Protein AF-A0A8J1TZF6-F1 (afdb_monomer)

Solvent-accessible surface area (backbone atoms only — not comparable to full-atom values): 24564 Å² total; per-residue (Å²): 134,87,76,82,87,66,94,75,85,75,69,61,71,84,55,53,65,80,50,35,10,86,83,79,72,40,73,52,52,71,29,27,32,38,88,88,70,53,63,27,23,40,73,60,48,53,55,42,26,75,74,65,37,29,40,91,89,79,62,46,80,40,54,77,87,52,54,40,80,34,66,67,60,47,49,47,53,52,50,51,53,50,52,50,53,51,52,53,49,52,53,55,52,52,53,56,53,68,74,50,77,70,86,81,90,83,81,92,78,92,78,91,78,91,76,90,80,90,76,87,74,76,84,79,65,51,74,65,54,49,51,51,50,50,54,49,50,55,47,52,55,53,53,51,51,50,55,50,55,50,50,52,54,46,53,50,52,45,49,50,52,54,54,50,52,52,50,55,52,53,53,55,71,68,46,95,64,53,74,70,57,48,54,51,53,52,51,54,51,50,53,52,51,54,50,53,44,49,52,49,51,50,52,50,55,49,52,56,49,52,52,50,53,55,48,51,52,46,46,72,75,66,58,74,56,93,84,62,56,47,38,40,24,27,43,27,41,50,74,74,74,44,73,44,74,80,40,72,40,52,54,77,41,34,51,65,51,53,53,52,50,53,42,52,57,26,45,76,69,74,40,36,62,75,46,78,54,91,83,43,43,41,34,38,27,34,54,91,61,72,64,57,57,70,58,50,47,52,51,49,49,40,36,72,76,69,64,53,85,45,100,55,50,44,77,54,58,87,85,40,67,44,51,56,82,70,68,71,52,65,62,13,36,42,30,44,43,47,84,62,39,32,55,80,72,48,82,67,55,39,50,47,78,69,56,59,85,91,66,78,57,63,45,41,24,24,28,30,63,82,76,72,41,63,48,26,26,55,50,41,38,67,65,56,35,60,94,45,63,61,43,88,65,45,74,70,40,68,68,92,59,57,69,34,42,40,60,78,68,74,54,35,77,61,48,97,81,62,84,126

Secondary structure (DSSP, 8-state):
-------PPPPTHHHHGGGB-TTTSSB-SSEEE-TTS-EEEHHHHHHHHHHHSB-TTT--B--GGG-EE-HHHHHHHHHHHHHHHHHHHHHHHHHHHHT---S-----------------------HHHHHHHHHHHHHHHHHHHHHHHHHHHHHHHHHHHHHHHHHHHHHHHHS---HHHHHHHHHHHHHHHHHHHHHHHHHHHHHHHHHHHHHHHHHHHHS--GGG--EEEEEEEGGGTEEEEEEEE-TT--HHHHHHHHHHHHHHTT--EEE--TT-EEEEE-GGG---HHHHHHHHHHHHHH---BTTEEEE-TT---GGGG-PPTT-EEEEES--EEGGGSPP--HHHH--TTS---EEEEEETTTTEEEEEHHHHHHHSTTS-EEEEEEEE--SS---HHHHTT--TTSTT---

Nearest PDB structures (foldseek):
  6s53-assembly2_H  TM=9.203E-01  e=7.925E-05  Homo sapiens
  5h7r-assembly1_D  TM=8.573E-01  e=4.189E-04  Homo sapiens
  4wz3-assembly1_B  TM=8.390E-01  e=2.786E-03  Legionella pneumophila str. Paris
  8qhc-assembly1_D  TM=7.873E-01  e=3.505E-03  Legionella pneumophila
  4xi1-assembly1_A  TM=8.003E-01  e=1.105E-02  Legionella pneumophila str. Paris

Sequence (420 aa):
MACDDLPINIPVTSLSEYFNCPVCMCQMRNTLSTTCGHRYCAKCIEECVNRLHKCPCCNQALTVKELHKDPLFDEMIVTFNSQKLKAEKEYFDNLIEKANPGPFKDNAVPSTSQGAITQNAPNIFSPVELVLKEHLKKSLANHERCCQSLKQDCDRRQHQIDIEMRKLKEDLYSEGLTDRELEQQLSDLQQSCERQKSEVQLEMTKCVQLIAEAYDKYLSEHIPDLAVLPVKVSLSLLSKGITLPDVQLQPFHSVEDIIKMFKSKMVDRGDRIVHIPEDARLISFGPFMKKGIFEMEQASREVVNHGAHNPDILILPPGSRPLLQFALKPSSVIALYGKIQCESDLPKQCFATTFQKDAGQKVDYFSCKDCKINWVCRPCMEVCHKEHSATPHIMGHQPTWACCYCPKKKKCRMLPGATG

pLDDT: mean 80.86, std 15.74, range [27.84, 96.25]

Mean predicted aligned error: 19.3 Å

Structure (mmCIF, N/CA/C/O backbone):
data_AF-A0A8J1TZF6-F1
#
_entry.id   AF-A0A8J1TZF6-F1
#
loop_
_atom_site.group_PDB
_atom_site.id
_atom_site.type_symbol
_atom_site.label_atom_id
_atom_site.label_alt_id
_atom_site.label_comp_id
_atom_site.label_asym_id
_atom_site.label_entity_id
_atom_site.label_seq_id
_atom_site.pdbx_PDB_ins_code
_atom_site.Cartn_x
_atom_site.Cartn_y
_atom_site.Cartn_z
_atom_site.occupancy
_atom_site.B_iso_or_equiv
_atom_site.auth_seq_id
_atom_site.auth_comp_id
_atom_site.auth_asym_id
_atom_site.auth_atom_id
_atom_site.pdbx_PDB_model_num
ATOM 1 N N . MET A 1 1 ? 8.361 -1.834 54.339 1.00 35.28 1 MET A N 1
ATOM 2 C CA . MET A 1 1 ? 7.156 -2.659 54.122 1.00 35.28 1 MET A CA 1
ATOM 3 C C . MET A 1 1 ? 7.323 -3.293 52.756 1.00 35.28 1 MET A C 1
ATOM 5 O O . MET A 1 1 ? 7.288 -2.567 51.775 1.00 35.28 1 MET A O 1
ATOM 9 N N . ALA A 1 2 ? 7.671 -4.578 52.706 1.00 39.53 2 ALA A N 1
ATOM 10 C CA . ALA A 1 2 ? 7.736 -5.321 51.451 1.00 39.53 2 ALA A CA 1
ATOM 11 C C . ALA A 1 2 ? 6.291 -5.637 51.045 1.00 39.53 2 ALA A C 1
ATOM 13 O O . ALA A 1 2 ? 5.546 -6.167 51.865 1.00 39.53 2 ALA A O 1
ATOM 14 N N . CYS A 1 3 ? 5.874 -5.207 49.856 1.00 40.22 3 CYS A N 1
ATOM 15 C CA . CYS A 1 3 ? 4.601 -5.630 49.284 1.00 40.22 3 CYS A CA 1
ATOM 16 C C . CYS A 1 3 ? 4.827 -6.992 48.636 1.00 40.22 3 CYS A C 1
ATOM 18 O O . CYS A 1 3 ? 5.780 -7.157 47.878 1.00 40.22 3 CYS A O 1
ATOM 20 N N . ASP A 1 4 ? 3.977 -7.953 48.977 1.00 46.75 4 ASP A N 1
ATOM 21 C CA . ASP A 1 4 ? 3.921 -9.252 48.328 1.00 46.75 4 ASP A CA 1
ATOM 22 C C . ASP A 1 4 ? 3.542 -9.052 46.852 1.00 46.75 4 ASP A C 1
ATOM 24 O O . ASP A 1 4 ? 2.397 -8.723 46.539 1.00 46.75 4 ASP A O 1
ATOM 28 N N . ASP A 1 5 ? 4.496 -9.247 45.940 1.00 48.16 5 ASP A N 1
ATOM 29 C CA . ASP A 1 5 ? 4.259 -9.253 44.491 1.00 48.16 5 ASP A CA 1
ATOM 30 C C . ASP A 1 5 ? 3.567 -10.567 44.079 1.00 48.16 5 ASP A C 1
ATOM 32 O O . ASP A 1 5 ? 4.113 -11.410 43.364 1.00 48.16 5 ASP A O 1
ATOM 36 N N . LEU A 1 6 ? 2.341 -10.775 44.565 1.00 51.38 6 LEU A N 1
ATOM 37 C CA . LEU A 1 6 ? 1.452 -11.789 44.010 1.00 51.38 6 LEU A CA 1
ATOM 38 C C . LEU A 1 6 ? 0.981 -11.320 42.621 1.00 51.38 6 LEU A C 1
ATOM 40 O O . LEU A 1 6 ? 0.528 -10.181 42.488 1.00 51.38 6 LEU A O 1
ATOM 44 N N . PRO A 1 7 ? 1.024 -12.176 41.581 1.00 60.09 7 PRO A N 1
ATOM 45 C CA . PRO A 1 7 ? 0.578 -11.834 40.232 1.00 60.09 7 PRO A CA 1
ATOM 46 C C . PRO A 1 7 ? -0.958 -11.837 40.159 1.00 60.09 7 PRO A C 1
ATOM 48 O O . PRO A 1 7 ? -1.581 -12.727 39.580 1.00 60.09 7 PRO A O 1
ATOM 51 N N . ILE A 1 8 ? -1.582 -10.853 40.802 1.00 68.38 8 ILE A N 1
ATOM 52 C CA . ILE A 1 8 ? -3.034 -10.679 40.846 1.00 68.38 8 ILE A CA 1
ATOM 53 C C . ILE A 1 8 ? -3.471 -9.905 39.599 1.00 68.38 8 ILE A C 1
ATOM 55 O O . ILE A 1 8 ? -2.974 -8.814 39.327 1.00 68.38 8 ILE A O 1
ATOM 59 N N . ASN A 1 9 ? -4.427 -10.456 38.849 1.00 68.75 9 ASN A N 1
ATOM 60 C CA . ASN A 1 9 ? -4.999 -9.803 37.674 1.00 68.75 9 ASN A CA 1
ATOM 61 C C . ASN A 1 9 ? -6.318 -9.110 38.050 1.00 68.75 9 ASN A C 1
ATOM 63 O O . ASN A 1 9 ? -7.274 -9.774 38.451 1.00 68.75 9 ASN A O 1
ATOM 67 N N . ILE A 1 10 ? -6.364 -7.780 37.940 1.00 70.62 10 ILE A N 1
ATOM 68 C CA . ILE A 1 10 ? -7.542 -6.970 38.275 1.00 70.62 10 ILE A CA 1
ATOM 69 C C . ILE A 1 10 ? -8.232 -6.539 36.972 1.00 70.62 10 ILE A C 1
ATOM 71 O O . ILE A 1 10 ? -7.590 -5.891 36.140 1.00 70.62 10 ILE A O 1
ATOM 75 N N . PRO A 1 11 ? -9.533 -6.835 36.778 1.00 67.00 11 PRO A N 1
ATOM 76 C CA . PRO A 1 11 ? -10.271 -6.380 35.605 1.00 67.00 11 PRO A CA 1
ATOM 77 C C . PRO A 1 11 ? -10.257 -4.849 35.480 1.00 67.00 11 PRO A C 1
ATOM 79 O O . PRO A 1 11 ? -10.780 -4.128 36.329 1.00 67.00 11 PRO A O 1
ATOM 82 N N . VAL A 1 12 ? -9.672 -4.345 34.390 1.00 72.00 12 VAL A N 1
ATOM 83 C CA . VAL A 1 12 ? -9.512 -2.903 34.115 1.00 72.00 12 VAL A CA 1
ATOM 84 C C . VAL A 1 12 ? -10.864 -2.195 33.975 1.00 72.00 12 VAL A C 1
ATOM 86 O O . VAL A 1 12 ? -10.992 -1.027 34.346 1.00 72.00 12 VAL A O 1
ATOM 89 N N . THR A 1 13 ? -11.882 -2.898 33.467 1.00 68.56 13 THR A N 1
ATOM 90 C CA . THR A 1 13 ? -13.251 -2.383 33.311 1.00 68.56 13 THR A CA 1
ATOM 91 C C . THR A 1 13 ? -13.818 -1.893 34.640 1.00 68.56 13 THR A C 1
ATOM 93 O O . THR A 1 13 ? -14.313 -0.770 34.694 1.00 68.56 13 THR A O 1
ATOM 96 N N . SER A 1 14 ? -13.614 -2.653 35.721 1.00 73.06 14 SER A N 1
ATOM 97 C CA . SER A 1 14 ? -14.104 -2.337 37.069 1.00 73.06 14 SER A CA 1
ATOM 98 C C . SER A 1 14 ? -13.534 -1.044 37.654 1.00 73.06 14 SER A C 1
ATOM 100 O O . SER A 1 14 ? -14.133 -0.475 38.556 1.00 73.06 14 SER A O 1
ATOM 102 N N . LEU A 1 15 ? -12.381 -0.573 37.170 1.00 78.81 15 LEU A N 1
ATOM 103 C CA . LEU A 1 15 ? -11.752 0.671 37.634 1.00 78.81 15 LEU A CA 1
ATOM 104 C C . LEU A 1 15 ? -11.955 1.834 36.657 1.00 78.81 15 LEU A C 1
ATOM 106 O O . LEU A 1 15 ? -11.959 2.993 37.062 1.00 78.81 15 LEU A O 1
ATOM 110 N N . SER A 1 16 ? -12.139 1.533 35.369 1.00 76.25 16 SER A N 1
ATOM 111 C CA . SER A 1 16 ? -12.201 2.539 34.306 1.00 76.25 16 SER A CA 1
ATOM 112 C C . SER A 1 16 ? -13.373 3.517 34.432 1.00 76.25 16 SER A C 1
ATOM 114 O O . SER A 1 16 ? -13.224 4.689 34.089 1.00 76.25 16 SER A O 1
ATOM 116 N N . GLU A 1 17 ? -14.511 3.068 34.968 1.00 77.44 17 GLU A N 1
ATOM 117 C CA . GLU A 1 17 ? -15.718 3.889 35.120 1.00 77.44 17 GLU A CA 1
ATOM 118 C C . GLU A 1 17 ? -15.527 5.034 36.122 1.00 77.44 17 GLU A C 1
ATOM 120 O O . GLU A 1 17 ? -16.043 6.131 35.911 1.00 77.44 17 GLU A O 1
ATOM 125 N N . TYR A 1 18 ? -14.706 4.829 37.157 1.00 86.00 18 TYR A N 1
ATOM 126 C CA . TYR A 1 18 ? -14.423 5.841 38.179 1.00 86.00 18 TYR A CA 1
ATOM 127 C C . TYR A 1 18 ? -13.596 7.022 37.657 1.00 86.00 18 TYR A C 1
ATOM 129 O O . TYR A 1 18 ? -13.584 8.085 38.275 1.00 86.00 18 TYR A O 1
ATOM 137 N N . PHE A 1 19 ? -12.924 6.864 36.514 1.00 88.56 19 PHE A N 1
ATOM 138 C CA . PHE A 1 19 ? -12.121 7.917 35.889 1.00 88.56 19 PHE A CA 1
ATOM 139 C C . PHE A 1 19 ? -12.893 8.737 34.850 1.00 88.56 19 PHE A C 1
ATOM 141 O O . PHE A 1 19 ? -12.319 9.651 34.253 1.00 88.56 19 PHE A O 1
ATOM 148 N N . ASN A 1 20 ? -14.174 8.438 34.618 1.00 88.06 20 ASN A N 1
ATOM 149 C CA . ASN A 1 20 ? -14.990 9.120 33.619 1.00 88.06 20 ASN A CA 1
ATOM 150 C C . ASN A 1 20 ? -15.780 10.282 34.225 1.00 88.06 20 ASN A C 1
ATOM 152 O O . ASN A 1 20 ? -16.376 10.185 35.292 1.00 88.06 20 ASN A O 1
ATOM 156 N N . CYS A 1 21 ? -15.805 11.404 33.512 1.00 89.00 21 CYS A N 1
ATOM 157 C CA . CYS A 1 21 ? -16.575 12.583 33.877 1.00 89.00 21 CYS A CA 1
ATOM 158 C C . CYS A 1 21 ? -18.081 12.311 33.701 1.00 89.00 21 CYS A C 1
ATOM 160 O O . CYS A 1 21 ? -18.491 12.034 32.574 1.00 89.00 21 CYS A O 1
ATOM 162 N N . PRO A 1 22 ? -18.929 12.504 34.728 1.00 87.81 22 PRO A N 1
ATOM 163 C CA . PRO A 1 22 ? -20.378 12.286 34.616 1.00 87.81 22 PRO A CA 1
ATOM 164 C C . PRO A 1 22 ? -21.093 13.206 33.614 1.00 87.81 22 PRO A C 1
ATOM 166 O O . PRO A 1 22 ? -22.231 12.949 33.241 1.00 87.81 22 PRO A O 1
ATOM 169 N N . VAL A 1 23 ? -20.451 14.303 33.194 1.00 87.12 23 VAL A N 1
ATOM 170 C CA . VAL A 1 23 ? -21.037 15.282 32.262 1.00 87.12 23 VAL A CA 1
ATOM 171 C C . VAL A 1 23 ? -20.750 14.918 30.806 1.00 87.12 23 VAL A C 1
ATOM 173 O O . VAL A 1 23 ? -21.657 14.934 29.983 1.00 87.12 23 VAL A O 1
ATOM 176 N N . CYS A 1 24 ? -19.494 14.612 30.463 1.00 84.88 24 CYS A N 1
ATOM 177 C CA . CYS A 1 24 ? -19.111 14.301 29.079 1.00 84.88 24 CYS A CA 1
ATOM 178 C C . CYS A 1 24 ? -18.919 12.806 28.806 1.00 84.88 24 CYS A C 1
ATOM 180 O O . CYS A 1 24 ? -18.630 12.439 27.669 1.00 84.88 24 CYS A O 1
ATOM 182 N N . MET A 1 25 ? -19.029 11.960 29.833 1.00 82.19 25 MET A N 1
ATOM 183 C CA . MET A 1 25 ? -18.827 10.507 29.777 1.00 82.19 25 MET A CA 1
ATOM 184 C C . MET A 1 25 ? -17.460 10.078 29.216 1.00 82.19 25 MET A C 1
ATOM 186 O O . MET A 1 25 ? -17.269 8.935 28.815 1.00 82.19 25 MET A O 1
ATOM 190 N N . CYS A 1 26 ? -16.489 10.993 29.197 1.00 78.62 26 CYS A N 1
ATOM 191 C CA . CYS A 1 26 ? -15.111 10.747 28.781 1.00 78.62 26 CYS A CA 1
ATOM 192 C C . CYS A 1 26 ? -14.181 10.751 30.000 1.00 78.62 26 CYS A C 1
ATOM 194 O O . CYS A 1 26 ? -14.513 11.351 31.024 1.00 78.62 26 CYS A O 1
ATOM 196 N N . GLN A 1 27 ? -12.987 10.167 29.868 1.00 85.25 27 GLN A N 1
ATOM 197 C CA . GLN A 1 27 ? -11.956 10.213 30.912 1.00 85.25 27 GLN A CA 1
ATOM 198 C C . GLN A 1 27 ? -11.659 11.663 31.335 1.00 85.25 27 GLN A C 1
ATOM 200 O O . GLN A 1 27 ? -11.479 12.541 30.481 1.00 85.25 27 GLN A O 1
ATOM 205 N N . MET A 1 28 ? -11.630 11.908 32.648 1.00 88.81 28 MET A N 1
ATOM 206 C CA . MET A 1 28 ? -11.462 13.245 33.214 1.00 88.81 28 MET A CA 1
ATOM 207 C C . MET A 1 28 ? -10.127 13.873 32.794 1.00 88.81 28 MET A C 1
ATOM 209 O O . MET A 1 28 ? -9.100 13.202 32.700 1.00 88.81 28 MET A O 1
ATOM 213 N N . ARG A 1 29 ? -10.151 15.180 32.508 1.00 89.12 29 ARG A N 1
ATOM 214 C CA . ARG A 1 29 ? -8.964 15.979 32.173 1.00 89.12 29 ARG A CA 1
ATOM 215 C C . ARG A 1 29 ? -8.966 17.259 32.988 1.00 89.12 29 ARG A C 1
ATOM 217 O O . ARG A 1 29 ? -9.964 17.986 32.943 1.00 89.12 29 ARG A O 1
ATOM 224 N N . ASN A 1 30 ? -7.835 17.563 33.626 1.00 93.25 30 ASN A N 1
ATOM 225 C CA . ASN A 1 30 ? -7.686 18.695 34.543 1.00 93.25 30 ASN A CA 1
ATOM 226 C C . ASN A 1 30 ? -8.806 18.657 35.587 1.00 93.25 30 ASN A C 1
ATOM 228 O O . ASN A 1 30 ? -9.740 19.462 35.538 1.00 93.25 30 ASN A O 1
ATOM 232 N N . THR A 1 31 ? -8.781 17.639 36.439 1.00 95.31 31 THR A N 1
ATOM 233 C CA . THR A 1 31 ? -9.919 17.299 37.288 1.00 95.31 31 THR A CA 1
ATOM 234 C C . THR A 1 31 ? -10.188 18.399 38.316 1.00 95.31 31 THR A C 1
ATOM 236 O O . THR A 1 31 ? -9.291 18.835 39.042 1.00 95.31 31 THR A O 1
ATOM 239 N N . LEU A 1 32 ? -11.444 18.847 38.386 1.00 96.25 32 LEU A N 1
ATOM 240 C CA . LEU A 1 32 ? -11.948 19.717 39.445 1.00 96.25 32 LEU A CA 1
ATOM 241 C C . LEU A 1 32 ? -12.879 18.917 40.356 1.00 96.25 32 LEU A C 1
ATOM 243 O O . LEU A 1 32 ? -13.815 18.262 39.890 1.00 96.25 32 LEU A O 1
ATOM 247 N N . SER A 1 33 ? -12.621 19.004 41.655 1.00 96.00 33 SER A N 1
ATOM 248 C CA . SER A 1 33 ? -13.471 18.486 42.716 1.00 96.00 33 SER A CA 1
ATOM 249 C C . SER A 1 33 ? -14.332 19.603 43.299 1.00 96.00 33 SER A C 1
ATOM 251 O O . SER A 1 33 ? -13.908 20.753 43.448 1.00 96.00 33 SER A O 1
ATOM 253 N N . THR A 1 34 ? -15.565 19.252 43.624 1.00 95.44 34 THR A N 1
ATOM 254 C CA . THR A 1 34 ? -16.542 20.128 44.276 1.00 95.44 34 THR A CA 1
ATOM 255 C C . THR A 1 34 ? -16.495 19.940 45.793 1.00 95.44 34 THR A C 1
ATOM 257 O O . THR A 1 34 ? -16.042 18.907 46.282 1.00 95.44 34 THR A O 1
ATOM 260 N N . THR A 1 35 ? -17.024 20.889 46.567 1.00 93.88 35 THR A N 1
ATOM 261 C CA . THR A 1 35 ? -17.133 20.761 48.039 1.00 93.88 35 THR A CA 1
ATOM 262 C C . THR A 1 35 ? -17.992 19.574 48.484 1.00 93.88 35 THR A C 1
ATOM 264 O O . THR A 1 35 ? -17.801 19.054 49.579 1.00 93.88 35 THR A O 1
ATOM 267 N N . CYS A 1 36 ? -18.895 19.095 47.622 1.00 94.50 36 CYS A N 1
ATOM 268 C CA . CYS A 1 36 ? -19.675 17.876 47.841 1.00 94.50 36 CYS A CA 1
ATOM 269 C C . CYS A 1 36 ? -18.943 16.573 47.448 1.00 94.50 36 CYS A C 1
ATOM 271 O O . CYS A 1 36 ? -19.533 15.501 47.529 1.00 94.50 36 CYS A O 1
ATOM 273 N N . GLY A 1 37 ? -17.682 16.648 47.000 1.00 92.31 37 GLY A N 1
ATOM 274 C CA . GLY A 1 37 ? -16.820 15.492 46.716 1.00 92.31 37 GLY A CA 1
ATOM 275 C C . GLY A 1 37 ? -16.914 14.906 45.301 1.00 92.31 37 GLY A C 1
ATOM 276 O O . GLY A 1 37 ? -16.149 14.001 44.968 1.00 92.31 37 GLY A O 1
ATOM 277 N N . HIS A 1 38 ? -17.805 15.415 44.444 1.00 95.50 38 HIS A N 1
ATOM 278 C CA . HIS A 1 38 ? -17.905 14.976 43.047 1.00 95.50 38 HIS A CA 1
ATOM 279 C C . HIS A 1 38 ? -16.809 15.597 42.174 1.00 95.50 38 HIS A C 1
ATOM 281 O O . HIS A 1 38 ? -16.468 16.770 42.358 1.00 95.50 38 HIS A O 1
ATOM 287 N N . ARG A 1 39 ? -16.316 14.820 41.198 1.00 95.31 39 ARG A N 1
ATOM 288 C CA . ARG A 1 39 ? -15.223 15.181 40.281 1.00 95.31 39 ARG A CA 1
ATOM 289 C C . ARG A 1 39 ? -15.683 15.269 38.830 1.00 95.31 39 ARG A C 1
ATOM 291 O O . ARG A 1 39 ? -16.514 14.478 38.386 1.00 95.31 39 ARG A O 1
ATOM 298 N N . TYR A 1 40 ? -15.100 16.209 38.094 1.00 96.06 40 TYR A N 1
ATOM 299 C CA . TYR A 1 40 ? -15.421 16.484 36.695 1.00 96.06 40 TYR A CA 1
ATOM 300 C C . TYR A 1 40 ? -14.193 17.013 35.945 1.00 96.06 40 TYR A C 1
ATOM 302 O O . TYR A 1 40 ? -13.253 17.522 36.554 1.00 96.06 40 TYR A O 1
ATOM 310 N N . CYS A 1 41 ? -14.232 17.004 34.610 1.00 95.00 41 CYS A N 1
ATOM 311 C CA . CYS A 1 41 ? -13.308 17.822 33.816 1.00 95.00 41 CYS A CA 1
ATOM 312 C C . CYS A 1 41 ? -13.503 19.308 34.145 1.00 95.00 41 CYS A C 1
ATOM 314 O O . CYS A 1 41 ? -14.654 19.750 34.202 1.00 95.00 41 CYS A O 1
ATOM 316 N N . ALA A 1 42 ? -12.418 20.089 34.226 1.00 94.69 42 ALA A N 1
ATOM 317 C CA . ALA A 1 42 ? -12.487 21.529 34.505 1.00 94.69 42 ALA A CA 1
ATOM 318 C C . ALA A 1 42 ? -13.544 22.260 33.663 1.00 94.69 42 ALA A C 1
ATOM 320 O O . ALA A 1 42 ? -14.498 22.819 34.197 1.00 94.69 42 ALA A O 1
ATOM 321 N N . LYS A 1 43 ? -13.448 22.130 32.334 1.00 94.44 43 LYS A N 1
ATOM 322 C CA . LYS A 1 43 ? -14.375 22.778 31.393 1.00 94.44 43 LYS A CA 1
ATOM 323 C C . LYS A 1 43 ? -15.833 22.353 31.587 1.00 94.44 43 LYS A C 1
ATOM 325 O O . LYS A 1 43 ? -16.736 23.151 31.378 1.00 94.44 43 LYS A O 1
ATOM 330 N N . CYS A 1 44 ? -16.074 21.093 31.953 1.00 93.38 44 CYS A N 1
ATOM 331 C CA . CYS A 1 44 ? -17.431 20.573 32.097 1.00 93.38 44 CYS A CA 1
ATOM 332 C C . CYS A 1 44 ? -18.132 21.172 33.316 1.00 93.38 44 CYS A C 1
ATOM 334 O O . CYS A 1 44 ? -19.278 21.606 33.208 1.00 93.38 44 CYS A O 1
ATOM 336 N N . ILE A 1 45 ? -17.457 21.200 34.468 1.00 95.62 45 ILE A N 1
ATOM 337 C CA . ILE A 1 45 ? -18.068 21.723 35.692 1.00 95.62 45 ILE A CA 1
ATOM 338 C C . ILE A 1 45 ? -18.119 23.248 35.705 1.00 95.62 45 ILE A C 1
ATOM 340 O O . ILE A 1 45 ? -19.110 23.796 36.174 1.00 95.62 45 ILE A O 1
ATOM 344 N N . GLU A 1 46 ? -17.127 23.937 35.133 1.00 94.25 46 GLU A N 1
ATOM 345 C CA . GLU A 1 46 ? -17.153 25.398 34.992 1.00 94.25 46 GLU A CA 1
ATOM 346 C C . GLU A 1 46 ? -18.379 25.859 34.188 1.00 94.25 46 GLU A C 1
ATOM 348 O O . GLU A 1 46 ? -19.115 26.733 34.643 1.00 94.25 46 GLU A O 1
ATOM 353 N N . GLU A 1 47 ? -18.674 25.219 33.050 1.00 92.75 47 GLU A N 1
ATOM 354 C CA . GLU A 1 47 ? -19.879 25.509 32.256 1.00 92.75 47 GLU A CA 1
ATOM 355 C C . GLU A 1 47 ? -21.177 25.225 33.026 1.00 92.75 47 GLU A C 1
ATOM 357 O O . GLU A 1 47 ? -22.104 26.039 33.009 1.00 92.75 47 GLU A O 1
ATOM 362 N N . CYS A 1 48 ? -21.253 24.088 33.727 1.00 90.81 48 CYS A N 1
ATOM 363 C CA . CYS A 1 48 ? -22.443 23.726 34.500 1.00 90.81 48 CYS A CA 1
ATOM 364 C C . CYS A 1 48 ? -22.696 24.719 35.640 1.00 90.81 48 CYS A C 1
ATOM 366 O O . CYS A 1 48 ? -23.822 25.180 35.826 1.00 90.81 48 CYS A O 1
ATOM 368 N N . VAL A 1 49 ? -21.651 25.087 36.383 1.00 93.94 49 VAL A N 1
ATOM 369 C CA . VAL A 1 49 ? -21.743 26.021 37.509 1.00 93.94 49 VAL A CA 1
ATOM 370 C C . VAL A 1 49 ? -22.056 27.436 37.035 1.00 93.94 49 VAL A C 1
ATOM 372 O O . VAL A 1 49 ? -22.864 28.103 37.674 1.00 93.94 49 VAL A O 1
ATOM 375 N N . ASN A 1 50 ? -21.497 27.879 35.906 1.00 92.44 50 ASN A N 1
ATOM 376 C CA . ASN A 1 50 ? -21.800 29.194 35.332 1.00 92.44 50 ASN A CA 1
ATOM 377 C C . ASN A 1 50 ? -23.268 29.340 34.909 1.00 92.44 50 ASN A C 1
ATOM 379 O O . ASN A 1 50 ? -23.800 30.446 34.943 1.00 92.44 50 ASN A O 1
ATOM 383 N N . ARG A 1 51 ? -23.922 28.245 34.503 1.00 91.31 51 ARG A N 1
ATOM 384 C CA . ARG A 1 51 ? -25.317 28.259 34.029 1.00 91.31 51 ARG A CA 1
ATOM 385 C C . ARG A 1 51 ? -26.334 27.946 35.122 1.00 91.31 51 ARG A C 1
ATOM 387 O O . ARG A 1 51 ? -27.407 28.537 35.140 1.00 91.31 51 ARG A O 1
ATOM 394 N N . LEU A 1 52 ? -26.030 26.973 35.980 1.00 91.12 52 LEU A N 1
ATOM 395 C CA . LEU A 1 52 ? -26.997 26.363 36.898 1.00 91.12 52 LEU A CA 1
ATOM 396 C C . LEU A 1 52 ? -26.682 26.618 38.375 1.00 91.12 52 LEU A C 1
ATOM 398 O O . LEU A 1 52 ? -27.556 26.395 39.211 1.00 91.12 52 LEU A O 1
ATOM 402 N N . HIS A 1 53 ? -25.458 27.056 38.703 1.00 93.88 53 HIS A N 1
ATOM 403 C CA . HIS A 1 53 ? -24.979 27.288 40.075 1.00 93.88 53 HIS A CA 1
ATOM 404 C C . HIS A 1 53 ? -25.200 26.098 41.032 1.00 93.88 53 HIS A C 1
ATOM 406 O O . HIS A 1 53 ? -25.469 26.271 42.224 1.00 93.88 53 HIS A O 1
ATOM 412 N N . LYS A 1 54 ? -25.131 24.870 40.500 1.00 93.56 54 LYS A N 1
ATOM 413 C CA . LYS A 1 54 ? -25.373 23.615 41.225 1.00 93.56 54 LYS A CA 1
ATOM 414 C C . LYS A 1 54 ? -24.448 22.502 40.735 1.00 93.56 54 LYS A C 1
ATOM 416 O O . LYS A 1 54 ? -24.025 22.499 39.580 1.00 93.56 54 LYS A O 1
ATOM 421 N N . CYS A 1 55 ? -24.177 21.534 41.605 1.00 94.00 55 CYS A N 1
ATOM 422 C CA . CYS A 1 55 ? -23.485 20.294 41.268 1.00 94.00 55 CYS A CA 1
ATOM 423 C C . CYS A 1 55 ? -24.363 19.395 40.368 1.00 94.00 55 CYS A C 1
ATOM 425 O O . CYS A 1 55 ? -25.480 19.075 40.777 1.00 94.00 55 CYS A O 1
ATOM 427 N N . PRO A 1 56 ? -23.871 18.925 39.204 1.00 92.06 56 PRO A N 1
ATOM 428 C CA . PRO A 1 56 ? -24.636 18.057 38.301 1.00 92.06 56 PRO A CA 1
ATOM 429 C C . PRO A 1 56 ? -25.104 16.725 38.904 1.00 92.06 56 PRO A C 1
ATOM 431 O O . PRO A 1 56 ? -26.172 16.246 38.543 1.00 92.06 56 PRO A O 1
ATOM 434 N N . CYS A 1 57 ? -24.331 16.124 39.817 1.00 90.31 57 CYS A N 1
ATOM 435 C CA . CYS A 1 57 ? -24.671 14.811 40.378 1.00 90.31 57 CYS A CA 1
ATOM 436 C C . CYS A 1 57 ? -25.646 14.873 41.563 1.00 90.31 57 CYS A C 1
ATOM 438 O O . CYS A 1 57 ? -26.515 14.016 41.681 1.00 90.31 57 CYS A O 1
ATOM 440 N N . CYS A 1 58 ? -25.510 15.859 42.458 1.00 93.75 58 CYS A N 1
ATOM 441 C CA . CYS A 1 58 ? -26.283 15.909 43.710 1.00 93.75 58 CYS A CA 1
ATOM 442 C C . CYS A 1 58 ? -27.122 17.180 43.900 1.00 93.75 58 CYS A C 1
ATOM 444 O O . CYS A 1 58 ? -27.760 17.337 44.936 1.00 93.75 58 CYS A O 1
ATOM 446 N N . ASN A 1 59 ? -27.123 18.101 42.929 1.00 92.56 59 ASN A N 1
ATOM 447 C CA . ASN A 1 59 ? -27.864 19.369 42.950 1.00 92.56 59 ASN A CA 1
ATOM 448 C C . ASN A 1 59 ? -27.510 20.347 44.085 1.00 92.56 59 ASN A C 1
ATOM 450 O O . ASN A 1 59 ? -28.200 21.354 44.260 1.00 92.56 59 ASN A O 1
ATOM 454 N N . GLN A 1 60 ? -26.429 20.102 44.829 1.00 93.94 60 GLN A N 1
ATOM 455 C CA . GLN A 1 60 ? -25.956 21.017 45.866 1.00 93.94 60 GLN A CA 1
ATOM 456 C C . GLN A 1 60 ? -25.520 22.356 45.257 1.00 93.94 60 GLN A C 1
ATOM 458 O O . GLN A 1 60 ? -24.857 22.370 44.218 1.00 93.94 60 GLN A O 1
ATOM 463 N N . ALA A 1 61 ? -25.907 23.470 45.889 1.00 93.19 61 ALA A N 1
ATOM 464 C CA . ALA A 1 61 ? -25.539 24.814 45.445 1.00 93.19 61 ALA A CA 1
ATOM 465 C C . ALA A 1 61 ? -24.014 24.961 45.399 1.00 93.19 61 ALA A C 1
ATOM 467 O O . ALA A 1 61 ? -23.323 24.536 46.325 1.00 93.19 61 ALA A O 1
ATOM 468 N N . LEU A 1 62 ? -23.509 25.515 44.299 1.00 93.19 62 LEU A N 1
ATOM 469 C CA . LEU A 1 62 ? -22.083 25.560 44.015 1.00 93.19 62 LEU A CA 1
ATOM 470 C C . LEU A 1 62 ? -21.738 26.803 43.195 1.00 93.19 62 LEU A C 1
ATOM 472 O O . LEU A 1 62 ? -22.426 27.142 42.231 1.00 93.19 62 LEU A O 1
ATOM 476 N N . THR A 1 63 ? -20.636 27.449 43.550 1.00 91.31 63 THR A N 1
ATOM 477 C CA . THR A 1 63 ? -20.055 28.592 42.844 1.00 91.31 63 THR A CA 1
ATOM 478 C C . THR A 1 63 ? -18.679 28.243 42.277 1.00 91.31 63 THR A C 1
ATOM 480 O O . THR A 1 63 ? -18.019 27.308 42.723 1.00 91.31 63 THR A O 1
ATOM 483 N N . VAL A 1 64 ? -18.204 29.011 41.290 1.00 89.19 64 VAL A N 1
ATOM 484 C CA . VAL A 1 64 ? -16.910 28.750 40.621 1.00 89.19 64 VAL A CA 1
ATOM 485 C C . VAL A 1 64 ? -15.734 28.775 41.607 1.00 89.19 64 VAL A C 1
ATOM 487 O O . VAL A 1 64 ? -14.756 28.058 41.425 1.00 89.19 64 VAL A O 1
ATOM 490 N N . LYS A 1 65 ? -15.836 29.562 42.686 1.00 90.31 65 LYS A N 1
ATOM 491 C CA . LYS A 1 65 ? -14.799 29.665 43.725 1.00 90.31 65 LYS A CA 1
ATOM 492 C C . LYS A 1 65 ? -14.683 28.414 44.601 1.00 90.31 65 LYS A C 1
ATOM 494 O O . LYS A 1 65 ? -13.673 28.246 45.268 1.00 90.31 65 LYS A O 1
ATOM 499 N N . GLU A 1 66 ? -15.702 27.561 44.604 1.00 90.56 66 GLU A N 1
ATOM 500 C CA . GLU A 1 66 ? -15.768 26.330 45.402 1.00 90.56 66 GLU A CA 1
ATOM 501 C C . GLU A 1 66 ? -15.278 25.098 44.615 1.00 90.56 66 GLU A C 1
ATOM 503 O O . GLU A 1 66 ? -15.407 23.959 45.075 1.00 90.56 66 GLU A O 1
ATOM 508 N N . LEU A 1 67 ? -14.707 25.323 43.426 1.00 94.69 67 LEU A N 1
ATOM 509 C CA . LEU A 1 67 ? -14.060 24.307 42.606 1.00 94.69 67 LEU A CA 1
ATOM 510 C C . LEU A 1 67 ? -12.571 24.223 42.946 1.00 94.69 67 LEU A C 1
ATOM 512 O O . LEU A 1 67 ? -11.833 25.202 42.834 1.00 94.69 67 LEU A O 1
ATOM 516 N N . HIS A 1 68 ? -12.116 23.030 43.313 1.00 95.62 68 HIS A N 1
ATOM 517 C CA . HIS A 1 68 ? -10.735 22.777 43.711 1.00 95.62 68 HIS A CA 1
ATOM 518 C C . HIS A 1 68 ? -10.064 21.844 42.705 1.00 95.62 68 HIS A C 1
ATOM 520 O O . HIS A 1 68 ? -10.633 20.820 42.336 1.00 95.62 68 HIS A O 1
ATOM 526 N N . LYS A 1 69 ? -8.847 22.174 42.263 1.00 95.62 69 LYS A N 1
ATOM 527 C CA . LYS A 1 69 ? -8.055 21.274 41.411 1.00 95.62 69 LYS A CA 1
ATOM 528 C C . LYS A 1 69 ? -7.662 20.023 42.189 1.00 95.62 69 LYS A C 1
ATOM 530 O O . LYS A 1 69 ? -7.205 20.139 43.322 1.00 95.62 69 LYS A O 1
ATOM 535 N N . ASP A 1 70 ? -7.790 18.862 41.557 1.00 95.12 70 ASP A N 1
ATOM 536 C CA . ASP A 1 70 ? -7.383 17.570 42.114 1.00 95.12 70 ASP A CA 1
ATOM 537 C C . ASP A 1 70 ? -6.243 16.962 41.270 1.00 95.12 70 ASP A C 1
ATOM 539 O O . ASP A 1 70 ? -6.471 16.062 40.457 1.00 95.12 70 ASP A O 1
ATOM 543 N N . PRO A 1 71 ? -5.003 17.476 41.411 1.00 92.88 71 PRO A N 1
ATOM 544 C CA . PRO A 1 71 ? -3.863 16.996 40.631 1.00 92.88 71 PRO A CA 1
ATOM 545 C C . PRO A 1 71 ? -3.474 15.553 40.979 1.00 92.88 71 PRO A C 1
ATOM 547 O O . PRO A 1 71 ? -2.921 14.857 40.133 1.00 92.88 71 PRO A O 1
ATOM 550 N N . LEU A 1 72 ? -3.780 15.089 42.196 1.00 94.06 72 LEU A N 1
ATOM 551 C CA . LEU A 1 72 ? -3.517 13.710 42.615 1.00 94.06 72 LEU A CA 1
ATOM 552 C C . LEU A 1 72 ? -4.410 12.731 41.854 1.00 94.06 72 LEU A C 1
ATOM 554 O O . LEU A 1 72 ? -3.956 11.664 41.445 1.00 94.06 72 LEU A O 1
ATOM 558 N N . PHE A 1 73 ? -5.673 13.095 41.627 1.00 93.69 73 PHE A N 1
ATOM 559 C CA . PHE A 1 73 ? -6.566 12.288 40.803 1.00 93.69 73 PHE A CA 1
ATOM 560 C C . PHE A 1 73 ? -6.127 12.265 39.333 1.00 93.69 73 PHE A C 1
ATOM 562 O O . PHE A 1 73 ? -6.161 11.209 38.702 1.00 93.69 73 PHE A O 1
ATOM 569 N N . ASP A 1 74 ? -5.640 13.390 38.800 1.00 91.38 74 ASP A N 1
ATOM 570 C CA . ASP A 1 74 ? -5.055 13.431 37.453 1.00 91.38 74 ASP A CA 1
ATOM 571 C C . ASP A 1 74 ? -3.806 12.525 37.347 1.00 91.38 74 ASP A C 1
ATOM 573 O O . ASP A 1 74 ? -3.674 11.759 36.390 1.00 91.38 74 ASP A O 1
ATOM 577 N N . GLU A 1 75 ? -2.917 12.542 38.345 1.00 94.12 75 GLU A N 1
ATOM 578 C CA . GLU A 1 75 ? -1.747 11.651 38.410 1.00 94.12 75 GLU A CA 1
ATOM 579 C C . GLU A 1 75 ? -2.148 10.171 38.517 1.00 94.12 75 GLU A C 1
ATOM 581 O O . GLU A 1 75 ? -1.544 9.301 37.878 1.00 94.12 75 GLU A O 1
ATOM 586 N N . MET A 1 76 ? -3.214 9.875 39.263 1.00 92.94 76 MET A N 1
ATOM 587 C CA . MET A 1 76 ? -3.781 8.532 39.367 1.00 92.94 76 MET A CA 1
ATOM 588 C C . MET A 1 76 ? -4.299 8.033 38.012 1.00 92.94 76 MET A C 1
ATOM 590 O O . MET A 1 76 ? -3.994 6.903 37.629 1.00 92.94 76 MET A O 1
ATOM 594 N N . ILE A 1 77 ? -5.009 8.876 37.253 1.00 89.31 77 ILE A N 1
ATOM 595 C CA . ILE A 1 77 ? -5.467 8.562 35.890 1.00 89.31 77 ILE A CA 1
ATOM 596 C C . ILE A 1 77 ? -4.275 8.266 34.969 1.00 89.31 77 ILE A C 1
ATOM 598 O O . ILE A 1 77 ? -4.293 7.285 34.220 1.00 89.31 77 ILE A O 1
ATOM 602 N N . VAL A 1 78 ? -3.225 9.091 35.023 1.00 88.50 78 VAL A N 1
ATOM 603 C CA . VAL A 1 78 ? -2.003 8.896 34.223 1.00 88.50 78 VAL A CA 1
ATOM 604 C C . VAL A 1 78 ? -1.329 7.572 34.575 1.00 88.50 78 VAL A C 1
ATOM 606 O O . VAL A 1 78 ? -0.991 6.795 33.680 1.00 88.50 78 VAL A O 1
ATOM 609 N N . THR A 1 79 ? -1.175 7.288 35.868 1.00 90.38 79 THR A N 1
ATOM 610 C CA . THR A 1 79 ? -0.561 6.050 36.359 1.00 90.38 79 THR A CA 1
ATOM 611 C C . THR A 1 79 ? -1.372 4.833 35.931 1.00 90.38 79 THR A C 1
ATOM 613 O O . THR A 1 79 ? -0.811 3.890 35.377 1.00 90.38 79 THR A O 1
ATOM 616 N N . PHE A 1 80 ? -2.694 4.874 36.100 1.00 88.44 80 PHE A N 1
ATOM 617 C CA . PHE A 1 80 ? -3.604 3.823 35.652 1.00 88.44 80 PHE A CA 1
ATOM 618 C C . PHE A 1 80 ? -3.468 3.552 34.149 1.00 88.44 80 PHE A C 1
ATOM 620 O O . PHE A 1 80 ? -3.271 2.408 33.742 1.00 88.44 80 PHE A O 1
ATOM 627 N N . ASN A 1 81 ? -3.500 4.599 33.320 1.00 83.00 81 ASN A N 1
ATOM 628 C CA . ASN A 1 81 ? -3.341 4.469 31.872 1.00 83.00 81 ASN A CA 1
ATOM 629 C C . ASN A 1 81 ? -1.960 3.903 31.493 1.00 83.00 81 ASN A C 1
ATOM 631 O O . ASN A 1 81 ? -1.870 3.068 30.597 1.00 83.00 81 ASN A O 1
ATOM 635 N N . SER A 1 82 ? -0.893 4.321 32.180 1.00 84.62 82 SER A N 1
ATOM 636 C CA . SER A 1 82 ? 0.467 3.810 31.963 1.00 84.62 82 SER A CA 1
ATOM 637 C C . SER A 1 82 ? 0.575 2.318 32.288 1.00 84.62 82 SER A C 1
ATOM 639 O O . SER A 1 82 ? 1.066 1.540 31.470 1.00 84.62 82 SER A O 1
ATOM 641 N N . GLN A 1 83 ? 0.042 1.893 33.439 1.00 85.75 83 GLN A N 1
ATOM 642 C CA . GLN A 1 83 ? 0.019 0.481 33.831 1.00 85.75 83 GLN A CA 1
ATOM 643 C C . GLN A 1 83 ? -0.842 -0.352 32.880 1.00 85.75 83 GLN A C 1
ATOM 645 O O . GLN A 1 83 ? -0.420 -1.425 32.456 1.00 85.75 83 GLN A O 1
ATOM 650 N N . LYS A 1 84 ? -2.002 0.171 32.464 1.00 80.12 84 LYS A N 1
ATOM 651 C CA . LYS A 1 84 ? -2.851 -0.455 31.446 1.00 80.12 84 LYS A CA 1
ATOM 652 C C . LYS A 1 84 ? -2.089 -0.667 30.135 1.00 80.12 84 LYS A C 1
ATOM 654 O O . LYS A 1 84 ? -2.087 -1.775 29.613 1.00 80.12 84 LYS A O 1
ATOM 659 N N . LEU A 1 85 ? -1.408 0.360 29.622 1.00 76.38 85 LEU A N 1
ATOM 660 C CA . LEU A 1 85 ? -0.620 0.266 28.387 1.00 76.38 85 LEU A CA 1
ATOM 661 C C . LEU A 1 85 ? 0.555 -0.710 28.516 1.00 76.38 85 LEU A C 1
ATOM 663 O O . LEU A 1 85 ? 0.858 -1.436 27.569 1.00 76.38 85 LEU A O 1
ATOM 667 N N . LYS A 1 86 ? 1.217 -0.742 29.678 1.00 80.62 86 LYS A N 1
ATOM 668 C CA . LYS A 1 86 ? 2.301 -1.687 29.964 1.00 80.62 86 LYS A CA 1
ATOM 669 C C . LYS A 1 86 ? 1.790 -3.131 29.964 1.00 80.62 86 LYS A C 1
ATOM 671 O O . LYS A 1 86 ? 2.369 -3.966 29.275 1.00 80.62 86 LYS A O 1
ATOM 676 N N . ALA A 1 87 ? 0.678 -3.396 30.647 1.00 78.75 87 ALA A N 1
ATOM 677 C CA . ALA A 1 87 ? 0.042 -4.711 30.678 1.00 78.75 87 ALA A CA 1
ATOM 678 C C . ALA A 1 87 ? -0.469 -5.142 29.290 1.00 78.75 87 ALA A C 1
ATOM 680 O O . ALA A 1 87 ? -0.249 -6.279 28.881 1.00 78.75 87 ALA A O 1
ATOM 681 N N . GLU A 1 88 ? -1.085 -4.231 28.524 1.00 69.62 88 GLU A N 1
ATOM 682 C CA . GLU A 1 88 ? -1.467 -4.483 27.125 1.00 69.62 88 GLU A CA 1
ATOM 683 C C . GLU A 1 88 ? -0.237 -4.857 26.286 1.00 69.62 88 GLU A C 1
ATOM 685 O O . GLU A 1 88 ? -0.254 -5.844 25.550 1.00 69.62 88 GLU A O 1
ATOM 690 N N . LYS A 1 89 ? 0.860 -4.101 26.419 1.00 73.31 89 LYS A N 1
ATOM 691 C CA . LYS A 1 89 ? 2.112 -4.372 25.707 1.00 73.31 89 LYS A CA 1
ATOM 692 C C . LYS A 1 89 ? 2.649 -5.768 26.031 1.00 73.31 89 LYS A C 1
ATOM 694 O O . LYS A 1 89 ? 2.953 -6.499 25.091 1.00 73.31 89 LYS A O 1
ATOM 699 N N . GLU A 1 90 ? 2.738 -6.117 27.311 1.00 79.94 90 GLU A N 1
ATOM 700 C CA . GLU A 1 90 ? 3.217 -7.420 27.782 1.00 79.94 90 GLU A CA 1
ATOM 701 C C . GLU A 1 90 ? 2.321 -8.570 27.303 1.00 79.94 90 GLU A C 1
ATOM 703 O O . GLU A 1 90 ? 2.830 -9.595 26.852 1.00 79.94 90 GLU A O 1
ATOM 708 N N . TYR A 1 91 ? 0.995 -8.408 27.329 1.00 73.94 91 TYR A N 1
ATOM 709 C CA . TYR A 1 91 ? 0.048 -9.405 26.817 1.00 73.94 91 TYR A CA 1
ATOM 710 C C . TYR A 1 91 ? 0.299 -9.737 25.338 1.00 73.94 91 TYR A C 1
ATOM 712 O O . TYR A 1 91 ? 0.448 -10.907 24.978 1.00 73.94 91 TYR A O 1
ATOM 720 N N . PHE A 1 92 ? 0.400 -8.713 24.482 1.00 68.75 92 PHE A N 1
ATOM 721 C CA . PHE A 1 92 ? 0.624 -8.922 23.049 1.00 68.75 92 PHE A CA 1
ATOM 722 C C . PHE A 1 92 ? 2.035 -9.426 22.735 1.00 68.75 92 PHE A C 1
ATOM 724 O O . PHE A 1 92 ? 2.193 -10.228 21.817 1.00 68.75 92 PHE A O 1
ATOM 731 N N . ASP A 1 93 ? 3.052 -9.005 23.492 1.00 73.62 93 ASP A N 1
ATOM 732 C CA . ASP A 1 93 ? 4.416 -9.513 23.315 1.00 73.62 93 ASP A CA 1
ATOM 733 C C . ASP A 1 93 ? 4.481 -11.021 23.648 1.00 73.62 93 ASP A C 1
ATOM 735 O O . ASP A 1 93 ? 4.995 -11.799 22.846 1.00 73.62 93 ASP A O 1
ATOM 739 N N . ASN A 1 94 ? 3.833 -11.462 24.735 1.00 72.62 94 ASN A N 1
ATOM 740 C CA . ASN A 1 94 ? 3.718 -12.883 25.095 1.00 72.62 94 ASN A CA 1
ATOM 741 C C . ASN A 1 94 ? 2.943 -13.720 24.059 1.00 72.62 94 ASN A C 1
ATOM 743 O O . ASN A 1 94 ? 3.274 -14.883 23.824 1.00 72.62 94 ASN A O 1
ATOM 747 N N . LEU A 1 95 ? 1.893 -13.162 23.445 1.00 65.56 95 LEU A N 1
ATOM 748 C CA . LEU A 1 95 ? 1.148 -13.835 22.372 1.00 65.56 95 LEU A CA 1
ATOM 749 C C . LEU A 1 95 ? 2.022 -14.073 21.135 1.00 65.56 95 LEU A C 1
ATOM 751 O O . LEU A 1 95 ? 1.985 -15.160 20.560 1.00 65.56 95 LEU A O 1
ATOM 755 N N . ILE A 1 96 ? 2.827 -13.077 20.752 1.00 67.88 96 ILE A N 1
ATOM 756 C CA . ILE A 1 96 ? 3.754 -13.175 19.618 1.00 67.88 96 ILE A CA 1
ATOM 757 C C . ILE A 1 96 ? 4.859 -14.200 19.909 1.00 67.88 96 ILE A C 1
ATOM 759 O O . ILE A 1 96 ? 5.200 -14.993 19.035 1.00 67.88 96 ILE A O 1
ATOM 763 N N . GLU A 1 97 ? 5.395 -14.231 21.132 1.00 68.06 97 GLU A N 1
ATOM 764 C CA . GLU A 1 97 ? 6.410 -15.214 21.533 1.00 68.06 97 GLU A CA 1
ATOM 765 C C . GLU A 1 97 ? 5.873 -16.652 21.528 1.00 68.06 97 GLU A C 1
ATOM 767 O O . GLU A 1 97 ? 6.542 -17.555 21.028 1.00 68.06 97 GLU A O 1
ATOM 772 N N . LYS A 1 98 ? 4.641 -16.879 22.004 1.00 61.94 98 LYS A N 1
ATOM 773 C CA . LYS A 1 98 ? 3.995 -18.205 21.967 1.00 61.94 98 LYS A CA 1
ATOM 774 C C . LYS A 1 98 ? 3.688 -18.694 20.549 1.00 61.94 98 LYS A C 1
ATOM 776 O O . LYS A 1 98 ? 3.670 -19.901 20.325 1.00 61.94 98 LYS A O 1
ATOM 781 N N . ALA A 1 99 ? 3.466 -17.782 19.603 1.00 53.97 99 ALA A N 1
ATOM 782 C CA . ALA A 1 99 ? 3.268 -18.106 18.190 1.00 53.97 99 ALA A CA 1
ATOM 783 C C . ALA A 1 99 ? 4.574 -18.481 17.460 1.00 53.97 99 ALA A C 1
ATOM 785 O O . ALA A 1 99 ? 4.530 -18.858 16.291 1.00 53.97 99 ALA A O 1
ATOM 786 N N . ASN A 1 100 ? 5.724 -18.403 18.140 1.00 49.28 100 ASN A N 1
ATOM 787 C CA . ASN A 1 100 ? 7.044 -18.706 17.605 1.00 49.28 100 ASN A CA 1
ATOM 788 C C . ASN A 1 100 ? 7.617 -19.972 18.286 1.00 49.28 100 ASN A C 1
ATOM 790 O O . ASN A 1 100 ? 8.525 -19.868 19.116 1.00 49.28 100 ASN A O 1
ATOM 794 N N . PRO A 1 101 ? 7.110 -21.193 18.004 1.00 43.53 101 PRO A N 1
ATOM 795 C CA . PRO A 1 101 ? 7.858 -22.391 18.353 1.00 43.53 101 PRO A CA 1
ATOM 796 C C . PRO A 1 101 ? 9.136 -22.350 17.510 1.00 43.53 101 PRO A C 1
ATOM 798 O O . PRO A 1 101 ? 9.082 -22.432 16.285 1.00 43.53 101 PRO A O 1
ATOM 801 N N . GLY A 1 102 ? 10.278 -22.108 18.157 1.00 41.03 102 GLY A N 1
ATOM 802 C CA . GLY A 1 102 ? 11.565 -21.957 17.480 1.00 41.03 102 GLY A CA 1
ATOM 803 C C . GLY A 1 102 ? 11.871 -23.099 16.495 1.00 41.03 102 GLY A C 1
ATOM 804 O O . GLY A 1 102 ? 11.292 -24.184 16.588 1.00 41.03 102 GLY A O 1
ATOM 805 N N . PRO A 1 103 ? 12.799 -22.889 15.549 1.00 41.41 103 PRO A N 1
ATOM 806 C CA . PRO A 1 103 ? 13.103 -23.885 14.535 1.00 41.41 103 PRO A CA 1
ATOM 807 C C . PRO A 1 103 ? 13.685 -25.151 15.183 1.00 41.41 103 PRO A C 1
ATOM 809 O O . PRO A 1 103 ? 14.666 -25.082 15.919 1.00 41.41 103 PRO A O 1
ATOM 812 N N . PHE A 1 104 ? 13.066 -26.297 14.880 1.00 38.56 104 PHE A N 1
ATOM 813 C CA . PHE A 1 104 ? 13.625 -27.653 14.938 1.00 38.56 104 PHE A CA 1
ATOM 814 C C . PHE A 1 104 ? 14.482 -28.004 16.172 1.00 38.56 104 PHE A C 1
ATOM 816 O O . PHE A 1 104 ? 15.712 -27.986 16.137 1.00 38.56 104 PHE A O 1
ATOM 823 N N . LYS A 1 105 ? 13.832 -28.492 17.232 1.00 41.88 105 LYS A N 1
ATOM 824 C CA . LYS A 1 105 ? 14.420 -29.548 18.067 1.00 41.88 105 LYS A CA 1
ATOM 825 C C . LYS A 1 105 ? 13.754 -30.854 17.672 1.00 41.88 105 LYS A C 1
ATOM 827 O O . LYS A 1 105 ? 12.633 -31.065 18.091 1.00 41.88 105 LYS A O 1
ATOM 832 N N . ASP A 1 106 ? 14.434 -31.643 16.843 1.00 32.94 106 ASP A N 1
ATOM 833 C CA . ASP A 1 106 ? 14.324 -33.107 16.771 1.00 32.94 106 ASP A CA 1
ATOM 834 C C . ASP A 1 106 ? 15.409 -33.649 15.827 1.00 32.94 106 ASP A C 1
ATOM 836 O O . ASP A 1 106 ? 15.252 -33.695 14.609 1.00 32.94 106 ASP A O 1
ATOM 840 N N . ASN A 1 107 ? 16.571 -33.992 16.386 1.00 34.78 107 ASN A N 1
ATOM 841 C CA . ASN A 1 107 ? 17.083 -35.366 16.416 1.00 34.78 107 ASN A CA 1
ATOM 842 C C . ASN A 1 107 ? 18.552 -35.401 16.852 1.00 34.78 107 ASN A C 1
ATOM 844 O O . ASN A 1 107 ? 19.397 -34.612 16.435 1.00 34.78 107 ASN A O 1
ATOM 848 N N . ALA A 1 108 ? 18.814 -36.343 17.747 1.00 34.50 108 ALA A N 1
ATOM 849 C CA . ALA A 1 108 ? 20.068 -36.572 18.429 1.00 34.50 108 ALA A CA 1
ATOM 850 C C . ALA A 1 108 ? 21.223 -36.946 17.487 1.00 34.50 108 ALA A C 1
ATOM 852 O O . ALA A 1 108 ? 21.107 -37.903 16.729 1.00 34.50 108 ALA A O 1
ATOM 853 N N . VAL A 1 109 ? 22.378 -36.295 17.669 1.00 29.45 109 VAL A N 1
ATOM 854 C CA . VAL A 1 109 ? 23.706 -36.934 17.622 1.00 29.45 109 VAL A CA 1
ATOM 855 C C . VAL A 1 109 ? 24.588 -36.252 18.684 1.00 29.45 109 VAL A C 1
ATOM 857 O O . VAL A 1 109 ? 24.651 -35.022 18.715 1.00 29.45 109 VAL A O 1
ATOM 860 N N . PRO A 1 110 ? 25.255 -37.004 19.580 1.00 38.22 110 PRO A N 1
ATOM 861 C CA . PRO A 1 110 ? 26.113 -36.437 20.612 1.00 38.22 110 PRO A CA 1
ATOM 862 C C . PRO A 1 110 ? 27.504 -36.154 20.041 1.00 38.22 110 PRO A C 1
ATOM 864 O O . PRO A 1 110 ? 28.144 -37.042 19.484 1.00 38.22 110 PRO A O 1
ATOM 867 N N . SER A 1 111 ? 28.015 -34.937 20.210 1.00 30.09 111 SER A N 1
ATOM 868 C CA . SER A 1 111 ? 29.451 -34.671 20.090 1.00 30.09 111 SER A CA 1
ATO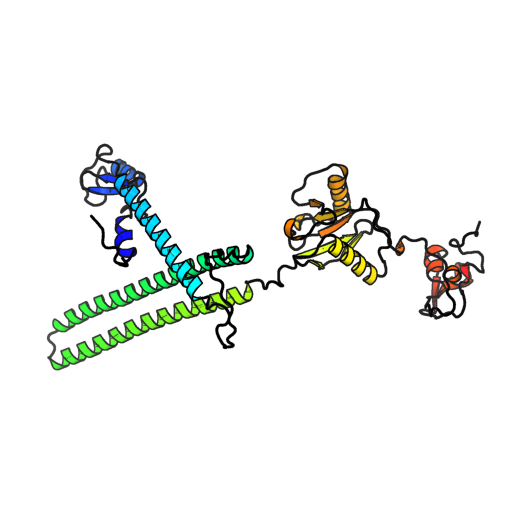M 869 C C . SER A 1 111 ? 29.842 -33.496 20.978 1.00 30.09 111 SER A C 1
ATOM 871 O O . SER A 1 111 ? 29.671 -32.325 20.662 1.00 30.09 111 SER A O 1
ATOM 873 N N . THR A 1 112 ? 30.322 -33.892 22.147 1.00 29.75 112 THR A N 1
ATOM 874 C CA . THR A 1 112 ? 31.268 -33.246 23.047 1.00 29.75 112 THR A CA 1
ATOM 875 C C . THR A 1 112 ? 32.167 -32.184 22.403 1.00 29.75 112 THR A C 1
ATOM 877 O O . THR A 1 112 ? 33.054 -32.519 21.628 1.00 29.75 112 THR A O 1
ATOM 880 N N . SER A 1 113 ? 32.054 -30.938 22.865 1.00 34.78 113 SER A N 1
ATOM 881 C CA . SER A 1 113 ? 33.217 -30.133 23.267 1.00 34.78 113 SER A CA 1
ATOM 882 C C . SER A 1 113 ? 32.760 -28.917 24.070 1.00 34.78 113 SER A C 1
ATOM 884 O O . SER A 1 113 ? 31.907 -28.144 23.644 1.00 34.78 113 SER A O 1
ATOM 886 N N . GLN A 1 114 ? 33.323 -28.818 25.267 1.00 34.47 114 GLN A N 1
ATOM 887 C CA . GLN A 1 114 ? 33.059 -27.832 26.304 1.00 34.47 114 GLN A CA 1
ATOM 888 C C . GLN A 1 114 ? 33.473 -26.416 25.884 1.00 34.47 114 GLN A C 1
ATOM 890 O O . GLN A 1 114 ? 34.508 -26.227 25.249 1.00 34.47 114 GLN A O 1
ATOM 895 N N . GLY A 1 115 ? 32.698 -25.428 26.334 1.00 27.84 115 GLY A N 1
ATOM 896 C CA . GLY A 1 115 ? 33.053 -24.013 26.267 1.00 27.84 115 GLY A CA 1
ATOM 897 C C . GLY A 1 115 ? 31.866 -23.103 26.571 1.00 27.84 115 GLY A C 1
ATOM 898 O O . GLY A 1 115 ? 31.290 -22.522 25.660 1.00 27.84 115 GLY A O 1
ATOM 899 N N . ALA A 1 116 ? 31.490 -22.989 27.850 1.00 31.14 116 ALA A N 1
ATOM 900 C CA . ALA A 1 116 ? 30.670 -21.879 28.344 1.00 31.14 116 ALA A CA 1
ATOM 901 C C . ALA A 1 116 ? 31.367 -20.551 27.976 1.00 31.14 116 ALA A C 1
ATOM 903 O O . ALA A 1 116 ? 32.587 -20.459 28.072 1.00 31.14 116 ALA A O 1
ATOM 904 N N . ILE A 1 117 ? 30.664 -19.527 27.490 1.00 31.56 117 ILE A N 1
ATOM 905 C CA . ILE A 1 117 ? 30.018 -18.513 28.332 1.00 31.56 117 ILE A CA 1
ATOM 906 C C . ILE A 1 117 ? 28.842 -17.870 27.576 1.00 31.56 117 ILE A C 1
ATOM 908 O O . ILE A 1 117 ? 28.938 -17.451 26.426 1.00 31.56 117 ILE A O 1
ATOM 912 N N . THR A 1 118 ? 27.739 -17.784 28.308 1.00 34.34 118 THR A N 1
ATOM 913 C CA . THR A 1 118 ? 26.510 -17.019 28.104 1.00 34.34 118 THR A CA 1
ATOM 914 C C . THR A 1 118 ? 26.731 -15.527 27.853 1.00 34.34 118 THR A C 1
ATOM 916 O O . THR A 1 118 ? 27.435 -14.891 28.633 1.00 34.34 118 THR A O 1
ATOM 919 N N . GLN A 1 119 ? 25.995 -14.951 26.899 1.00 33.78 119 GLN A N 1
ATOM 920 C CA . GLN A 1 119 ? 25.215 -13.720 27.090 1.00 33.78 119 GLN A CA 1
ATOM 921 C C . GLN A 1 119 ? 24.245 -13.528 25.915 1.00 33.78 119 GLN A C 1
ATOM 923 O O . GLN A 1 119 ? 24.611 -13.680 24.754 1.00 33.78 119 GLN A O 1
ATOM 928 N N . ASN A 1 120 ? 22.989 -13.249 26.263 1.00 36.62 120 ASN A N 1
ATOM 929 C CA . ASN A 1 120 ? 21.851 -13.023 25.379 1.00 36.62 120 ASN A CA 1
ATOM 930 C C . ASN A 1 120 ? 22.202 -12.110 24.196 1.00 36.62 120 ASN A C 1
ATOM 932 O O . ASN A 1 120 ? 22.399 -10.909 24.378 1.00 36.62 120 ASN A O 1
ATOM 936 N N . ALA A 1 121 ? 22.209 -12.658 22.981 1.00 30.50 121 ALA A N 1
ATOM 937 C CA . ALA A 1 121 ? 22.097 -11.834 21.789 1.00 30.50 121 ALA A CA 1
ATOM 938 C C . ALA A 1 121 ? 20.658 -11.287 21.746 1.00 30.50 121 ALA A C 1
ATOM 940 O O . ALA A 1 121 ? 19.719 -12.090 21.771 1.00 30.50 121 ALA A O 1
ATOM 941 N N . PRO A 1 122 ? 20.436 -9.959 21.714 1.00 42.16 122 PRO A N 1
ATOM 9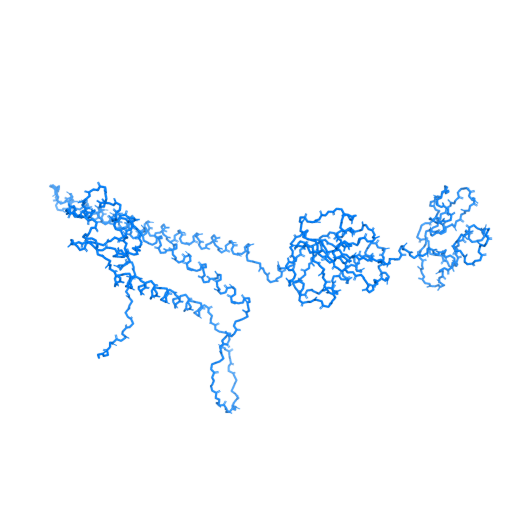42 C CA . PRO A 1 122 ? 19.113 -9.444 21.407 1.00 42.16 122 PRO A CA 1
ATOM 943 C C . PRO A 1 122 ? 18.759 -9.969 20.019 1.00 42.16 122 PRO A C 1
ATOM 945 O O . PRO A 1 122 ? 19.580 -9.924 19.104 1.00 42.16 122 PRO A O 1
ATOM 948 N N . ASN A 1 123 ? 17.558 -10.513 19.874 1.00 46.97 123 ASN A N 1
ATOM 949 C CA . ASN A 1 123 ? 17.027 -10.916 18.583 1.00 46.97 123 ASN A CA 1
ATOM 950 C C . ASN A 1 123 ? 16.890 -9.627 17.747 1.00 46.97 123 ASN A C 1
ATOM 952 O O . ASN A 1 123 ? 15.912 -8.890 17.894 1.00 46.97 123 ASN A O 1
ATOM 956 N N . ILE A 1 124 ? 17.932 -9.258 16.990 1.00 48.56 124 ILE A N 1
ATOM 957 C CA . ILE A 1 124 ? 17.927 -8.076 16.123 1.00 48.56 124 ILE A CA 1
ATOM 958 C C . ILE A 1 124 ? 17.038 -8.448 14.943 1.00 48.56 124 ILE A C 1
ATOM 960 O O . ILE A 1 124 ? 17.506 -8.969 13.934 1.00 48.56 124 ILE A O 1
ATOM 964 N N . PHE A 1 125 ? 15.736 -8.229 15.116 1.00 50.22 125 PHE A N 1
ATOM 965 C CA . PHE A 1 125 ? 14.762 -8.318 14.041 1.00 50.22 125 PHE A CA 1
ATOM 966 C C . PHE A 1 125 ? 15.233 -7.442 12.878 1.00 50.22 125 PHE A C 1
ATOM 968 O O . PHE A 1 125 ? 15.648 -6.294 13.068 1.00 50.22 125 PHE A O 1
ATOM 975 N N . SER A 1 126 ? 15.156 -7.973 11.664 1.00 53.03 126 SER A N 1
ATOM 976 C CA . SER A 1 126 ? 15.339 -7.191 10.451 1.00 53.03 126 SER A CA 1
ATOM 977 C C . SER A 1 126 ? 14.331 -6.030 10.407 1.00 53.03 126 SER A C 1
ATOM 979 O O . SER A 1 126 ? 13.249 -6.107 10.999 1.00 53.03 126 SER A O 1
ATOM 981 N N . PRO A 1 127 ? 14.625 -4.942 9.673 1.00 61.03 127 PRO A N 1
ATOM 982 C CA . PRO A 1 127 ? 13.689 -3.827 9.528 1.00 61.03 127 PRO A CA 1
ATOM 983 C C . PRO A 1 127 ? 12.295 -4.250 9.035 1.00 61.03 127 PRO A C 1
ATOM 985 O O . PRO A 1 127 ? 11.297 -3.668 9.450 1.00 61.03 127 PRO A O 1
ATOM 988 N N . VAL A 1 128 ? 12.216 -5.287 8.192 1.00 59.19 128 VAL A N 1
ATOM 989 C CA . VAL A 1 128 ? 10.945 -5.841 7.699 1.00 59.19 128 VAL A CA 1
ATOM 990 C C . VAL A 1 128 ? 10.195 -6.562 8.816 1.00 59.19 128 VAL A C 1
ATOM 992 O O . VAL A 1 128 ? 9.001 -6.334 8.988 1.00 59.19 128 VAL A O 1
ATOM 995 N N . GLU A 1 129 ? 10.885 -7.376 9.616 1.00 54.28 129 GLU A N 1
ATOM 996 C CA . GLU A 1 129 ? 10.283 -8.047 10.773 1.00 54.28 129 GLU A CA 1
ATOM 997 C C . GLU A 1 129 ? 9.771 -7.044 11.810 1.00 54.28 129 GLU A C 1
ATOM 999 O O . GLU A 1 129 ? 8.703 -7.258 12.374 1.00 54.28 129 GLU A O 1
ATOM 1004 N N . LEU A 1 130 ? 10.467 -5.924 12.026 1.00 62.34 130 LEU A N 1
ATOM 1005 C CA . LEU A 1 130 ? 9.995 -4.857 12.916 1.00 62.34 130 LEU A CA 1
ATOM 1006 C C . LEU A 1 130 ? 8.699 -4.216 12.410 1.00 62.34 130 LEU A C 1
ATOM 1008 O O . LEU A 1 130 ? 7.762 -4.033 13.186 1.00 62.34 130 LEU A O 1
ATOM 1012 N N . VAL A 1 131 ? 8.626 -3.908 11.112 1.00 63.53 131 VAL A N 1
ATOM 1013 C CA . VAL A 1 131 ? 7.419 -3.347 10.485 1.00 63.53 131 VAL A CA 1
ATOM 1014 C C . VAL A 1 131 ? 6.263 -4.344 10.573 1.00 63.53 131 VAL A C 1
ATOM 1016 O O . VAL A 1 131 ? 5.181 -3.988 11.039 1.00 63.53 131 VAL A O 1
ATOM 1019 N N . LEU A 1 132 ? 6.489 -5.605 10.194 1.00 67.06 132 LEU A N 1
ATOM 1020 C CA . LEU A 1 132 ? 5.472 -6.654 10.274 1.00 67.06 132 LEU A CA 1
ATOM 1021 C C . LEU A 1 132 ? 5.008 -6.881 11.714 1.00 67.06 132 LEU A C 1
ATOM 1023 O O . LEU A 1 132 ? 3.806 -6.957 11.949 1.00 67.06 132 LEU A O 1
ATOM 1027 N N . LYS A 1 133 ? 5.928 -6.915 12.685 1.00 66.06 133 LYS A N 1
ATOM 1028 C CA . LYS A 1 133 ? 5.606 -7.049 14.110 1.00 66.06 133 LYS A CA 1
ATOM 1029 C C . LYS A 1 133 ? 4.723 -5.904 14.597 1.00 66.06 133 LYS A C 1
ATOM 1031 O O . LYS A 1 133 ? 3.735 -6.157 15.281 1.00 66.06 133 LYS A O 1
ATOM 1036 N N . GLU A 1 134 ? 5.044 -4.665 14.235 1.00 69.75 134 GLU A N 1
ATOM 1037 C CA . GLU A 1 134 ? 4.265 -3.494 14.645 1.00 69.75 134 GLU A CA 1
ATOM 1038 C C . GLU A 1 134 ? 2.856 -3.506 14.034 1.00 69.75 134 GLU A C 1
ATOM 1040 O O . GLU A 1 134 ? 1.858 -3.318 14.737 1.00 69.75 134 GLU A O 1
ATOM 1045 N N . HIS A 1 135 ? 2.747 -3.796 12.734 1.00 71.50 135 HIS A N 1
ATOM 1046 C CA . HIS A 1 135 ? 1.453 -3.901 12.057 1.00 71.50 135 HIS A CA 1
ATOM 1047 C C . HIS A 1 135 ? 0.616 -5.077 12.574 1.00 71.50 135 HIS A C 1
ATOM 1049 O O . HIS A 1 135 ? -0.586 -4.911 12.792 1.00 71.50 135 HIS A O 1
ATOM 1055 N N . LEU A 1 136 ? 1.240 -6.230 12.833 1.00 74.06 136 LEU A N 1
ATOM 1056 C CA . LEU A 1 136 ? 0.583 -7.401 13.409 1.00 74.06 136 LEU A CA 1
ATOM 1057 C C . LEU A 1 136 ? 0.086 -7.106 14.825 1.00 74.06 136 LEU A C 1
ATOM 1059 O O . LEU A 1 136 ? -1.067 -7.387 15.132 1.00 74.06 136 LEU A O 1
ATOM 1063 N N . LYS A 1 137 ? 0.906 -6.464 15.665 1.00 71.00 137 LYS A N 1
ATOM 1064 C CA . LYS A 1 137 ? 0.528 -6.060 17.026 1.00 71.00 137 LYS A CA 1
ATOM 1065 C C . LYS A 1 137 ? -0.665 -5.112 17.024 1.00 71.00 137 LYS A C 1
ATOM 1067 O O . LYS A 1 137 ? -1.632 -5.331 17.751 1.00 71.00 137 LYS A O 1
ATOM 1072 N N . LYS A 1 138 ? -0.623 -4.076 16.181 1.00 73.62 138 LYS A N 1
ATOM 1073 C CA . LYS A 1 138 ? -1.733 -3.127 16.027 1.00 73.62 138 LYS A CA 1
ATOM 1074 C C . LYS A 1 138 ? -3.004 -3.824 15.547 1.00 73.62 138 LYS A C 1
ATOM 1076 O O . LYS A 1 138 ? -4.088 -3.510 16.037 1.00 73.62 138 LYS A O 1
ATOM 1081 N N . SER A 1 139 ? -2.871 -4.751 14.600 1.00 78.31 139 SER A N 1
ATOM 1082 C CA . SER A 1 139 ? -4.006 -5.514 14.092 1.00 78.31 139 SER A CA 1
ATOM 1083 C C . SER A 1 139 ? -4.612 -6.413 15.172 1.00 78.31 139 SER A C 1
ATOM 1085 O O . SER A 1 139 ? -5.794 -6.272 15.485 1.00 78.31 139 SER A O 1
ATOM 1087 N N . LEU A 1 140 ? -3.796 -7.243 15.830 1.00 77.19 140 LEU A N 1
ATOM 1088 C CA . LEU A 1 140 ? -4.219 -8.117 16.928 1.00 77.19 140 LEU A CA 1
ATOM 1089 C C . LEU A 1 140 ? -4.940 -7.336 18.029 1.00 77.19 140 LEU A C 1
ATOM 1091 O O . LEU A 1 140 ? -6.004 -7.756 18.472 1.00 77.19 140 LEU A O 1
ATOM 1095 N N . ALA A 1 141 ? -4.426 -6.165 18.418 1.00 71.19 141 ALA A N 1
ATOM 1096 C CA . ALA A 1 141 ? -5.072 -5.323 19.420 1.00 71.19 141 ALA A CA 1
ATOM 1097 C C . ALA A 1 141 ? -6.471 -4.842 19.001 1.00 71.19 141 ALA A C 1
ATOM 1099 O O . ALA A 1 141 ? -7.378 -4.779 19.830 1.00 71.19 141 ALA A O 1
ATOM 1100 N N . ASN A 1 142 ? -6.669 -4.508 17.725 1.00 76.44 142 ASN A N 1
ATOM 1101 C CA . ASN A 1 142 ? -7.976 -4.086 17.223 1.00 76.44 142 ASN A CA 1
ATOM 1102 C C . ASN A 1 142 ? -8.967 -5.255 17.147 1.00 76.44 142 ASN A C 1
ATOM 1104 O O . ASN A 1 142 ? -10.119 -5.095 17.551 1.00 76.44 142 ASN A O 1
ATOM 1108 N N . HIS A 1 143 ? -8.524 -6.422 16.672 1.00 78.56 143 HIS A N 1
ATOM 1109 C CA . HIS A 1 143 ? -9.360 -7.622 16.613 1.00 78.56 143 HIS A CA 1
ATOM 1110 C C . HIS A 1 143 ? -9.742 -8.117 18.013 1.00 78.56 143 HIS A C 1
ATOM 1112 O O . HIS A 1 143 ? -10.912 -8.393 18.257 1.00 78.56 143 HIS A O 1
ATOM 1118 N N . GLU A 1 144 ? -8.801 -8.122 18.957 1.00 78.94 144 GLU A N 1
ATOM 1119 C CA . GLU A 1 144 ? -9.057 -8.481 20.354 1.00 78.94 144 GLU A CA 1
ATOM 1120 C C . GLU A 1 144 ? -10.098 -7.550 20.995 1.00 78.94 144 GLU A C 1
ATOM 1122 O O . GLU A 1 144 ? -11.051 -8.017 21.613 1.00 78.94 144 GLU A O 1
ATOM 1127 N N . ARG A 1 145 ? -9.993 -6.230 20.780 1.00 79.75 145 ARG A N 1
ATOM 1128 C CA . ARG A 1 145 ? -11.010 -5.270 21.252 1.00 79.75 145 ARG A CA 1
ATOM 1129 C C . ARG A 1 145 ? -12.388 -5.533 20.647 1.00 79.75 145 ARG A C 1
ATOM 1131 O O . ARG A 1 145 ? -13.387 -5.411 21.349 1.00 79.75 145 ARG A O 1
ATOM 1138 N N . CYS A 1 146 ? -12.453 -5.889 19.364 1.00 78.50 146 CYS A N 1
ATOM 1139 C CA . CYS A 1 146 ? -13.711 -6.240 18.710 1.00 78.50 146 CYS A CA 1
ATOM 1140 C C . CYS A 1 146 ? -14.329 -7.499 19.339 1.00 78.50 146 CYS A C 1
ATOM 1142 O O . CYS A 1 146 ? -15.493 -7.469 19.735 1.00 78.50 146 CYS A O 1
ATOM 1144 N N . CYS A 1 147 ? -13.537 -8.559 19.531 1.00 77.69 147 CYS A N 1
ATOM 1145 C CA . CYS A 1 147 ? -13.973 -9.779 20.211 1.00 77.69 147 CYS A CA 1
ATOM 1146 C C . CYS A 1 147 ? -14.449 -9.504 21.647 1.00 77.69 147 CYS A C 1
ATOM 1148 O O . CYS A 1 147 ? -15.479 -10.029 22.066 1.00 77.69 147 CYS A O 1
ATOM 1150 N N . GLN A 1 148 ? -13.743 -8.648 22.392 1.00 81.44 148 GLN A N 1
ATOM 1151 C CA . GLN A 1 148 ? -14.140 -8.242 23.742 1.00 81.44 148 GLN A CA 1
ATOM 1152 C C . GLN A 1 148 ? -15.459 -7.461 23.752 1.00 81.44 148 GLN A C 1
ATOM 1154 O O . GLN A 1 148 ? -16.313 -7.740 24.590 1.00 81.44 148 GLN A O 1
ATOM 1159 N N . SER A 1 149 ? -15.652 -6.525 22.817 1.00 81.50 149 SER A N 1
ATOM 1160 C CA . SER A 1 149 ? -16.907 -5.770 22.684 1.00 81.50 149 SER A CA 1
ATOM 1161 C C . SER A 1 149 ? -18.083 -6.693 22.382 1.00 81.50 149 SER A C 1
ATOM 1163 O O . SER A 1 149 ? -19.131 -6.581 23.012 1.00 81.50 149 SER A O 1
ATOM 1165 N N . LEU A 1 150 ? -17.896 -7.640 21.459 1.00 82.50 150 LEU A N 1
ATOM 1166 C CA . LEU A 1 150 ? -18.905 -8.648 21.162 1.00 82.50 150 LEU A CA 1
ATOM 1167 C C . LEU A 1 150 ? -19.222 -9.456 22.426 1.00 82.50 150 LEU A C 1
ATOM 1169 O O . LEU A 1 150 ? -20.385 -9.555 22.812 1.00 82.50 150 LEU A O 1
ATOM 1173 N N . LYS A 1 151 ? -18.206 -9.968 23.130 1.00 85.31 151 LYS A N 1
ATOM 1174 C CA . LYS A 1 151 ? -18.403 -10.733 24.369 1.00 85.31 151 LYS A CA 1
ATOM 1175 C C . LYS A 1 151 ? -19.230 -9.959 25.402 1.00 85.31 151 LYS A C 1
ATOM 1177 O O . LYS A 1 151 ? -20.192 -10.508 25.924 1.00 85.31 151 LYS A O 1
ATOM 1182 N N . GLN A 1 152 ? -18.926 -8.679 25.614 1.00 85.06 152 GLN A N 1
ATOM 1183 C CA . GLN A 1 152 ? -19.701 -7.806 26.504 1.00 85.06 152 GLN A CA 1
ATOM 1184 C C . GLN A 1 152 ? -21.166 -7.656 26.062 1.00 85.06 152 GLN A C 1
ATOM 1186 O O . GLN A 1 152 ? -22.065 -7.649 26.904 1.00 85.06 152 GLN A O 1
ATOM 1191 N N . ASP A 1 153 ? -21.435 -7.566 24.757 1.00 83.00 153 ASP A N 1
ATOM 1192 C CA . ASP A 1 153 ? -22.801 -7.512 24.226 1.00 83.00 153 ASP A CA 1
ATOM 1193 C C . ASP A 1 153 ? -23.574 -8.821 24.457 1.00 83.00 153 ASP A C 1
ATOM 1195 O O . ASP A 1 153 ? -24.763 -8.783 24.792 1.00 83.00 153 ASP A O 1
ATOM 1199 N N . CYS A 1 154 ? -22.913 -9.974 24.322 1.00 85.69 154 CYS A N 1
ATOM 1200 C CA . CYS A 1 154 ? -23.495 -11.277 24.660 1.00 85.69 154 CYS A CA 1
ATOM 1201 C C . CYS A 1 154 ? -23.779 -11.391 26.154 1.00 85.69 154 CYS A C 1
ATOM 1203 O O . CYS A 1 154 ? -24.904 -11.726 26.520 1.00 85.69 154 CYS A O 1
ATOM 1205 N N . ASP A 1 155 ? -22.811 -11.047 27.003 1.00 85.31 155 ASP A N 1
ATOM 1206 C CA . ASP A 1 155 ? -22.966 -11.085 28.459 1.00 85.31 155 ASP A CA 1
ATOM 1207 C C . ASP A 1 155 ? -24.143 -10.195 28.896 1.00 85.31 155 ASP A C 1
ATOM 1209 O O . ASP A 1 155 ? -24.983 -10.604 29.699 1.00 85.31 155 ASP A O 1
ATOM 1213 N N . ARG A 1 156 ? -24.288 -9.007 28.287 1.00 88.56 156 ARG A N 1
ATOM 1214 C CA . ARG A 1 156 ? -25.432 -8.112 28.517 1.00 88.56 156 ARG A CA 1
ATOM 1215 C C . ARG A 1 156 ? -26.762 -8.745 28.098 1.00 88.56 156 ARG A C 1
ATOM 1217 O O . ARG A 1 156 ? -27.732 -8.657 28.848 1.00 88.56 156 ARG A O 1
ATOM 1224 N N . ARG A 1 157 ? -26.834 -9.379 26.920 1.00 89.94 157 ARG A N 1
ATOM 1225 C CA . ARG A 1 157 ? -28.053 -10.066 26.444 1.00 89.94 157 ARG A CA 1
ATOM 1226 C C . ARG A 1 157 ? -28.417 -11.252 27.338 1.00 89.94 157 ARG A C 1
ATOM 1228 O O . ARG A 1 157 ? -29.584 -11.407 27.679 1.00 89.94 157 ARG A O 1
ATOM 1235 N N . GLN A 1 158 ? -27.436 -12.046 27.763 1.00 88.31 158 GLN A N 1
ATOM 1236 C CA . GLN A 1 158 ? -27.656 -13.147 28.704 1.00 88.31 158 GLN A CA 1
ATOM 1237 C C . GLN A 1 158 ? -28.149 -12.639 30.065 1.00 88.31 158 GLN A C 1
ATOM 1239 O O . GLN A 1 158 ? -29.091 -13.202 30.619 1.00 88.31 158 GLN A O 1
ATOM 1244 N N . HIS A 1 159 ? -27.585 -11.536 30.566 1.00 90.38 159 HIS A N 1
ATOM 1245 C CA . HIS A 1 159 ? -28.038 -10.917 31.810 1.00 90.38 159 HIS A CA 1
ATOM 1246 C C . HIS A 1 159 ? -29.474 -10.378 31.716 1.00 90.38 159 HIS A C 1
ATOM 1248 O O . HIS A 1 159 ? -30.246 -10.497 32.666 1.00 90.38 159 HIS A O 1
ATOM 1254 N N . GLN A 1 160 ? -29.857 -9.815 30.566 1.00 91.19 160 GLN A N 1
ATOM 1255 C CA . GLN A 1 160 ? -31.226 -9.358 30.325 1.00 91.19 160 GLN A CA 1
ATOM 1256 C C . GLN A 1 160 ? -32.224 -10.524 30.381 1.00 91.19 160 GLN A C 1
ATOM 1258 O O . GLN A 1 160 ? -33.244 -10.421 31.063 1.00 91.19 160 GLN A O 1
ATOM 1263 N N . ILE A 1 161 ? -31.884 -11.653 29.751 1.00 90.06 161 ILE A N 1
ATOM 1264 C CA . ILE A 1 161 ? -32.665 -12.896 29.822 1.00 90.06 161 ILE A CA 1
ATOM 1265 C C . ILE A 1 161 ? -32.797 -13.367 31.286 1.00 90.06 161 ILE A C 1
ATOM 1267 O O . ILE A 1 161 ? -33.882 -13.746 31.718 1.00 90.06 161 ILE A O 1
ATOM 1271 N N . ASP A 1 162 ? -31.728 -13.281 32.087 1.00 88.69 162 ASP A N 1
ATOM 1272 C CA . ASP A 1 162 ? -31.764 -13.631 33.517 1.00 88.69 162 ASP A CA 1
ATOM 1273 C C . ASP A 1 162 ? -32.687 -12.740 34.357 1.00 88.69 162 ASP A C 1
ATOM 1275 O O . ASP A 1 162 ? -33.316 -13.209 35.311 1.00 88.69 162 ASP A O 1
ATOM 1279 N N . ILE A 1 163 ? -32.746 -11.443 34.046 1.00 91.00 163 ILE A N 1
ATOM 1280 C CA . ILE A 1 163 ? -33.653 -10.504 34.715 1.00 91.00 163 ILE A CA 1
ATOM 1281 C C . ILE A 1 163 ? -35.104 -10.822 34.346 1.00 91.00 163 ILE A C 1
ATOM 1283 O O . ILE A 1 163 ? -35.959 -10.859 35.231 1.00 91.00 163 ILE A O 1
ATOM 1287 N N . GLU A 1 164 ? -35.383 -11.054 33.064 1.00 91.56 164 GLU A N 1
ATOM 1288 C CA . GLU A 1 164 ? -36.723 -11.403 32.581 1.00 91.56 164 GLU A CA 1
ATOM 1289 C C . GLU A 1 164 ? -37.201 -12.725 33.177 1.00 91.56 164 GLU A C 1
ATOM 1291 O O . GLU A 1 164 ? -38.299 -12.780 33.727 1.00 91.56 164 GLU A O 1
ATOM 1296 N N . MET A 1 165 ? -36.344 -13.749 33.194 1.00 89.44 165 MET A N 1
ATOM 1297 C CA . MET A 1 165 ? -36.643 -15.034 33.828 1.00 89.44 165 MET A CA 1
ATOM 1298 C C . MET A 1 165 ? -37.029 -14.867 35.302 1.00 89.44 165 MET A C 1
ATOM 1300 O O . MET A 1 165 ? -37.982 -15.494 35.756 1.00 89.44 165 MET A O 1
ATOM 1304 N N . ARG A 1 166 ? -36.315 -14.020 36.060 1.00 89.19 166 ARG A N 1
ATOM 1305 C CA . ARG A 1 166 ? -36.650 -13.751 37.468 1.00 89.19 166 ARG A CA 1
ATOM 1306 C C . ARG A 1 166 ? -38.034 -13.127 37.628 1.00 89.19 166 ARG A C 1
ATOM 1308 O O . ARG A 1 166 ? -38.777 -13.581 38.489 1.00 89.19 166 ARG A O 1
ATOM 1315 N N . LYS A 1 167 ? -38.384 -12.151 36.787 1.00 91.56 167 LYS A N 1
ATOM 1316 C CA . LYS A 1 167 ? -39.706 -11.503 36.816 1.00 91.56 167 LYS A CA 1
ATOM 1317 C C . LYS A 1 167 ? -40.828 -12.486 36.491 1.00 91.56 167 LYS A C 1
ATOM 1319 O O . LYS A 1 167 ? -41.738 -12.638 37.288 1.00 91.56 167 LYS A O 1
ATOM 1324 N N . LEU A 1 168 ? -40.704 -13.226 35.386 1.00 89.62 168 LEU A N 1
ATOM 1325 C CA . LEU A 1 168 ? -41.688 -14.246 35.006 1.00 89.62 168 LEU A CA 1
ATOM 1326 C C . LEU A 1 168 ? -41.845 -15.322 36.087 1.00 89.62 168 LEU A C 1
ATOM 1328 O O . LEU A 1 168 ? -42.945 -15.804 36.330 1.00 89.62 168 LEU A O 1
ATOM 1332 N N . LYS A 1 169 ? -40.753 -15.686 36.765 1.00 88.75 169 LYS A N 1
ATOM 1333 C CA . LYS A 1 169 ? -40.798 -16.625 37.886 1.00 88.75 169 LYS A CA 1
ATOM 1334 C C . LYS A 1 169 ? -41.574 -16.059 39.082 1.00 88.75 169 LYS A C 1
ATOM 1336 O O . LYS A 1 169 ? -42.343 -16.793 39.691 1.00 88.75 169 LYS A O 1
ATOM 1341 N N . GLU A 1 170 ? -41.370 -14.788 39.426 1.00 88.25 170 GLU A N 1
ATOM 1342 C CA . GLU A 1 170 ? -42.132 -14.098 40.480 1.00 88.25 170 GLU A CA 1
ATOM 1343 C C . GLU A 1 170 ? -43.624 -13.999 40.127 1.00 88.25 170 GLU A C 1
ATOM 1345 O O . GLU A 1 170 ? -44.462 -14.294 40.979 1.00 88.25 170 GLU A O 1
ATOM 1350 N N . ASP A 1 171 ? -43.946 -13.680 38.871 1.00 88.12 171 ASP A N 1
ATOM 1351 C CA . ASP A 1 171 ? -45.323 -13.612 38.373 1.00 88.12 171 ASP A CA 1
ATOM 1352 C C . ASP A 1 171 ? -46.021 -14.980 38.506 1.00 88.12 171 ASP A C 1
ATOM 1354 O O . ASP A 1 171 ? -47.115 -15.058 39.064 1.00 88.12 171 ASP A O 1
ATOM 1358 N N . LEU A 1 172 ? -45.351 -16.076 38.125 1.00 86.25 172 LEU A N 1
ATOM 1359 C CA . LEU A 1 172 ? -45.873 -17.445 38.257 1.00 86.25 172 LEU A CA 1
ATOM 1360 C C . LEU A 1 172 ? -46.163 -17.853 39.709 1.00 86.25 172 LEU A C 1
ATOM 1362 O O . LEU A 1 172 ? -47.158 -18.522 39.966 1.00 86.25 172 LEU A O 1
ATOM 1366 N N . TYR A 1 173 ? -45.334 -17.440 40.674 1.00 84.38 173 TYR A N 1
ATOM 1367 C CA . TYR A 1 173 ? -45.606 -17.703 42.095 1.00 84.38 173 TYR A CA 1
ATOM 1368 C C . TYR A 1 173 ? -46.813 -16.927 42.635 1.00 84.38 173 TYR A C 1
ATOM 1370 O O . TYR A 1 173 ? -47.360 -17.294 43.675 1.00 84.38 173 TYR A O 1
ATOM 1378 N N . SER A 1 174 ? -47.200 -15.837 41.970 1.00 84.06 174 SER A N 1
ATOM 1379 C CA . SER A 1 174 ? -48.351 -15.019 42.356 1.00 84.06 174 SER A CA 1
ATOM 1380 C C . SER A 1 174 ? -49.670 -15.495 41.739 1.00 84.06 174 SER A C 1
ATOM 1382 O O . SER A 1 174 ? -50.745 -15.135 42.226 1.00 84.06 174 SER A O 1
ATOM 1384 N N . GLU A 1 175 ? -49.606 -16.341 40.709 1.00 76.69 175 GLU A N 1
ATOM 1385 C CA . GLU A 1 175 ? -50.768 -17.015 40.145 1.00 76.69 175 GLU A CA 1
ATOM 1386 C C . GLU A 1 175 ? -51.164 -18.188 41.053 1.00 76.69 175 GLU A C 1
ATOM 1388 O O . GLU A 1 175 ? -50.334 -19.008 41.434 1.00 76.69 175 GLU A O 1
ATOM 1393 N N . GLY A 1 176 ? -52.440 -18.270 41.445 1.00 77.56 176 GLY A N 1
ATOM 1394 C CA . GLY A 1 176 ? -52.973 -19.304 42.347 1.00 77.56 176 GLY A CA 1
ATOM 1395 C C . GLY A 1 176 ? -53.064 -20.703 41.718 1.00 77.56 176 GLY A C 1
ATOM 1396 O O . GLY A 1 176 ? -54.136 -21.305 41.726 1.00 77.56 176 GLY A O 1
ATOM 1397 N N . LEU A 1 177 ? -51.965 -21.179 41.136 1.00 82.19 177 LEU A N 1
ATOM 1398 C CA . LEU A 1 177 ? -51.791 -22.454 40.443 1.00 82.19 177 LEU A CA 1
ATOM 1399 C C . LEU A 1 177 ? -51.691 -23.628 41.426 1.00 82.19 177 LEU A C 1
ATOM 1401 O O . LEU A 1 177 ? -51.342 -23.462 42.596 1.00 82.19 177 LEU A O 1
ATOM 1405 N N . THR A 1 178 ? -51.964 -24.843 40.943 1.00 85.81 178 THR A N 1
ATOM 1406 C CA . THR A 1 178 ? -51.657 -26.058 41.712 1.00 85.81 178 THR A CA 1
ATOM 1407 C C . THR A 1 178 ? -50.155 -26.365 41.683 1.00 85.81 178 THR A C 1
ATOM 1409 O O . THR A 1 178 ? -49.484 -26.066 40.696 1.00 85.81 178 THR A O 1
ATOM 1412 N N . ASP A 1 179 ? -49.620 -27.021 42.722 1.00 83.62 179 ASP A N 1
ATOM 1413 C CA . ASP A 1 179 ? -48.180 -27.342 42.826 1.00 83.62 179 ASP A CA 1
ATOM 1414 C C . ASP A 1 179 ? -47.623 -28.050 41.575 1.00 83.62 179 ASP A C 1
ATOM 1416 O O . ASP A 1 179 ? -46.524 -27.743 41.120 1.00 83.62 179 ASP A O 1
ATOM 1420 N N . ARG A 1 180 ? -48.403 -28.955 40.964 1.00 85.31 180 ARG A N 1
ATOM 1421 C CA . ARG A 1 180 ? -48.007 -29.658 39.730 1.00 85.31 180 ARG A CA 1
ATOM 1422 C C . ARG A 1 180 ? -47.956 -28.749 38.502 1.00 85.31 180 ARG A C 1
ATOM 1424 O O . ARG A 1 180 ? -47.078 -28.921 37.662 1.00 85.31 180 ARG A O 1
ATOM 1431 N N . GLU A 1 181 ? -48.908 -27.829 38.365 1.00 86.94 181 GLU A N 1
ATOM 1432 C CA . GLU A 1 181 ? -48.943 -26.878 37.244 1.00 86.94 181 GLU A CA 1
ATOM 1433 C C . GLU A 1 181 ? -47.810 -25.857 37.368 1.00 86.94 181 GLU A C 1
ATOM 1435 O O . GLU A 1 181 ? -47.151 -25.546 36.376 1.00 86.94 181 GLU A O 1
ATOM 1440 N N . LEU A 1 182 ? -47.531 -25.410 38.595 1.00 86.06 182 LEU A N 1
ATOM 1441 C CA . LEU A 1 182 ? -46.431 -24.507 38.903 1.00 86.06 182 LEU A CA 1
ATOM 1442 C C . LEU A 1 182 ? -45.065 -25.151 38.610 1.00 86.06 182 LEU A C 1
ATOM 1444 O O . LEU A 1 182 ? -44.231 -24.535 37.950 1.00 86.06 182 LEU A O 1
ATOM 1448 N N . GLU A 1 183 ? -44.833 -26.398 39.038 1.00 88.19 183 GLU A N 1
ATOM 1449 C CA . GLU A 1 183 ? -43.594 -27.132 38.726 1.00 88.19 183 GLU A CA 1
ATOM 1450 C C . GLU A 1 183 ? -43.383 -27.306 37.216 1.00 88.19 183 GLU A C 1
ATOM 1452 O O . GLU A 1 183 ? -42.277 -27.083 36.716 1.00 88.19 183 GLU A O 1
ATOM 1457 N N . GLN A 1 184 ? -44.443 -27.650 36.478 1.00 90.56 184 GLN A N 1
ATOM 1458 C CA . GLN A 1 184 ? -44.377 -27.811 35.026 1.00 90.56 184 GLN A CA 1
ATOM 1459 C C . GLN A 1 184 ? -44.033 -26.486 34.328 1.00 90.56 184 GLN A C 1
ATOM 1461 O O . GLN A 1 184 ? -43.105 -26.442 33.522 1.00 90.56 184 GLN A O 1
ATOM 1466 N N . GLN A 1 185 ? -44.722 -25.392 34.668 1.00 90.25 185 GLN A N 1
ATOM 1467 C CA . GLN A 1 185 ? -44.477 -24.086 34.047 1.00 90.25 185 GLN A CA 1
ATOM 1468 C C . GLN A 1 185 ? -43.096 -23.515 34.389 1.00 90.25 185 GLN A C 1
ATOM 1470 O O . GLN A 1 185 ? -42.458 -22.899 33.535 1.00 90.25 185 GLN A O 1
ATOM 1475 N N . LEU A 1 186 ? -42.591 -23.750 35.605 1.00 88.25 186 LEU A N 1
ATOM 1476 C CA . LEU A 1 186 ? -41.230 -23.369 35.988 1.00 88.25 186 LEU A CA 1
ATOM 1477 C C . LEU A 1 186 ? -40.170 -24.138 35.191 1.00 88.25 186 LEU A C 1
ATOM 1479 O O . LEU A 1 186 ? -39.190 -23.532 34.750 1.00 88.25 186 LEU A O 1
ATOM 1483 N N . SER A 1 187 ? -40.375 -25.441 34.980 1.00 90.88 187 SER A N 1
ATOM 1484 C CA . SER A 1 187 ? -39.500 -26.269 34.146 1.00 90.88 187 SER A CA 1
ATOM 1485 C C . SER A 1 187 ? -39.487 -25.779 32.693 1.00 90.88 187 SER A C 1
ATOM 1487 O O . SER A 1 187 ? -38.416 -25.577 32.115 1.00 90.88 187 SER A O 1
ATOM 1489 N N . ASP A 1 188 ? -40.662 -25.519 32.115 1.00 90.94 188 ASP A N 1
ATOM 1490 C CA . ASP A 1 188 ? -40.793 -25.030 30.737 1.00 90.94 188 ASP A CA 1
ATOM 1491 C C . ASP A 1 188 ? -40.145 -23.640 30.567 1.00 90.94 188 ASP A C 1
ATOM 1493 O O . ASP A 1 188 ? -39.442 -23.379 29.582 1.00 90.94 188 ASP A O 1
ATOM 1497 N N . LEU A 1 189 ? -40.314 -22.751 31.557 1.00 90.38 189 LEU A N 1
ATOM 1498 C CA . LEU A 1 189 ? -39.684 -21.429 31.586 1.00 90.38 189 LEU A CA 1
ATOM 1499 C C . LEU A 1 189 ? -38.153 -21.526 31.667 1.00 90.38 189 LEU A C 1
ATOM 1501 O O . LEU A 1 189 ? -37.458 -20.822 30.928 1.00 90.38 189 LEU A O 1
ATOM 1505 N N . GLN A 1 190 ? -37.615 -22.404 32.522 1.00 91.56 190 GLN A N 1
ATOM 1506 C CA . GLN A 1 190 ? -36.169 -22.641 32.616 1.00 91.56 190 GLN A CA 1
ATOM 1507 C C . GLN A 1 190 ? -35.598 -23.156 31.295 1.00 91.56 190 GLN A C 1
ATOM 1509 O O . GLN A 1 190 ? -34.604 -22.615 30.807 1.00 91.56 190 GLN A O 1
ATOM 1514 N N . GLN A 1 191 ? -36.256 -24.137 30.676 1.00 93.81 191 GLN A N 1
ATOM 1515 C CA . GLN A 1 191 ? -35.807 -24.709 29.410 1.00 93.81 191 GLN A CA 1
ATOM 1516 C C . GLN A 1 191 ? -35.838 -23.676 28.270 1.00 93.81 191 GLN A C 1
ATOM 1518 O O . GLN A 1 191 ? -34.916 -23.609 27.452 1.00 93.81 191 GLN A O 1
ATOM 1523 N N . SER A 1 192 ? -36.870 -22.828 28.228 1.00 91.56 192 SER A N 1
ATOM 1524 C CA . SER A 1 192 ? -36.968 -21.731 27.258 1.00 91.56 192 SER A CA 1
ATOM 1525 C C . SER A 1 192 ? -35.828 -20.716 27.426 1.00 91.56 192 SER A C 1
ATOM 1527 O O . SER A 1 192 ? -35.201 -20.308 26.445 1.00 91.56 192 SER A O 1
ATOM 1529 N N . CYS A 1 193 ? -35.504 -20.368 28.673 1.00 90.31 193 CYS A N 1
ATOM 1530 C CA . CYS A 1 193 ? -34.427 -19.447 29.028 1.00 90.31 193 CYS A CA 1
ATOM 1531 C C . CYS A 1 193 ? -33.038 -19.996 28.645 1.00 90.31 193 CYS A C 1
ATOM 1533 O O . CYS A 1 193 ? -32.241 -19.303 28.007 1.00 90.31 193 CYS A O 1
ATOM 1535 N N . GLU A 1 194 ? -32.755 -21.266 28.955 1.00 91.81 194 GLU A N 1
ATOM 1536 C CA . GLU A 1 194 ? -31.503 -21.930 28.566 1.00 91.81 194 GLU A CA 1
ATOM 1537 C C . GLU A 1 194 ? -31.331 -22.007 27.047 1.00 91.81 194 GLU A C 1
ATOM 1539 O O . GLU A 1 194 ? -30.228 -21.779 26.534 1.00 91.81 194 GLU A O 1
ATOM 1544 N N . ARG A 1 195 ? -32.421 -22.255 26.311 1.00 93.31 195 ARG A N 1
ATOM 1545 C CA . ARG A 1 195 ? -32.406 -22.231 24.845 1.00 93.31 195 ARG A CA 1
ATOM 1546 C C . ARG A 1 195 ? -32.041 -20.846 24.315 1.00 93.31 195 ARG A C 1
ATOM 1548 O O . ARG A 1 195 ? -31.144 -20.744 23.482 1.00 93.31 195 ARG A O 1
ATOM 1555 N N . GLN A 1 196 ? -32.667 -19.786 24.827 1.00 91.69 196 GLN A N 1
ATOM 1556 C CA . GLN A 1 196 ? -32.361 -18.412 24.411 1.00 91.69 196 GLN A CA 1
ATOM 1557 C C . GLN A 1 196 ? -30.906 -18.027 24.708 1.00 91.69 196 GLN A C 1
ATOM 1559 O O . GLN A 1 196 ? -30.230 -17.461 23.849 1.00 91.69 196 GLN A O 1
ATOM 1564 N N . LYS A 1 197 ? -30.378 -18.373 25.890 1.00 89.50 197 LYS A N 1
ATOM 1565 C CA . LYS A 1 197 ? -28.963 -18.126 26.220 1.00 89.50 197 LYS A CA 1
ATOM 1566 C C . LYS A 1 197 ? -28.013 -18.867 25.280 1.00 89.50 197 LYS A C 1
ATOM 1568 O O . LYS A 1 197 ? -27.023 -18.284 24.834 1.00 89.50 197 LYS A O 1
ATOM 1573 N N . SER A 1 198 ? -28.335 -20.120 24.961 1.00 92.31 198 SER A N 1
ATOM 1574 C CA . SER A 1 198 ? -27.563 -20.943 24.026 1.00 92.31 198 SER A CA 1
ATOM 1575 C C . SER A 1 198 ? -27.578 -20.360 22.610 1.00 92.31 198 SER A C 1
ATOM 1577 O O . SER A 1 198 ? -26.540 -20.325 21.955 1.00 92.31 198 SER A O 1
ATOM 1579 N N . GLU A 1 199 ? -28.721 -19.841 22.150 1.00 92.69 199 GLU A N 1
ATOM 1580 C CA . GLU A 1 199 ? -28.847 -19.158 20.855 1.00 92.69 199 GLU A CA 1
ATOM 1581 C C . GLU A 1 199 ? -27.976 -17.893 20.789 1.00 92.69 199 GLU A C 1
ATOM 1583 O O . GLU A 1 199 ? -27.232 -17.716 19.824 1.00 92.69 199 GLU A O 1
ATOM 1588 N N . VAL A 1 200 ? -27.987 -17.058 21.836 1.00 87.06 200 VAL A N 1
ATOM 1589 C CA . VAL A 1 200 ? -27.131 -15.857 21.926 1.00 87.06 200 VAL A CA 1
ATOM 1590 C C . VAL A 1 200 ? -25.643 -16.229 21.915 1.00 87.06 200 VAL A C 1
ATOM 1592 O O . VAL A 1 200 ? -24.832 -15.565 21.267 1.00 87.06 200 VAL A O 1
ATOM 1595 N N . GLN A 1 201 ? -25.267 -17.312 22.596 1.00 88.56 201 GLN A N 1
ATOM 1596 C CA . GLN A 1 201 ? -23.880 -17.776 22.635 1.00 88.56 201 GLN A CA 1
ATOM 1597 C C . GLN A 1 201 ? -23.429 -18.383 21.298 1.00 88.56 201 GLN A C 1
ATOM 1599 O O . GLN A 1 201 ? -22.296 -18.164 20.871 1.00 88.56 201 GLN A O 1
ATOM 1604 N N . LEU A 1 202 ? -24.315 -19.088 20.594 1.00 90.75 202 LEU A N 1
ATOM 1605 C CA . LEU A 1 202 ? -24.047 -19.582 19.245 1.00 90.75 202 LEU A CA 1
ATOM 1606 C C . LEU A 1 202 ? -23.879 -18.426 18.246 1.00 90.75 202 LEU A C 1
ATOM 1608 O O . LEU A 1 202 ? -22.971 -18.454 17.413 1.00 90.75 202 LEU A O 1
ATOM 1612 N N . GLU A 1 203 ? -24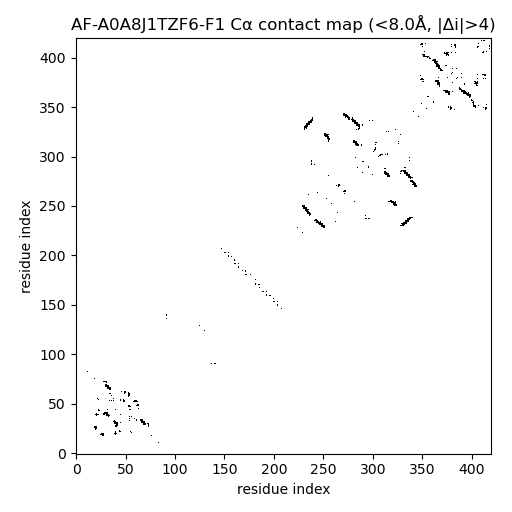.727 -17.398 18.348 1.00 88.75 203 GLU A N 1
ATOM 1613 C CA . GLU A 1 203 ? -24.631 -16.167 17.556 1.00 88.75 203 GLU A CA 1
ATOM 1614 C C . GLU A 1 203 ? -23.260 -15.496 17.754 1.00 88.75 203 GLU A C 1
ATOM 1616 O O . GLU A 1 203 ? -22.592 -15.159 16.775 1.00 88.75 203 GLU A O 1
ATOM 1621 N N . MET A 1 204 ? -22.790 -15.405 19.005 1.00 86.88 204 MET A N 1
ATOM 1622 C CA . MET A 1 204 ? -21.459 -14.894 19.351 1.00 86.88 204 MET A CA 1
ATOM 1623 C C . MET A 1 204 ? -20.338 -15.650 18.633 1.00 86.88 204 MET A C 1
ATOM 1625 O O . MET A 1 204 ? -19.526 -15.048 17.925 1.00 86.88 204 MET A O 1
ATOM 1629 N N . THR A 1 205 ? -20.290 -16.974 18.803 1.00 85.94 205 THR A N 1
ATOM 1630 C CA . THR A 1 205 ? -19.244 -17.813 18.204 1.00 85.94 205 THR A CA 1
ATOM 1631 C C . THR A 1 205 ? -19.232 -17.676 16.685 1.00 85.94 205 THR A C 1
ATOM 1633 O O . THR A 1 205 ? -18.164 -17.542 16.087 1.00 85.94 205 THR A O 1
ATOM 1636 N N . LYS A 1 206 ? -20.415 -17.623 16.062 1.00 90.81 206 LYS A N 1
ATOM 1637 C CA . LYS A 1 206 ? -20.552 -17.439 14.617 1.00 90.81 206 LYS A CA 1
ATOM 1638 C C . LYS A 1 206 ? -20.029 -16.079 14.152 1.00 90.81 206 LYS A C 1
ATOM 1640 O O . LYS A 1 206 ? -19.329 -16.019 13.146 1.00 90.81 206 LYS A O 1
ATOM 1645 N N . CYS A 1 207 ? -20.322 -14.998 14.874 1.00 84.62 207 CYS A N 1
ATOM 1646 C CA . CYS A 1 207 ? -19.803 -13.666 14.553 1.00 84.62 207 CYS A CA 1
ATOM 1647 C C . CYS A 1 207 ? -18.271 -13.622 14.605 1.00 84.62 207 CYS A C 1
ATOM 1649 O O . CYS A 1 207 ? -17.645 -13.135 13.665 1.00 84.62 207 CYS A O 1
ATOM 1651 N N . VAL A 1 208 ? -17.662 -14.172 15.662 1.00 84.12 208 VAL A N 1
ATOM 1652 C CA . VAL A 1 208 ? -16.195 -14.225 15.799 1.00 84.12 208 VAL A CA 1
ATOM 1653 C C . VAL A 1 208 ? -15.565 -15.029 14.661 1.00 84.12 208 VAL A C 1
ATOM 1655 O O . VAL A 1 208 ? -14.583 -14.584 14.068 1.00 84.12 208 VAL A O 1
ATOM 1658 N N . GLN A 1 209 ? -16.156 -16.174 14.309 1.00 87.50 209 GLN A N 1
ATOM 1659 C CA . GLN A 1 209 ? -15.687 -16.999 13.199 1.00 87.50 209 GLN A CA 1
ATOM 1660 C C . GLN A 1 209 ? -15.757 -16.255 11.857 1.00 87.50 209 GLN A C 1
ATOM 1662 O O . GLN A 1 209 ? -14.765 -16.207 11.137 1.00 87.50 209 GLN A O 1
ATOM 1667 N N . LEU A 1 210 ? -16.890 -15.621 11.539 1.00 87.31 210 LEU A N 1
ATOM 1668 C CA . LEU A 1 210 ? -17.060 -14.879 10.284 1.00 87.31 210 LEU A CA 1
ATOM 1669 C C . LEU A 1 210 ? -16.089 -13.696 10.168 1.00 87.31 210 LEU A C 1
ATOM 1671 O O . LEU A 1 210 ? -15.592 -13.415 9.080 1.00 87.31 210 LEU A O 1
ATOM 1675 N N . ILE A 1 211 ? -15.797 -13.011 11.279 1.00 83.38 211 ILE A N 1
ATOM 1676 C CA . ILE A 1 211 ? -14.792 -11.938 11.313 1.00 83.38 211 ILE A CA 1
ATOM 1677 C C . ILE A 1 211 ? -13.399 -12.502 11.019 1.00 83.38 211 ILE A C 1
ATOM 1679 O O . ILE A 1 211 ? -12.660 -11.906 10.235 1.00 83.38 211 ILE A O 1
ATOM 1683 N N . ALA A 1 212 ? -13.045 -13.640 11.623 1.00 79.31 212 ALA A N 1
ATOM 1684 C CA . ALA A 1 212 ? -11.763 -14.295 11.382 1.00 79.31 212 ALA A CA 1
ATOM 1685 C C . ALA A 1 212 ? -11.618 -14.733 9.914 1.00 79.31 212 ALA A C 1
ATOM 1687 O O . ALA A 1 212 ? -10.614 -14.414 9.285 1.00 79.31 212 ALA A O 1
ATOM 1688 N N . GLU A 1 213 ? -12.640 -15.376 9.345 1.00 86.56 213 GLU A N 1
ATOM 1689 C CA . GLU A 1 213 ? -12.663 -15.812 7.941 1.00 86.56 213 GLU A CA 1
ATOM 1690 C C . GLU A 1 213 ? -12.583 -14.630 6.962 1.00 86.56 213 GLU A C 1
ATOM 1692 O O . GLU A 1 213 ? -11.823 -14.662 5.992 1.00 86.56 213 GLU A O 1
ATOM 1697 N N . ALA A 1 214 ? -13.333 -13.552 7.218 1.00 81.75 214 ALA A N 1
ATOM 1698 C CA . ALA A 1 214 ? -13.283 -12.348 6.392 1.00 81.75 214 ALA A CA 1
ATOM 1699 C C . ALA A 1 214 ? -11.898 -11.687 6.430 1.00 81.75 214 ALA A C 1
ATOM 1701 O O . ALA A 1 214 ? -11.414 -11.197 5.406 1.00 81.75 214 ALA A O 1
ATOM 1702 N N . TYR A 1 215 ? -11.255 -11.681 7.601 1.00 80.94 215 TYR A N 1
ATOM 1703 C CA . TYR A 1 215 ? -9.926 -11.107 7.765 1.00 80.94 215 TYR A CA 1
ATOM 1704 C C . TYR A 1 215 ? -8.836 -11.964 7.114 1.00 80.94 215 TYR A C 1
ATOM 1706 O O . TYR A 1 215 ? -7.988 -11.417 6.413 1.00 80.94 215 TYR A O 1
ATOM 1714 N N . ASP A 1 216 ? -8.893 -13.288 7.263 1.00 79.94 216 ASP A N 1
ATOM 1715 C CA . ASP A 1 216 ? -7.981 -14.227 6.598 1.00 79.94 216 ASP A CA 1
ATOM 1716 C C . ASP A 1 216 ? -8.037 -14.092 5.070 1.00 79.94 216 ASP A C 1
ATOM 1718 O O . ASP A 1 216 ? -7.007 -13.957 4.402 1.00 79.94 216 ASP A O 1
ATOM 1722 N N . LYS A 1 217 ? -9.251 -13.997 4.515 1.00 80.88 217 LYS A N 1
ATOM 1723 C CA . LYS A 1 217 ? -9.450 -13.724 3.090 1.00 80.88 217 LYS A CA 1
ATOM 1724 C C . LYS A 1 217 ? -8.831 -12.388 2.674 1.00 80.88 217 LYS A C 1
ATOM 1726 O O . LYS A 1 217 ? -8.123 -12.326 1.671 1.00 80.88 217 LYS A O 1
ATOM 1731 N N . TYR A 1 218 ? -9.064 -11.324 3.445 1.00 78.25 218 TYR A N 1
ATOM 1732 C CA . TYR A 1 218 ? -8.487 -10.011 3.158 1.00 78.25 218 TYR A CA 1
ATOM 1733 C C . TYR A 1 218 ? -6.955 -10.054 3.174 1.00 78.25 218 TYR A C 1
ATOM 1735 O O . TYR A 1 218 ? -6.322 -9.550 2.249 1.00 78.25 218 TYR A O 1
ATOM 1743 N N . LEU A 1 219 ? -6.353 -10.675 4.191 1.00 76.69 219 LEU A N 1
ATOM 1744 C CA . LEU A 1 219 ? -4.903 -10.817 4.295 1.00 76.69 219 LEU A CA 1
ATOM 1745 C C . LEU A 1 219 ? -4.326 -11.639 3.139 1.00 76.69 219 LEU A C 1
ATOM 1747 O O . LEU A 1 219 ? -3.326 -11.232 2.554 1.00 76.69 219 LEU A O 1
ATOM 1751 N N . SER A 1 220 ? -4.984 -12.731 2.757 1.00 74.69 220 SER A N 1
ATOM 1752 C CA . SER A 1 220 ? -4.579 -13.560 1.617 1.00 74.69 220 SER A CA 1
ATOM 1753 C C . SER A 1 220 ? -4.595 -12.793 0.288 1.00 74.69 220 SER A C 1
ATOM 1755 O O . SER A 1 220 ? -3.765 -13.042 -0.581 1.00 74.69 220 SER A O 1
ATOM 1757 N N . GLU A 1 221 ? -5.520 -11.845 0.125 1.00 75.00 221 GLU A N 1
ATOM 1758 C CA . GLU A 1 221 ? -5.644 -11.023 -1.086 1.00 75.00 221 GLU A CA 1
ATOM 1759 C C . GLU A 1 221 ? -4.742 -9.771 -1.077 1.00 75.00 221 GLU A C 1
ATOM 1761 O O . GLU A 1 221 ? -4.374 -9.278 -2.145 1.00 75.00 221 GLU A O 1
ATOM 1766 N N . HIS A 1 222 ? -4.392 -9.237 0.101 1.00 68.94 222 HIS A N 1
ATOM 1767 C CA . HIS A 1 222 ? -3.785 -7.903 0.238 1.00 68.94 222 HIS A CA 1
ATOM 1768 C C . HIS A 1 222 ? -2.402 -7.880 0.900 1.00 68.94 222 HIS A C 1
ATOM 1770 O O . HIS A 1 222 ? -1.749 -6.835 0.849 1.00 68.94 222 HIS A O 1
ATOM 1776 N N . ILE A 1 223 ? -1.927 -8.967 1.521 1.00 65.62 223 ILE A N 1
ATOM 1777 C CA . ILE A 1 223 ? -0.528 -9.058 1.958 1.00 65.62 223 ILE A CA 1
ATOM 1778 C C . ILE A 1 223 ? 0.331 -9.321 0.711 1.00 65.62 223 ILE A C 1
ATOM 1780 O O . ILE A 1 223 ? 0.206 -10.380 0.097 1.00 65.62 223 ILE A O 1
ATOM 1784 N N . PRO A 1 224 ? 1.214 -8.389 0.316 1.00 53.81 224 PRO A N 1
ATOM 1785 C CA . PRO A 1 224 ? 2.106 -8.614 -0.810 1.00 53.81 224 PRO A CA 1
ATOM 1786 C C . PRO A 1 224 ? 3.122 -9.709 -0.459 1.00 53.81 224 PRO A C 1
ATOM 1788 O O . PRO A 1 224 ? 3.850 -9.589 0.527 1.00 53.81 224 PRO A O 1
ATOM 1791 N N . ASP A 1 225 ? 3.208 -10.750 -1.288 1.00 54.34 225 ASP A N 1
ATOM 1792 C CA . ASP A 1 225 ? 4.348 -11.675 -1.291 1.00 54.34 225 ASP A CA 1
ATOM 1793 C C . ASP A 1 225 ? 5.649 -10.863 -1.500 1.00 54.34 225 ASP A C 1
ATOM 1795 O O . ASP A 1 225 ? 5.639 -9.813 -2.147 1.00 54.34 225 ASP A O 1
ATOM 1799 N N . LEU A 1 226 ? 6.794 -11.308 -0.969 1.00 49.47 226 LEU A N 1
ATOM 1800 C CA . LEU A 1 226 ? 8.096 -10.657 -1.191 1.00 49.47 226 LEU A CA 1
ATOM 1801 C C . LEU A 1 226 ? 8.409 -10.480 -2.692 1.00 49.47 226 LEU A C 1
ATOM 1803 O O . LEU A 1 226 ? 9.170 -9.586 -3.067 1.00 49.47 226 LEU A O 1
ATOM 1807 N N . ALA A 1 227 ? 7.781 -11.285 -3.555 1.00 48.69 227 ALA A N 1
ATOM 1808 C CA . ALA A 1 227 ? 7.808 -11.153 -5.009 1.00 48.69 227 ALA A CA 1
ATOM 1809 C C . ALA A 1 227 ? 7.001 -9.957 -5.581 1.00 48.69 227 ALA A C 1
ATOM 1811 O O . ALA A 1 227 ? 7.029 -9.745 -6.793 1.00 48.69 227 ALA A O 1
ATOM 1812 N N . VAL A 1 228 ? 6.279 -9.182 -4.754 1.00 50.44 228 VAL A N 1
ATOM 1813 C CA . VAL A 1 228 ? 5.238 -8.192 -5.137 1.00 50.44 228 VAL A CA 1
ATOM 1814 C C . VAL A 1 228 ? 5.672 -6.731 -4.957 1.00 50.44 228 VAL A C 1
ATOM 1816 O O . VAL A 1 228 ? 4.878 -5.814 -5.149 1.00 50.44 228 VAL A O 1
ATOM 1819 N N . LEU A 1 229 ? 6.960 -6.450 -4.765 1.00 56.94 229 LEU A N 1
ATOM 1820 C CA . LEU A 1 229 ? 7.455 -5.084 -4.990 1.00 56.94 229 LEU A CA 1
ATOM 1821 C C . LEU A 1 229 ? 8.175 -4.850 -6.334 1.00 56.94 229 LEU A C 1
ATOM 1823 O O . LEU A 1 229 ? 9.077 -4.010 -6.366 1.00 56.94 229 LEU A O 1
ATOM 1827 N N . PRO A 1 230 ? 7.795 -5.481 -7.475 1.00 62.34 230 PRO A N 1
ATOM 1828 C CA . PRO A 1 230 ? 8.197 -4.957 -8.755 1.00 62.34 230 PRO A CA 1
ATOM 1829 C C . PRO A 1 230 ? 7.408 -3.681 -9.061 1.00 62.34 230 PRO A C 1
ATOM 1831 O O . PRO A 1 230 ? 6.196 -3.711 -9.282 1.00 62.34 230 PRO A O 1
ATOM 1834 N N . VAL A 1 231 ? 8.091 -2.541 -9.122 1.00 71.44 231 VAL A N 1
ATOM 1835 C CA . VAL A 1 231 ? 7.472 -1.289 -9.570 1.00 71.44 231 VAL A CA 1
ATOM 1836 C C . VAL A 1 231 ? 7.291 -1.369 -11.084 1.00 71.44 231 VAL A C 1
ATOM 1838 O O . VAL A 1 231 ? 8.265 -1.507 -11.825 1.00 71.44 231 VAL A O 1
ATOM 1841 N N . LYS A 1 232 ? 6.043 -1.292 -11.563 1.00 79.75 232 LYS A N 1
ATOM 1842 C CA . LYS A 1 232 ? 5.759 -1.164 -12.999 1.00 79.75 232 LYS A CA 1
ATOM 1843 C C . LYS A 1 232 ? 6.050 0.264 -13.446 1.00 79.75 232 LYS A C 1
ATOM 1845 O O . LYS A 1 232 ? 5.369 1.195 -13.015 1.00 79.75 232 LYS A O 1
ATOM 1850 N N . VAL A 1 233 ? 7.033 0.426 -14.322 1.00 86.69 233 VAL A N 1
ATOM 1851 C CA . VAL A 1 233 ? 7.430 1.710 -14.911 1.00 86.69 233 VAL A CA 1
ATOM 1852 C C . VAL A 1 233 ? 7.422 1.627 -16.434 1.00 86.69 233 VAL A C 1
ATOM 1854 O O . VAL A 1 233 ? 7.395 0.547 -17.019 1.00 86.69 233 VAL A O 1
ATOM 1857 N N . SER A 1 234 ? 7.468 2.777 -17.100 1.00 90.19 234 SER A N 1
ATOM 1858 C CA . SER A 1 234 ? 7.818 2.845 -18.524 1.00 90.19 234 SER A CA 1
ATOM 1859 C C . SER A 1 234 ? 9.269 3.293 -18.677 1.00 90.19 234 SER A C 1
ATOM 1861 O O . SER A 1 234 ? 9.719 4.173 -17.949 1.00 90.19 234 SER A O 1
ATOM 1863 N N . LEU A 1 235 ? 10.000 2.726 -19.631 1.00 92.38 235 LEU A N 1
ATOM 1864 C CA . LEU A 1 235 ? 11.335 3.200 -19.996 1.00 92.38 235 LEU A CA 1
ATOM 1865 C C . LEU A 1 235 ? 11.232 4.085 -21.238 1.00 92.38 235 LEU A C 1
ATOM 1867 O O . LEU A 1 235 ? 10.593 3.692 -22.208 1.00 92.38 235 LEU A O 1
ATOM 1871 N N . SER A 1 236 ? 11.841 5.267 -21.241 1.00 92.94 236 SER A N 1
ATOM 1872 C CA . SER A 1 236 ? 11.778 6.185 -22.385 1.00 92.94 236 SER A CA 1
ATOM 1873 C C . SER A 1 236 ? 13.168 6.540 -22.896 1.00 92.94 236 SER A C 1
ATOM 1875 O O . SER A 1 236 ? 13.993 7.055 -22.154 1.00 92.94 236 SER A O 1
ATOM 1877 N N . LEU A 1 237 ? 13.432 6.295 -24.175 1.00 92.44 237 LEU A N 1
ATOM 1878 C CA . LEU A 1 237 ? 14.645 6.733 -24.857 1.00 92.44 237 LEU A CA 1
ATOM 1879 C C . LEU A 1 237 ? 14.354 8.068 -25.547 1.00 92.44 237 LEU A C 1
ATOM 1881 O O . LEU A 1 237 ? 13.782 8.095 -26.641 1.00 92.44 237 LEU A O 1
ATOM 1885 N N . LEU A 1 238 ? 14.706 9.174 -24.884 1.00 89.81 238 LEU A N 1
ATOM 1886 C CA . LEU A 1 238 ? 14.274 10.511 -25.309 1.00 89.81 238 LEU A CA 1
ATOM 1887 C C . LEU A 1 238 ? 14.844 10.899 -26.677 1.00 89.81 238 LEU A C 1
ATOM 1889 O O . LEU A 1 238 ? 14.089 11.360 -27.527 1.00 89.81 238 LEU A O 1
ATOM 1893 N N . SER A 1 239 ? 16.121 10.598 -26.941 1.00 86.31 239 SER A N 1
ATOM 1894 C CA . SER A 1 239 ? 16.789 10.926 -28.214 1.00 86.31 239 SER A CA 1
ATOM 1895 C C . SER A 1 239 ? 16.139 10.303 -29.454 1.00 86.31 239 SER A C 1
ATOM 1897 O O . SER A 1 239 ? 16.378 10.760 -30.569 1.00 86.31 239 SER A O 1
ATOM 1899 N N . LYS A 1 240 ? 15.339 9.246 -29.274 1.00 84.94 240 LYS A N 1
ATOM 1900 C CA . LYS A 1 240 ? 14.708 8.482 -30.357 1.00 84.94 240 LYS A CA 1
ATOM 1901 C C . LYS A 1 240 ? 13.195 8.596 -30.396 1.00 84.94 240 LYS A C 1
ATOM 1903 O O . LYS A 1 240 ? 12.575 8.032 -31.293 1.00 84.94 240 LYS A O 1
ATOM 1908 N N . GLY A 1 241 ? 12.582 9.271 -29.429 1.00 85.75 241 GLY A N 1
ATOM 1909 C CA . GLY A 1 241 ? 11.128 9.299 -29.368 1.00 85.75 241 GLY A CA 1
ATOM 1910 C C . GLY A 1 241 ? 10.499 7.943 -29.015 1.00 85.75 241 GLY A C 1
ATOM 1911 O O . GLY A 1 241 ? 9.360 7.690 -29.397 1.00 85.75 241 GLY A O 1
ATOM 1912 N N . ILE A 1 242 ? 11.224 7.045 -28.333 1.00 88.62 242 ILE A N 1
ATOM 1913 C CA . ILE A 1 242 ? 10.751 5.679 -28.053 1.00 88.62 242 ILE A CA 1
ATOM 1914 C C . ILE A 1 242 ? 10.352 5.551 -26.587 1.00 88.62 242 ILE A C 1
ATOM 1916 O O . ILE A 1 242 ? 11.140 5.849 -25.694 1.00 88.62 242 ILE A O 1
ATOM 1920 N N . THR A 1 243 ? 9.163 5.006 -26.338 1.00 89.25 243 THR A N 1
ATOM 1921 C CA . THR A 1 243 ? 8.712 4.608 -25.001 1.00 89.25 243 THR A CA 1
ATOM 1922 C C . THR A 1 243 ? 8.399 3.116 -24.980 1.00 89.25 243 THR A C 1
ATOM 1924 O O . THR A 1 243 ? 7.723 2.586 -25.860 1.00 89.25 243 THR A O 1
ATOM 1927 N N . LEU A 1 244 ? 8.914 2.437 -23.963 1.00 88.31 244 LEU A N 1
ATOM 1928 C CA . LEU A 1 244 ? 8.781 1.013 -23.701 1.00 88.31 244 LEU A CA 1
ATOM 1929 C C . LEU A 1 244 ? 7.884 0.854 -22.460 1.00 88.31 244 LEU A C 1
ATOM 1931 O O . LEU A 1 244 ? 8.339 1.140 -21.348 1.00 88.31 244 LEU A O 1
ATOM 1935 N N . PRO A 1 245 ? 6.607 0.476 -22.627 1.00 86.94 245 PRO A N 1
ATOM 1936 C CA . PRO A 1 245 ? 5.677 0.344 -21.510 1.00 86.94 245 PRO A CA 1
ATOM 1937 C C . PRO A 1 245 ? 5.918 -0.938 -20.692 1.00 86.94 245 PRO A C 1
ATOM 1939 O O . PRO A 1 245 ? 6.609 -1.856 -21.135 1.00 86.94 245 PRO A O 1
ATOM 1942 N N . ASP A 1 246 ? 5.310 -0.980 -19.503 1.00 80.31 246 ASP A N 1
ATOM 1943 C CA . ASP A 1 246 ? 5.143 -2.171 -18.653 1.00 80.31 246 ASP A CA 1
ATOM 1944 C C . ASP A 1 246 ? 6.431 -2.912 -18.260 1.00 80.31 246 ASP A C 1
ATOM 1946 O O . ASP A 1 246 ? 6.494 -4.142 -18.221 1.00 80.31 246 ASP A O 1
ATOM 1950 N N . VAL A 1 247 ? 7.474 -2.159 -17.910 1.00 85.06 247 VAL A N 1
ATOM 1951 C CA . VAL A 1 247 ? 8.726 -2.715 -17.393 1.00 85.06 247 VAL A CA 1
ATOM 1952 C C . VAL A 1 247 ? 8.624 -2.920 -15.883 1.00 85.06 247 VAL A C 1
ATOM 1954 O O . VAL A 1 247 ? 8.360 -1.985 -15.133 1.00 85.06 247 VAL A O 1
ATOM 1957 N N . GLN A 1 248 ? 8.845 -4.153 -15.428 1.00 83.06 248 GLN A N 1
ATOM 1958 C CA . GLN A 1 248 ? 8.823 -4.515 -14.009 1.00 83.06 248 GLN A CA 1
ATOM 1959 C C . GLN A 1 248 ? 10.209 -4.352 -13.377 1.00 83.06 248 GLN A C 1
ATOM 1961 O O . GLN A 1 248 ? 11.157 -5.039 -13.762 1.00 83.06 248 GLN A O 1
ATOM 1966 N N . LEU A 1 249 ? 10.331 -3.461 -12.392 1.00 79.75 249 LEU A N 1
ATOM 1967 C CA . LEU A 1 249 ? 11.573 -3.231 -11.655 1.00 79.75 249 LEU A CA 1
ATOM 1968 C C . LEU A 1 249 ? 11.548 -3.887 -10.285 1.00 79.75 249 LEU A C 1
ATOM 1970 O O . LEU A 1 249 ? 10.814 -3.431 -9.421 1.00 79.75 249 LEU A O 1
ATOM 1974 N N . GLN A 1 250 ? 12.401 -4.883 -10.066 1.00 77.69 250 GLN A N 1
ATOM 1975 C CA . GLN A 1 250 ? 12.550 -5.539 -8.772 1.00 77.69 250 GLN A CA 1
ATOM 1976 C C . GLN A 1 250 ? 13.205 -4.613 -7.731 1.00 77.69 250 GLN A C 1
ATOM 1978 O O . GLN A 1 250 ? 14.045 -3.785 -8.101 1.00 77.69 250 GLN A O 1
ATOM 1983 N N . PRO A 1 251 ? 12.916 -4.790 -6.426 1.00 68.19 251 PRO A N 1
ATOM 1984 C CA . PRO A 1 251 ? 13.443 -3.931 -5.361 1.00 68.19 251 PRO A CA 1
ATOM 1985 C C . PRO A 1 251 ? 14.971 -3.834 -5.318 1.00 68.19 251 PRO A C 1
ATOM 1987 O O . PRO A 1 251 ? 15.516 -2.814 -4.914 1.00 68.19 251 PRO A O 1
ATOM 1990 N N . PHE A 1 252 ? 15.672 -4.889 -5.738 1.00 74.00 252 PHE A N 1
ATOM 1991 C CA . PHE A 1 252 ? 17.133 -4.992 -5.695 1.00 74.00 252 PHE A CA 1
ATOM 1992 C C . PHE A 1 252 ? 17.839 -4.544 -6.982 1.00 74.00 252 PHE A C 1
ATOM 1994 O O . PHE A 1 252 ? 19.076 -4.543 -6.998 1.00 74.00 252 PHE A O 1
ATOM 2001 N N . HIS A 1 253 ? 17.090 -4.202 -8.039 1.00 83.75 253 HIS A N 1
ATOM 2002 C CA . HIS A 1 253 ? 17.668 -3.727 -9.296 1.00 83.75 253 HIS A CA 1
ATOM 2003 C C . HIS A 1 253 ? 18.478 -2.447 -9.070 1.00 83.75 253 HIS A C 1
ATOM 2005 O O . HIS A 1 253 ? 18.122 -1.600 -8.240 1.00 83.75 253 HIS A O 1
ATOM 2011 N N . SER A 1 254 ? 19.566 -2.313 -9.827 1.00 87.25 254 SER A N 1
ATOM 2012 C CA . SER A 1 254 ? 20.381 -1.101 -9.882 1.00 87.25 254 SER A CA 1
ATOM 2013 C C . SER A 1 254 ? 20.108 -0.281 -11.146 1.00 87.25 254 SER A C 1
ATOM 2015 O O . SER A 1 254 ? 19.385 -0.693 -12.059 1.00 87.25 254 SER A O 1
ATOM 2017 N N . VAL A 1 255 ? 20.722 0.898 -11.218 1.00 87.50 255 VAL A N 1
ATOM 2018 C CA . VAL A 1 255 ? 20.720 1.746 -12.421 1.00 87.50 255 VAL A CA 1
ATOM 2019 C C . VAL A 1 255 ? 21.320 1.008 -13.629 1.00 87.50 255 VAL A C 1
ATOM 2021 O O . VAL A 1 255 ? 20.809 1.119 -14.744 1.00 87.50 255 VAL A O 1
ATOM 2024 N N . GLU A 1 256 ? 22.342 0.177 -13.420 1.00 88.81 256 GLU A N 1
ATOM 2025 C CA . GLU A 1 256 ? 22.952 -0.651 -14.467 1.00 88.81 256 GLU A CA 1
ATOM 2026 C C . GLU A 1 256 ? 21.979 -1.701 -15.007 1.00 88.81 256 GLU A C 1
ATOM 2028 O O . GLU A 1 256 ? 21.990 -1.990 -16.206 1.00 88.81 256 GLU A O 1
ATOM 2033 N N . ASP A 1 257 ? 21.115 -2.255 -14.156 1.00 90.44 257 ASP A N 1
ATOM 2034 C CA . ASP A 1 257 ? 20.096 -3.205 -14.596 1.00 90.44 257 ASP A CA 1
ATOM 2035 C C . ASP A 1 257 ? 19.061 -2.523 -15.498 1.00 90.44 257 ASP A C 1
ATOM 2037 O O . ASP A 1 257 ? 18.720 -3.076 -16.543 1.00 90.44 257 ASP A O 1
ATOM 2041 N N . ILE A 1 258 ? 18.662 -1.277 -15.206 1.00 90.31 258 ILE A N 1
ATOM 2042 C CA . ILE A 1 258 ? 17.812 -0.483 -16.113 1.00 90.31 258 ILE A CA 1
ATOM 2043 C C . ILE A 1 258 ? 18.498 -0.282 -17.473 1.00 90.31 258 ILE A C 1
ATOM 2045 O O . ILE A 1 258 ? 17.865 -0.439 -18.520 1.00 90.31 258 ILE A O 1
ATOM 2049 N N . ILE A 1 259 ? 19.799 0.025 -17.493 1.00 90.94 259 ILE A N 1
ATOM 2050 C CA . ILE A 1 259 ? 20.552 0.176 -18.749 1.00 90.94 259 ILE A CA 1
ATOM 2051 C C . ILE A 1 259 ? 20.565 -1.141 -19.541 1.00 90.94 259 ILE A C 1
ATOM 2053 O O . ILE A 1 259 ? 20.372 -1.129 -20.761 1.00 90.94 259 ILE A O 1
ATOM 2057 N N . LYS A 1 260 ? 20.755 -2.289 -18.876 1.00 91.44 260 LYS A N 1
ATOM 2058 C CA . LYS A 1 260 ? 20.656 -3.610 -19.524 1.00 91.44 260 LYS A CA 1
ATOM 2059 C C . LYS A 1 260 ? 19.255 -3.845 -20.095 1.00 91.44 260 LYS A C 1
ATOM 2061 O O . LYS A 1 260 ? 19.144 -4.348 -21.212 1.00 91.44 260 LYS A O 1
ATOM 2066 N N . MET A 1 261 ? 18.202 -3.438 -19.383 1.00 91.75 261 MET A N 1
ATOM 2067 C CA . MET A 1 261 ? 16.818 -3.534 -19.863 1.00 91.75 261 MET A CA 1
ATOM 2068 C C . MET A 1 261 ? 16.584 -2.681 -21.116 1.00 91.75 261 MET A C 1
ATOM 2070 O O . MET A 1 261 ? 16.005 -3.188 -22.076 1.00 91.75 261 MET A O 1
ATOM 2074 N N . PHE A 1 262 ? 17.085 -1.438 -21.160 1.00 92.12 262 PHE A N 1
ATOM 2075 C CA . PHE A 1 262 ? 17.058 -0.605 -22.372 1.00 92.12 262 PHE A CA 1
ATOM 2076 C C . PHE A 1 262 ? 17.748 -1.301 -23.547 1.00 92.12 262 PHE A C 1
ATOM 2078 O O . PHE A 1 262 ? 17.166 -1.405 -24.625 1.00 92.12 262 PHE A O 1
ATOM 2085 N N . LYS A 1 263 ? 18.968 -1.816 -23.342 1.00 92.00 263 LYS A N 1
ATOM 2086 C CA . LYS A 1 263 ? 19.720 -2.524 -24.390 1.00 92.00 263 LYS A CA 1
ATOM 2087 C C . LYS A 1 263 ? 18.955 -3.741 -24.911 1.00 92.00 263 LYS A C 1
ATOM 2089 O O . LYS A 1 263 ? 18.825 -3.883 -26.121 1.00 92.00 263 LYS A O 1
ATOM 2094 N N . SER A 1 264 ? 18.421 -4.570 -24.014 1.00 92.19 264 SER A N 1
ATOM 2095 C CA . SER A 1 264 ? 17.644 -5.766 -24.363 1.00 92.19 264 SER A CA 1
ATOM 2096 C C . SER A 1 264 ? 16.395 -5.416 -25.183 1.00 92.19 264 SER A C 1
ATOM 2098 O O . SER A 1 264 ? 16.230 -5.881 -26.307 1.00 92.19 264 SER A O 1
ATOM 2100 N N . LYS A 1 265 ? 15.574 -4.474 -24.700 1.00 89.62 265 LYS A N 1
ATOM 2101 C CA . LYS A 1 265 ? 14.340 -4.057 -25.386 1.00 89.62 265 LYS A CA 1
ATOM 2102 C C . LYS A 1 265 ? 14.580 -3.385 -26.739 1.00 89.62 265 LYS A C 1
ATOM 2104 O O . LYS A 1 265 ? 13.734 -3.474 -27.624 1.00 89.62 265 LYS A O 1
ATOM 2109 N N . MET A 1 266 ? 15.701 -2.689 -26.909 1.00 89.44 266 MET A N 1
ATOM 2110 C CA . MET A 1 266 ? 16.064 -2.073 -28.188 1.00 89.44 266 MET A CA 1
ATOM 2111 C C . MET A 1 266 ? 16.546 -3.110 -29.214 1.00 89.44 266 MET A C 1
ATOM 2113 O O . MET A 1 266 ? 16.260 -2.966 -30.401 1.00 89.44 266 MET A O 1
ATOM 2117 N N . VAL A 1 267 ? 17.186 -4.198 -28.765 1.00 89.19 267 VAL A N 1
ATOM 2118 C CA . VAL A 1 267 ? 17.493 -5.360 -29.619 1.00 89.19 267 VAL A CA 1
ATOM 2119 C C . VAL A 1 267 ? 16.208 -6.033 -30.104 1.00 89.1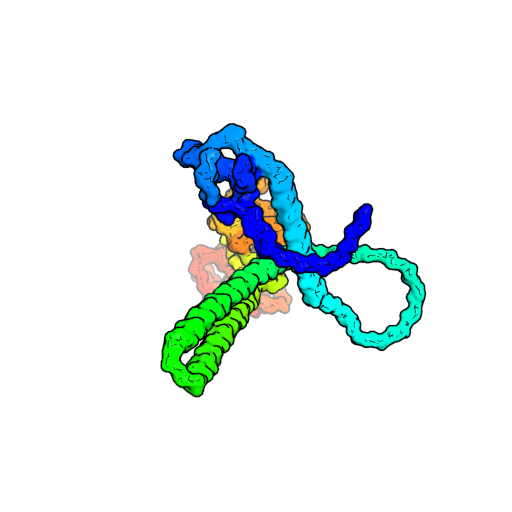9 267 VAL A C 1
ATOM 2121 O O . VAL A 1 267 ? 16.089 -6.283 -31.300 1.00 89.19 267 VAL A O 1
ATOM 2124 N N . ASP A 1 268 ? 15.215 -6.233 -29.229 1.00 86.56 268 ASP A N 1
ATOM 2125 C CA . ASP A 1 268 ? 13.912 -6.812 -29.610 1.00 86.56 268 ASP A CA 1
ATOM 2126 C C . ASP A 1 268 ? 13.188 -5.985 -30.689 1.00 86.56 268 ASP A C 1
ATOM 2128 O O . ASP A 1 268 ? 12.431 -6.516 -31.500 1.00 86.56 268 ASP A O 1
ATOM 2132 N N . ARG A 1 269 ? 13.427 -4.667 -30.716 1.00 86.69 269 ARG A N 1
ATOM 2133 C CA . ARG A 1 269 ? 12.887 -3.741 -31.725 1.00 86.69 269 ARG A CA 1
ATOM 2134 C C . ARG A 1 269 ? 13.722 -3.668 -33.008 1.00 86.69 269 ARG A C 1
ATOM 2136 O O . ARG A 1 269 ? 13.337 -2.940 -33.920 1.00 86.69 269 ARG A O 1
ATOM 2143 N N . GLY A 1 270 ? 14.841 -4.388 -33.084 1.00 82.06 270 GLY A N 1
ATOM 2144 C CA . GLY A 1 270 ? 15.749 -4.377 -34.232 1.00 82.06 270 GLY A CA 1
ATOM 2145 C C . GLY A 1 270 ? 16.577 -3.096 -34.372 1.00 82.06 270 GLY A C 1
ATOM 2146 O O . GLY A 1 270 ? 17.041 -2.804 -35.469 1.00 82.06 270 GLY A O 1
ATOM 2147 N N . ASP A 1 271 ? 16.747 -2.323 -33.294 1.00 86.56 271 ASP A N 1
ATOM 2148 C CA . ASP A 1 271 ? 17.532 -1.083 -33.294 1.00 86.56 271 ASP A CA 1
ATOM 2149 C C . ASP A 1 271 ? 18.437 -1.016 -32.059 1.00 86.56 271 ASP A C 1
ATOM 2151 O O . ASP A 1 271 ? 18.201 -0.272 -31.109 1.00 86.56 271 ASP A O 1
ATOM 2155 N N . ARG A 1 272 ? 19.463 -1.865 -32.028 1.00 89.56 272 ARG A N 1
ATOM 2156 C CA . ARG A 1 272 ? 20.341 -2.024 -30.865 1.00 89.56 272 ARG A CA 1
ATOM 2157 C C . ARG A 1 272 ? 21.035 -0.708 -30.492 1.00 89.56 272 ARG A C 1
ATOM 2159 O O . ARG A 1 272 ? 21.585 -0.018 -31.345 1.00 89.56 272 ARG A O 1
ATOM 2166 N N . ILE A 1 273 ? 21.113 -0.416 -29.191 1.00 90.88 273 ILE A N 1
ATOM 2167 C CA . ILE A 1 273 ? 21.951 0.674 -28.668 1.00 90.88 273 ILE A CA 1
ATOM 2168 C C . ILE A 1 273 ? 23.430 0.277 -28.789 1.00 90.88 273 ILE A C 1
ATOM 2170 O O . ILE A 1 273 ? 23.868 -0.700 -28.174 1.00 90.88 273 ILE A O 1
ATOM 2174 N N . VAL A 1 274 ? 24.193 1.061 -29.547 1.00 90.19 274 VAL A N 1
ATOM 2175 C CA . VAL A 1 274 ? 25.624 0.849 -29.817 1.00 90.19 274 VAL A CA 1
ATOM 2176 C C . VAL A 1 274 ? 26.473 1.553 -28.767 1.00 90.19 274 VAL A C 1
ATOM 2178 O O . VAL A 1 274 ? 27.398 0.958 -28.216 1.00 90.19 274 VAL A O 1
ATOM 2181 N N . HIS A 1 275 ? 26.131 2.804 -28.451 1.00 91.75 275 HIS A N 1
ATOM 2182 C CA . HIS A 1 275 ? 26.911 3.641 -27.549 1.00 91.75 275 HIS A CA 1
ATOM 2183 C C . HIS A 1 275 ? 26.005 4.503 -26.662 1.00 91.75 275 HIS A C 1
ATOM 2185 O O . HIS A 1 275 ? 25.109 5.199 -27.144 1.00 91.75 275 HIS A O 1
ATOM 2191 N N . ILE A 1 276 ? 26.285 4.490 -25.356 1.00 90.69 276 ILE A N 1
ATOM 2192 C CA . ILE A 1 276 ? 25.704 5.397 -24.359 1.00 90.69 276 ILE A CA 1
ATOM 2193 C C . ILE A 1 276 ? 26.856 6.278 -23.859 1.00 90.69 276 ILE A C 1
ATOM 2195 O O . ILE A 1 276 ? 27.805 5.726 -23.306 1.00 90.69 276 ILE A O 1
ATOM 2199 N N . PRO A 1 277 ? 26.830 7.598 -24.098 1.00 89.00 277 PRO A N 1
ATOM 2200 C CA . PRO A 1 277 ? 27.903 8.490 -23.680 1.00 89.00 277 PRO A CA 1
ATOM 2201 C C . PRO A 1 277 ? 27.912 8.724 -22.165 1.00 89.00 277 PRO A C 1
ATOM 2203 O O . PRO A 1 277 ? 26.906 8.520 -21.489 1.00 89.00 277 PRO A O 1
ATOM 2206 N N . GLU A 1 278 ? 29.060 9.143 -21.628 1.00 87.00 278 GLU A N 1
ATOM 2207 C CA . GLU A 1 278 ? 29.266 9.340 -20.182 1.00 87.00 278 GLU A CA 1
ATOM 2208 C C . GLU A 1 278 ? 28.420 10.478 -19.595 1.00 87.00 278 GLU A C 1
ATOM 2210 O O . GLU A 1 278 ? 28.125 10.493 -18.399 1.00 87.00 278 GLU A O 1
ATOM 2215 N N . ASP A 1 279 ? 28.004 11.433 -20.425 1.00 88.00 279 ASP A N 1
ATOM 2216 C CA . ASP A 1 279 ? 27.102 12.525 -20.062 1.00 88.00 279 ASP A CA 1
ATOM 2217 C C . ASP A 1 279 ? 25.625 12.099 -20.046 1.00 88.00 279 ASP A C 1
ATOM 2219 O O . ASP A 1 279 ? 24.779 12.855 -19.567 1.00 88.00 279 ASP A O 1
ATOM 2223 N N . ALA A 1 280 ? 25.298 10.881 -20.497 1.00 90.88 280 ALA A N 1
ATOM 2224 C CA . ALA A 1 280 ? 23.941 10.365 -20.425 1.00 90.88 280 ALA A CA 1
ATOM 2225 C C . ALA A 1 280 ? 23.487 10.206 -18.968 1.00 90.88 280 ALA A C 1
ATOM 2227 O O . ALA A 1 280 ? 24.248 9.810 -18.078 1.00 90.88 280 ALA A O 1
ATOM 2228 N N . ARG A 1 281 ? 22.218 10.514 -18.708 1.00 92.56 281 ARG A N 1
ATOM 2229 C CA . ARG A 1 281 ? 21.609 10.443 -17.377 1.00 92.56 281 ARG A CA 1
ATOM 2230 C C . ARG A 1 281 ? 20.311 9.661 -17.439 1.00 92.56 281 ARG A C 1
ATOM 2232 O O . ARG A 1 281 ? 19.547 9.779 -18.395 1.00 92.56 281 ARG A O 1
ATOM 2239 N N . LEU A 1 282 ? 20.059 8.876 -16.397 1.00 93.06 282 LEU A N 1
ATOM 2240 C CA . LEU A 1 282 ? 18.748 8.294 -16.156 1.00 93.06 282 LEU A CA 1
ATOM 2241 C C . LEU A 1 282 ? 17.960 9.239 -15.259 1.00 93.06 282 LEU A C 1
ATOM 2243 O O . LEU A 1 282 ? 18.466 9.700 -14.239 1.00 93.06 282 LEU A O 1
ATOM 2247 N N . ILE A 1 283 ? 16.738 9.553 -15.665 1.00 92.62 283 ILE A N 1
ATOM 2248 C CA . ILE A 1 283 ? 15.884 10.521 -14.985 1.00 92.62 283 ILE A CA 1
ATOM 2249 C C . ILE A 1 283 ? 14.529 9.870 -14.764 1.00 92.62 283 ILE A C 1
ATOM 2251 O O . ILE A 1 283 ? 13.881 9.426 -15.707 1.00 92.62 283 ILE A O 1
ATOM 2255 N N . SER A 1 284 ? 14.110 9.788 -13.510 1.00 91.44 284 SER A N 1
ATOM 2256 C CA . SER A 1 284 ? 12.788 9.316 -13.132 1.00 91.44 284 SER A CA 1
ATOM 2257 C C . SER A 1 284 ? 11.802 10.476 -13.123 1.00 91.44 284 SER A C 1
ATOM 2259 O O . SER A 1 284 ? 12.046 11.493 -12.483 1.00 91.44 284 SER A O 1
ATOM 2261 N N . PHE A 1 285 ? 10.663 10.277 -13.772 1.00 91.12 285 PHE A N 1
ATOM 2262 C CA . PHE A 1 285 ? 9.502 11.151 -13.748 1.00 91.12 285 PHE A CA 1
ATOM 2263 C C . PHE A 1 285 ? 8.380 10.476 -12.959 1.00 91.12 285 PHE A C 1
ATOM 2265 O O . PHE A 1 285 ? 8.031 9.314 -13.203 1.00 91.12 285 PHE A O 1
ATOM 2272 N N . GLY A 1 286 ? 7.792 11.207 -12.014 1.00 85.75 286 GLY A N 1
ATOM 2273 C CA . GLY A 1 286 ? 6.598 10.788 -11.286 1.00 85.75 286 GLY A CA 1
ATOM 2274 C C . GLY A 1 286 ? 5.402 10.504 -12.216 1.00 85.75 286 GLY A C 1
ATOM 2275 O O . GLY A 1 286 ? 5.368 10.983 -13.352 1.00 85.75 286 GLY A O 1
ATOM 2276 N N . PRO A 1 287 ? 4.383 9.763 -11.747 1.00 83.00 287 PRO A N 1
ATOM 2277 C CA . PRO A 1 287 ? 3.242 9.339 -12.568 1.00 83.00 287 PRO A CA 1
ATOM 2278 C C . PRO A 1 287 ? 2.448 10.512 -13.166 1.00 83.00 287 PRO A C 1
ATOM 2280 O O . PRO A 1 287 ? 1.946 10.410 -14.281 1.00 83.00 287 PRO A O 1
ATOM 2283 N N . PHE A 1 288 ? 2.387 11.651 -12.469 1.00 80.25 288 PHE A N 1
ATOM 2284 C CA . PHE A 1 288 ? 1.710 12.869 -12.939 1.00 80.25 288 PHE A CA 1
ATOM 2285 C C . PHE A 1 288 ? 2.586 13.757 -13.836 1.00 80.25 288 PHE A C 1
ATOM 2287 O O . PHE A 1 288 ? 2.096 14.709 -14.437 1.00 80.25 288 PHE A O 1
ATOM 2294 N N . MET A 1 289 ? 3.875 13.431 -13.956 1.00 76.88 289 MET A N 1
ATOM 2295 C CA . MET A 1 289 ? 4.838 14.132 -14.811 1.00 76.88 289 MET A CA 1
ATOM 2296 C C . MET A 1 289 ? 5.077 13.412 -16.139 1.00 76.88 289 MET A C 1
ATOM 2298 O O . MET A 1 289 ? 5.906 13.848 -16.937 1.00 76.88 289 MET A O 1
ATOM 2302 N N . LYS A 1 290 ? 4.329 12.333 -16.401 1.00 70.00 290 LYS A N 1
ATOM 2303 C CA . LYS A 1 290 ? 4.299 11.640 -17.687 1.00 70.00 290 LYS A CA 1
ATOM 2304 C C . LYS A 1 290 ? 3.698 12.563 -18.754 1.00 70.00 290 LYS A C 1
ATOM 2306 O O . LYS A 1 290 ? 2.488 12.596 -18.959 1.00 70.00 290 LYS A O 1
ATOM 2311 N N . LYS A 1 291 ? 4.563 13.335 -19.407 1.00 76.88 291 LYS A N 1
ATOM 2312 C CA . LYS A 1 291 ? 4.240 14.218 -20.535 1.00 76.88 291 LYS A CA 1
ATOM 2313 C C . LYS A 1 291 ? 4.730 13.604 -21.850 1.00 76.88 291 LYS A C 1
ATOM 2315 O O . LYS A 1 291 ? 5.233 12.478 -21.867 1.00 76.88 291 LYS A O 1
ATOM 2320 N N . GLY A 1 292 ? 4.567 14.330 -22.955 1.00 82.19 292 GLY A N 1
ATOM 2321 C CA . GLY A 1 292 ? 5.198 13.972 -24.217 1.00 82.19 292 GLY A CA 1
ATOM 2322 C C . GLY A 1 292 ? 6.727 13.977 -24.114 1.00 82.19 292 GLY A C 1
ATOM 2323 O O . GLY A 1 292 ? 7.333 14.478 -23.162 1.00 82.19 292 GLY A O 1
ATOM 2324 N N . ILE A 1 293 ? 7.367 13.355 -25.102 1.00 85.50 293 ILE A N 1
ATOM 2325 C CA . ILE A 1 293 ? 8.823 13.156 -25.109 1.00 85.50 293 ILE A CA 1
ATOM 2326 C C . ILE A 1 293 ? 9.561 14.493 -25.150 1.00 85.50 293 ILE A C 1
ATOM 2328 O O . ILE A 1 293 ? 10.566 14.652 -24.463 1.00 85.50 293 ILE A O 1
ATOM 2332 N N . PHE A 1 294 ? 9.026 15.461 -25.893 1.00 87.00 294 PHE A N 1
ATOM 2333 C CA . PHE A 1 294 ? 9.597 16.798 -26.007 1.00 87.00 294 PHE A CA 1
ATOM 2334 C C . PHE A 1 294 ? 9.602 17.538 -24.661 1.00 87.00 294 PHE A C 1
ATOM 2336 O O . PHE A 1 294 ? 10.621 18.101 -24.261 1.00 87.00 294 PHE A O 1
ATOM 2343 N N . GLU A 1 295 ? 8.497 17.494 -23.913 1.00 89.38 295 GLU A N 1
ATOM 2344 C CA . GLU A 1 295 ? 8.418 18.130 -22.598 1.00 89.38 295 GLU A CA 1
ATOM 2345 C C . GLU A 1 295 ? 9.329 17.440 -21.579 1.00 89.38 295 GLU A C 1
ATOM 2347 O O . GLU A 1 295 ? 9.970 18.112 -20.770 1.00 89.38 295 GLU A O 1
ATOM 2352 N N . MET A 1 296 ? 9.421 16.106 -21.626 1.00 89.62 296 MET A N 1
ATOM 2353 C CA . MET A 1 296 ? 10.349 15.354 -20.777 1.00 89.62 296 MET A CA 1
ATOM 2354 C C . MET A 1 296 ? 11.810 15.670 -21.111 1.00 89.62 296 MET A C 1
ATOM 2356 O O . MET A 1 296 ? 12.634 15.763 -20.203 1.00 89.62 296 MET A O 1
ATOM 2360 N N . GLU A 1 297 ? 12.149 15.879 -22.382 1.00 90.50 297 GLU A N 1
ATOM 2361 C CA . GLU A 1 297 ? 13.491 16.289 -22.804 1.00 90.50 297 GLU A CA 1
ATOM 2362 C C . GLU A 1 297 ? 13.836 17.701 -22.316 1.00 90.50 297 GLU A C 1
ATOM 2364 O O . GLU A 1 297 ? 14.929 17.925 -21.789 1.00 90.50 297 GLU A O 1
ATOM 2369 N N . GLN A 1 298 ? 12.895 18.647 -22.403 1.00 89.69 298 GLN A N 1
ATOM 2370 C CA . GLN A 1 298 ? 13.091 19.989 -21.856 1.00 89.69 298 GLN A CA 1
ATOM 2371 C C . GLN A 1 298 ? 13.289 19.961 -20.337 1.00 89.69 298 GLN A C 1
ATOM 2373 O O . GLN A 1 298 ? 14.253 20.545 -19.842 1.00 89.69 298 GLN A O 1
ATOM 2378 N N . ALA A 1 299 ? 12.428 19.246 -19.613 1.00 89.44 299 ALA A N 1
ATOM 2379 C CA . ALA A 1 299 ? 12.539 19.119 -18.165 1.00 89.44 299 ALA A CA 1
ATOM 2380 C C . ALA A 1 299 ? 13.851 18.426 -17.756 1.00 89.44 299 ALA A C 1
ATOM 2382 O O . ALA A 1 299 ? 14.517 18.857 -16.818 1.00 89.44 299 ALA A O 1
ATOM 2383 N N . SER A 1 300 ? 14.279 17.405 -18.507 1.00 90.88 300 SER A N 1
ATOM 2384 C CA . SER A 1 300 ? 15.574 16.743 -18.305 1.00 90.88 300 SER A CA 1
ATOM 2385 C C . SER A 1 300 ? 16.737 17.726 -18.433 1.00 90.88 300 SER A C 1
ATOM 2387 O O . SER A 1 300 ? 17.636 17.741 -17.598 1.00 90.88 300 SER A O 1
ATOM 2389 N N . ARG A 1 301 ? 16.707 18.589 -19.452 1.00 90.25 301 ARG A N 1
ATOM 2390 C CA . ARG A 1 301 ? 17.726 19.622 -19.675 1.00 90.25 301 ARG A CA 1
ATOM 2391 C C . ARG A 1 301 ? 17.754 20.675 -18.566 1.00 90.25 301 ARG A C 1
ATOM 2393 O O . ARG A 1 301 ? 18.835 21.108 -18.177 1.00 90.25 301 ARG A O 1
ATOM 2400 N N . GLU A 1 302 ? 16.601 21.100 -18.060 1.00 88.19 302 GLU A N 1
ATOM 2401 C CA . GLU A 1 302 ? 16.513 22.051 -16.941 1.00 88.19 302 GLU A CA 1
ATOM 2402 C C . GLU A 1 302 ? 17.106 21.454 -15.658 1.00 88.19 302 GLU A C 1
ATOM 2404 O O . GLU A 1 302 ? 17.939 22.083 -15.005 1.00 88.19 302 GLU A O 1
ATOM 2409 N N . VAL A 1 303 ? 16.758 20.206 -15.349 1.00 88.75 303 VAL A N 1
ATOM 2410 C CA . VAL A 1 303 ? 17.236 19.509 -14.149 1.00 88.75 303 VAL A CA 1
ATOM 2411 C C . VAL A 1 303 ? 18.736 19.191 -14.239 1.00 88.75 303 VAL A C 1
ATOM 2413 O O . VAL A 1 303 ? 19.467 19.434 -13.282 1.00 88.75 303 VAL A O 1
ATOM 2416 N N . VAL A 1 304 ? 19.226 18.710 -15.388 1.00 87.94 304 VAL A N 1
ATOM 2417 C CA . VAL A 1 304 ? 20.641 18.326 -15.563 1.00 87.94 304 VAL A CA 1
ATOM 2418 C C . VAL A 1 304 ? 21.570 19.536 -15.699 1.00 87.94 304 VAL A C 1
ATOM 2420 O O . VAL A 1 304 ? 22.633 19.544 -15.084 1.00 87.94 304 VAL A O 1
ATOM 2423 N N . ASN A 1 305 ? 21.198 20.555 -16.484 1.00 85.81 305 ASN A N 1
ATOM 2424 C CA . ASN A 1 305 ? 22.111 21.664 -16.800 1.00 85.81 305 ASN A CA 1
ATOM 2425 C C . ASN A 1 305 ? 21.954 22.872 -15.870 1.00 85.81 305 ASN A C 1
ATOM 2427 O O . ASN A 1 305 ? 22.920 23.602 -15.671 1.00 85.81 305 ASN A O 1
ATOM 2431 N N . HIS A 1 306 ? 20.754 23.108 -15.332 1.00 80.50 306 HIS A N 1
ATOM 2432 C CA . HIS A 1 306 ? 20.453 24.303 -14.532 1.00 80.50 306 HIS A CA 1
ATOM 2433 C C . HIS A 1 306 ? 20.207 23.981 -13.052 1.00 80.50 306 HIS A C 1
ATOM 2435 O O . HIS A 1 306 ? 19.944 24.891 -12.271 1.00 80.50 306 HIS A O 1
ATOM 2441 N N . GLY A 1 307 ? 20.282 22.703 -12.658 1.00 79.56 307 GLY A N 1
ATOM 2442 C CA . GLY A 1 307 ? 20.080 22.273 -11.273 1.00 79.56 307 GLY A CA 1
ATOM 2443 C C . GLY A 1 307 ? 18.671 22.552 -10.748 1.00 79.56 307 GLY A C 1
ATOM 2444 O O . GLY A 1 307 ? 18.490 22.718 -9.542 1.00 79.56 307 GLY A O 1
ATOM 2445 N N . ALA A 1 308 ? 17.676 22.646 -11.636 1.00 78.69 308 ALA A N 1
ATOM 2446 C CA . ALA A 1 308 ? 16.297 22.894 -11.241 1.00 78.69 308 ALA A CA 1
ATOM 2447 C C . ALA A 1 308 ? 15.798 21.762 -10.328 1.00 78.69 308 ALA A C 1
ATOM 2449 O O . ALA A 1 308 ? 15.847 20.588 -10.694 1.00 78.69 308 ALA A O 1
ATOM 2450 N N . HIS A 1 309 ? 15.308 22.110 -9.138 1.00 77.44 309 HIS A N 1
ATOM 2451 C CA . HIS A 1 309 ? 14.789 21.131 -8.191 1.00 77.44 309 HIS A CA 1
ATOM 2452 C C . HIS A 1 309 ? 13.291 20.913 -8.420 1.00 77.44 309 HIS A C 1
ATOM 2454 O O . HIS A 1 309 ? 12.487 21.827 -8.229 1.00 77.44 309 HIS A O 1
ATOM 2460 N N . ASN A 1 310 ? 12.905 19.690 -8.779 1.00 78.56 310 ASN A N 1
ATOM 2461 C CA . ASN A 1 310 ? 11.510 19.273 -8.856 1.00 78.56 310 ASN A CA 1
ATOM 2462 C C . ASN A 1 310 ? 11.337 17.960 -8.074 1.00 78.56 310 ASN A C 1
ATOM 2464 O O . ASN A 1 310 ? 11.995 16.979 -8.411 1.00 78.56 310 ASN A O 1
ATOM 2468 N N . PRO A 1 311 ? 10.469 17.908 -7.048 1.00 78.56 311 PRO A N 1
ATOM 2469 C CA . PRO A 1 311 ? 10.303 16.713 -6.219 1.00 78.56 311 PRO A CA 1
ATOM 2470 C C . PRO A 1 311 ? 9.786 15.486 -6.993 1.00 78.56 311 PRO A C 1
ATOM 2472 O O . PRO A 1 311 ? 9.996 14.361 -6.549 1.00 78.56 311 PRO A O 1
ATOM 2475 N N . ASP A 1 312 ? 9.145 15.684 -8.149 1.00 83.44 312 ASP A N 1
ATOM 2476 C CA . ASP A 1 312 ? 8.638 14.611 -9.009 1.00 83.44 312 ASP A CA 1
ATOM 2477 C C . ASP A 1 312 ? 9.575 14.280 -10.191 1.00 83.44 312 ASP A C 1
ATOM 2479 O O . ASP A 1 312 ? 9.216 13.454 -11.037 1.00 83.44 312 ASP A O 1
ATOM 2483 N N . ILE A 1 313 ? 10.765 14.895 -10.273 1.00 88.88 313 ILE A N 1
ATOM 2484 C CA . ILE A 1 313 ? 11.795 14.583 -11.277 1.00 88.88 313 ILE A CA 1
ATOM 2485 C C . ILE A 1 313 ? 13.130 14.324 -10.578 1.00 88.88 313 ILE A C 1
ATOM 2487 O O . ILE A 1 313 ? 13.757 15.235 -10.045 1.00 88.88 313 ILE A O 1
ATOM 2491 N N . LEU A 1 314 ? 13.594 13.077 -10.618 1.00 88.81 314 LEU A N 1
ATOM 2492 C CA . LEU A 1 314 ? 14.794 12.643 -9.904 1.00 88.81 314 LEU A CA 1
ATOM 2493 C C . LEU A 1 314 ? 15.856 12.160 -10.888 1.00 88.81 314 LEU A C 1
ATOM 2495 O O . LEU A 1 314 ? 15.608 11.245 -11.672 1.00 88.81 314 LEU A O 1
ATOM 2499 N N . ILE A 1 315 ? 17.061 12.730 -10.824 1.00 90.38 315 ILE A N 1
ATOM 2500 C CA . ILE A 1 315 ? 18.227 12.146 -11.498 1.00 90.38 315 ILE A CA 1
ATOM 2501 C C . ILE A 1 315 ? 18.611 10.876 -10.734 1.00 90.38 315 ILE A C 1
ATOM 2503 O O . ILE A 1 315 ? 18.795 10.925 -9.522 1.00 90.38 315 ILE A O 1
ATOM 2507 N N . LEU A 1 316 ? 18.752 9.756 -11.442 1.00 90.19 316 LEU A N 1
ATOM 2508 C CA . LEU A 1 316 ? 19.229 8.484 -10.904 1.00 90.19 316 LEU A CA 1
ATOM 2509 C C . LEU A 1 316 ? 20.753 8.398 -11.114 1.00 90.19 316 LEU A C 1
ATOM 2511 O O . LEU A 1 316 ? 21.193 8.215 -12.255 1.00 90.19 316 LEU A O 1
ATOM 2515 N N . PRO A 1 317 ? 21.581 8.553 -10.062 1.00 86.62 317 PRO A N 1
ATOM 2516 C CA . PRO A 1 317 ? 23.033 8.554 -10.208 1.00 86.62 317 PRO A CA 1
ATOM 2517 C C . PRO A 1 317 ? 23.569 7.182 -10.648 1.00 86.62 317 PRO A C 1
ATOM 2519 O O . PRO A 1 317 ? 23.053 6.157 -10.186 1.00 86.62 317 PRO A O 1
ATOM 2522 N N . PRO A 1 318 ? 24.634 7.127 -11.468 1.00 84.00 318 PRO A N 1
ATOM 2523 C CA . PRO A 1 318 ? 25.330 5.875 -11.775 1.00 84.00 318 PRO A CA 1
ATOM 2524 C C . PRO A 1 318 ? 25.762 5.129 -10.501 1.00 84.00 318 PRO A C 1
ATOM 2526 O O . PRO A 1 318 ? 26.108 5.763 -9.506 1.00 84.00 318 PRO A O 1
ATOM 2529 N N . GLY A 1 319 ? 25.732 3.793 -10.510 1.00 79.81 319 GLY A N 1
ATOM 2530 C CA . GLY A 1 319 ? 26.110 2.962 -9.361 1.00 79.81 319 GLY A CA 1
ATOM 2531 C C . GLY A 1 319 ? 25.081 2.897 -8.227 1.00 79.81 319 GLY A C 1
ATOM 2532 O O . GLY A 1 319 ? 25.320 2.228 -7.223 1.00 79.81 319 GLY A O 1
ATOM 2533 N N . SER A 1 320 ? 23.933 3.569 -8.357 1.00 81.19 320 SER A N 1
ATOM 2534 C CA . SER A 1 320 ? 22.921 3.585 -7.298 1.00 81.19 320 SER A CA 1
ATOM 2535 C C . SER A 1 320 ? 22.223 2.235 -7.136 1.00 81.19 320 SER A C 1
ATOM 2537 O O . SER A 1 320 ? 21.680 1.678 -8.097 1.00 81.19 320 SER A O 1
ATOM 2539 N N . ARG A 1 321 ? 22.174 1.746 -5.891 1.00 77.62 321 ARG A N 1
ATOM 2540 C CA . ARG A 1 321 ? 21.477 0.518 -5.495 1.00 77.62 321 ARG A CA 1
ATOM 2541 C C . ARG A 1 321 ? 21.064 0.575 -4.010 1.00 77.62 321 ARG A C 1
ATOM 2543 O O . ARG A 1 321 ? 21.902 0.965 -3.201 1.00 77.62 321 ARG A O 1
ATOM 2550 N N . PRO A 1 322 ? 19.855 0.113 -3.629 1.00 70.50 322 PRO A N 1
ATOM 2551 C CA . PRO A 1 322 ? 18.747 -0.313 -4.491 1.00 70.50 322 PRO A CA 1
ATOM 2552 C C . PRO A 1 322 ? 17.964 0.878 -5.056 1.00 70.50 322 PRO A C 1
ATOM 2554 O O . PRO A 1 322 ? 17.865 1.920 -4.415 1.00 70.50 322 PRO A O 1
ATOM 2557 N N . LEU A 1 323 ? 17.323 0.714 -6.218 1.00 76.81 323 LEU A N 1
ATOM 2558 C CA . LEU A 1 323 ? 16.461 1.757 -6.800 1.00 76.81 323 LEU A CA 1
ATOM 2559 C C . LEU A 1 323 ? 15.287 2.169 -5.894 1.00 76.81 323 LEU A C 1
ATOM 2561 O O . LEU A 1 323 ? 14.769 3.277 -6.032 1.00 76.81 323 LEU A O 1
ATOM 2565 N N . LEU A 1 324 ? 14.896 1.312 -4.942 1.00 68.75 324 LEU A N 1
ATOM 2566 C CA . LEU A 1 324 ? 13.848 1.602 -3.961 1.00 68.75 324 LEU A CA 1
ATOM 2567 C C . LEU A 1 324 ? 14.147 2.858 -3.121 1.00 68.75 324 LEU A C 1
ATOM 2569 O O . LEU A 1 324 ? 13.215 3.537 -2.697 1.00 68.75 324 LEU A O 1
ATOM 2573 N N . GLN A 1 325 ? 15.425 3.221 -2.946 1.00 72.19 325 GLN A N 1
ATOM 2574 C CA . GLN A 1 325 ? 15.820 4.432 -2.214 1.00 72.19 325 GLN A CA 1
ATOM 2575 C C . GLN A 1 325 ? 15.300 5.733 -2.851 1.00 72.19 325 GLN A C 1
ATOM 2577 O O . GLN A 1 325 ? 15.231 6.757 -2.182 1.00 72.19 325 GLN A O 1
ATOM 2582 N N . PHE A 1 326 ? 14.914 5.696 -4.132 1.00 77.88 326 PHE A N 1
ATOM 2583 C CA . PHE A 1 326 ? 14.371 6.847 -4.861 1.00 77.88 326 PHE A CA 1
ATOM 2584 C C . PHE A 1 326 ? 12.838 6.912 -4.844 1.00 77.88 326 PHE A C 1
ATOM 2586 O O . PHE A 1 326 ? 12.263 7.709 -5.581 1.00 77.88 326 PHE A O 1
ATOM 2593 N N . ALA A 1 327 ? 12.172 6.070 -4.041 1.00 69.12 327 ALA A N 1
ATOM 2594 C 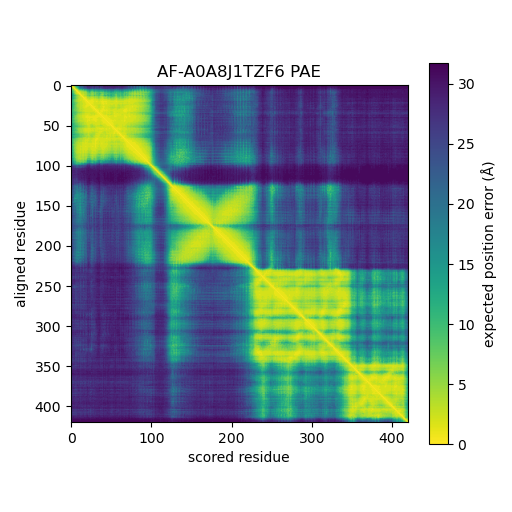CA . ALA A 1 327 ? 10.716 6.054 -3.871 1.00 69.12 327 ALA A CA 1
ATOM 2595 C C . ALA A 1 327 ? 9.935 6.045 -5.205 1.00 69.12 327 ALA A C 1
ATOM 2597 O O . ALA A 1 327 ? 8.942 6.759 -5.371 1.00 69.12 327 ALA A O 1
ATOM 2598 N N . LEU A 1 328 ? 10.402 5.245 -6.173 1.00 76.69 328 LEU A N 1
ATOM 2599 C CA . LEU A 1 328 ? 9.769 5.120 -7.487 1.00 76.69 328 LEU A CA 1
ATOM 2600 C C . LEU A 1 328 ? 8.314 4.667 -7.332 1.00 76.69 328 LEU A C 1
ATOM 2602 O O . LEU A 1 328 ? 8.029 3.635 -6.725 1.00 76.69 328 LEU A O 1
ATOM 2606 N N . LYS A 1 329 ? 7.391 5.439 -7.906 1.00 78.00 329 LYS A N 1
ATOM 2607 C CA . LYS A 1 329 ? 5.958 5.145 -7.857 1.00 78.00 329 LYS A CA 1
ATOM 2608 C C . LYS A 1 329 ? 5.561 4.283 -9.063 1.00 78.00 329 LYS A C 1
ATOM 2610 O O . LYS A 1 329 ? 6.149 4.421 -10.139 1.00 78.00 329 LYS A O 1
ATOM 2615 N N . PRO A 1 330 ? 4.539 3.420 -8.939 1.00 79.81 330 PRO A N 1
ATOM 2616 C CA . PRO A 1 330 ? 3.950 2.763 -10.098 1.00 79.81 330 PRO A CA 1
ATOM 2617 C C . PRO A 1 330 ? 3.530 3.784 -11.163 1.00 79.81 330 PRO A C 1
ATOM 2619 O O . PRO A 1 330 ? 3.061 4.874 -10.841 1.00 79.81 330 PRO A O 1
ATOM 2622 N N . SER A 1 331 ? 3.673 3.417 -12.436 1.00 80.62 331 SER A N 1
ATOM 2623 C CA . SER A 1 331 ? 3.409 4.277 -13.603 1.00 80.62 331 SER A CA 1
ATOM 2624 C C . SER A 1 331 ? 4.371 5.457 -13.794 1.00 80.62 331 SER A C 1
ATOM 2626 O O . SER A 1 331 ? 4.152 6.274 -14.690 1.00 80.62 331 SER A O 1
ATOM 2628 N N . SER A 1 332 ? 5.456 5.533 -13.021 1.00 88.25 332 SER A N 1
ATOM 2629 C CA . SER A 1 332 ? 6.577 6.428 -13.316 1.00 88.25 332 SER A CA 1
ATOM 2630 C C . SER A 1 332 ? 7.240 6.106 -14.659 1.00 88.25 332 SER A C 1
ATOM 2632 O O . SER A 1 332 ? 7.159 4.984 -15.174 1.00 88.25 332 SER A O 1
ATOM 2634 N N . VAL A 1 333 ? 7.929 7.099 -15.223 1.00 91.88 333 VAL A N 1
ATOM 2635 C CA . VAL A 1 333 ? 8.734 6.950 -16.442 1.00 91.88 333 VAL A CA 1
ATOM 2636 C C . VAL A 1 333 ? 10.202 7.122 -16.090 1.00 91.88 333 VAL A C 1
ATOM 2638 O O . VAL A 1 333 ? 10.576 8.147 -15.536 1.00 91.88 333 VAL A O 1
ATOM 2641 N N . ILE A 1 334 ? 11.047 6.154 -16.437 1.00 92.94 334 ILE A N 1
ATOM 2642 C CA . ILE A 1 334 ? 12.499 6.315 -16.363 1.00 92.94 334 ILE A CA 1
ATOM 2643 C C . ILE A 1 334 ? 13.011 6.628 -17.761 1.00 92.94 334 ILE A C 1
ATOM 2645 O O . ILE A 1 334 ? 12.982 5.789 -18.662 1.00 92.94 334 ILE A O 1
ATOM 2649 N N . ALA A 1 335 ? 13.464 7.857 -17.943 1.00 93.88 335 ALA A N 1
ATOM 2650 C CA . ALA A 1 335 ? 13.971 8.356 -19.199 1.00 93.88 335 ALA A CA 1
ATOM 2651 C C . ALA A 1 335 ? 15.498 8.254 -19.257 1.00 93.88 335 ALA A C 1
ATOM 2653 O O . ALA A 1 335 ? 16.189 8.686 -18.336 1.00 93.88 335 ALA A O 1
ATOM 2654 N N . LEU A 1 336 ? 16.024 7.722 -20.357 1.00 94.44 336 LEU A N 1
ATOM 2655 C CA . LEU A 1 336 ? 17.433 7.823 -20.710 1.00 94.44 336 LEU A CA 1
ATOM 2656 C C . LEU A 1 336 ? 17.626 9.099 -21.539 1.00 94.44 336 LEU A C 1
ATOM 2658 O O . LEU A 1 336 ? 17.199 9.174 -22.695 1.00 94.44 336 LEU A O 1
ATOM 2662 N N . TYR A 1 337 ? 18.233 10.105 -20.913 1.00 93.81 337 TYR A N 1
ATOM 2663 C CA . TYR A 1 337 ? 18.531 11.413 -21.489 1.00 93.81 337 TYR A CA 1
ATOM 2664 C C . TYR A 1 337 ? 19.999 11.480 -21.926 1.00 93.81 337 TYR A C 1
ATOM 2666 O O . TYR A 1 337 ? 20.890 11.100 -21.169 1.00 93.81 337 TYR A O 1
ATOM 2674 N N . GLY A 1 338 ? 20.250 11.962 -23.144 1.00 90.06 338 GLY A N 1
ATOM 2675 C CA . GLY A 1 338 ? 21.585 12.072 -23.740 1.00 90.06 338 GLY A CA 1
ATOM 2676 C C . GLY A 1 338 ? 21.593 11.693 -25.222 1.00 90.06 338 GLY A C 1
ATOM 2677 O O . GLY A 1 338 ? 20.594 11.219 -25.763 1.00 90.06 338 GLY A O 1
ATOM 2678 N N . LYS A 1 339 ? 22.730 11.883 -25.899 1.00 88.94 339 LYS A N 1
ATOM 2679 C CA . LYS A 1 339 ? 22.898 11.530 -27.321 1.00 88.94 339 LYS A CA 1
ATOM 2680 C C . LYS A 1 339 ? 23.190 10.035 -27.491 1.00 88.94 339 LYS A C 1
ATOM 2682 O O . LYS A 1 339 ? 24.316 9.636 -27.775 1.00 88.94 339 LYS A O 1
ATOM 2687 N N . ILE A 1 340 ? 22.173 9.205 -27.275 1.00 92.75 340 ILE A N 1
ATOM 2688 C CA . ILE A 1 340 ? 22.283 7.745 -27.389 1.00 92.75 340 ILE A CA 1
ATOM 2689 C C . ILE A 1 340 ? 22.354 7.342 -28.863 1.00 92.75 340 ILE A C 1
ATOM 2691 O O . ILE A 1 340 ? 21.457 7.693 -29.628 1.00 92.75 340 ILE A O 1
ATOM 2695 N N . GLN A 1 341 ? 23.394 6.599 -29.247 1.00 90.12 341 GLN A N 1
ATOM 2696 C CA . GLN A 1 341 ? 23.578 6.114 -30.617 1.00 90.12 341 GLN A CA 1
ATOM 2697 C C . GLN A 1 341 ? 23.048 4.687 -30.753 1.00 90.12 341 GLN A C 1
ATOM 2699 O O . GLN A 1 341 ? 23.474 3.786 -30.018 1.00 90.12 341 GLN A O 1
ATOM 2704 N N . CYS A 1 342 ? 22.148 4.477 -31.709 1.00 88.38 342 CYS A N 1
ATOM 2705 C CA . CYS A 1 342 ? 21.611 3.165 -32.065 1.00 88.38 342 CYS A CA 1
ATOM 2706 C C . CYS A 1 342 ? 22.120 2.721 -33.446 1.00 88.38 342 CYS A C 1
ATOM 2708 O O . CYS A 1 342 ? 22.673 3.520 -34.201 1.00 88.38 342 CYS A O 1
ATOM 2710 N N . GLU A 1 343 ? 21.944 1.449 -33.799 1.00 85.19 343 GLU A N 1
ATOM 2711 C CA . GLU A 1 343 ? 22.351 0.921 -35.110 1.00 85.19 343 GLU A CA 1
ATOM 2712 C C . GLU A 1 343 ? 21.678 1.663 -36.273 1.00 85.19 343 GLU A C 1
ATOM 2714 O O . GLU A 1 343 ? 22.312 1.885 -37.304 1.00 85.19 343 GLU A O 1
ATOM 2719 N N . SER A 1 344 ? 20.437 2.123 -36.101 1.00 82.12 344 SER A N 1
ATOM 2720 C CA . SER A 1 344 ? 19.733 2.931 -37.101 1.00 82.12 344 SER A CA 1
ATOM 2721 C C . SER A 1 344 ? 20.350 4.313 -37.347 1.00 82.12 344 SER A C 1
ATOM 2723 O O . SER A 1 344 ? 20.097 4.896 -38.403 1.00 82.12 344 SER A O 1
ATOM 2725 N N . ASP A 1 345 ? 21.152 4.833 -36.408 1.00 83.19 345 ASP A N 1
ATOM 2726 C CA . ASP A 1 345 ? 21.895 6.095 -36.564 1.00 83.19 345 ASP A CA 1
ATOM 2727 C C . ASP A 1 345 ? 23.206 5.915 -37.326 1.00 83.19 345 ASP A C 1
ATOM 2729 O O . ASP A 1 345 ? 23.785 6.895 -37.804 1.00 83.19 345 ASP A O 1
ATOM 2733 N N . LEU A 1 346 ? 23.700 4.677 -37.429 1.00 80.69 346 LEU A N 1
ATOM 2734 C CA . LEU A 1 346 ? 24.923 4.409 -38.163 1.00 80.69 346 LEU A CA 1
ATOM 2735 C C . LEU A 1 346 ? 24.683 4.633 -39.663 1.00 80.69 346 LEU A C 1
ATOM 2737 O O . LEU A 1 346 ? 23.619 4.287 -40.189 1.00 80.69 346 LEU A O 1
ATOM 2741 N N . PRO A 1 347 ? 25.672 5.179 -40.392 1.00 79.88 347 PRO A N 1
ATOM 2742 C CA . PRO A 1 347 ? 25.575 5.321 -41.835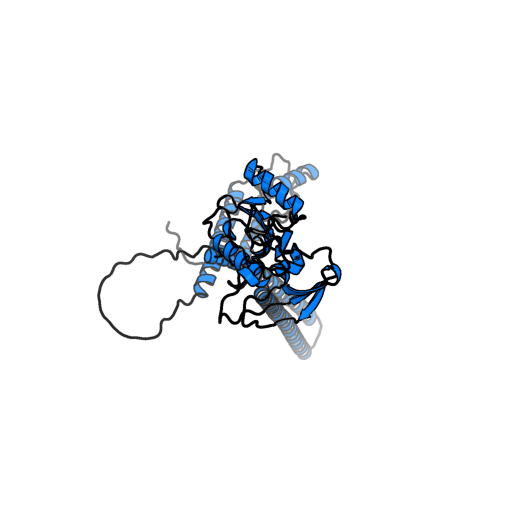 1.00 79.88 347 PRO A CA 1
ATOM 2743 C C . PRO A 1 347 ? 25.251 3.970 -42.474 1.00 79.88 347 PRO A C 1
ATOM 2745 O O . PRO A 1 347 ? 26.016 3.012 -42.347 1.00 79.88 347 PRO A O 1
ATOM 2748 N N . LYS A 1 348 ? 24.116 3.891 -43.177 1.00 82.25 348 LYS A N 1
ATOM 2749 C CA . LYS A 1 348 ? 23.752 2.684 -43.922 1.00 82.25 348 LYS A CA 1
ATOM 2750 C C . LYS A 1 348 ? 24.851 2.380 -44.935 1.00 82.25 348 LYS A C 1
ATOM 2752 O O . LYS A 1 348 ? 25.321 3.267 -45.645 1.00 82.25 348 LYS A O 1
ATOM 2757 N N . GLN A 1 349 ? 25.249 1.116 -45.007 1.00 85.19 349 GLN A N 1
ATOM 2758 C CA . GLN A 1 349 ? 26.248 0.648 -45.959 1.00 85.19 349 GLN A CA 1
ATOM 2759 C C . GLN A 1 349 ? 25.587 -0.233 -47.010 1.00 85.19 349 GLN A C 1
ATOM 2761 O O . GLN A 1 349 ? 24.639 -0.971 -46.736 1.00 85.19 349 GLN A O 1
ATOM 2766 N N . CYS A 1 350 ? 26.081 -0.148 -48.241 1.00 89.62 350 CYS A N 1
ATOM 2767 C CA . CYS A 1 350 ? 25.620 -1.024 -49.304 1.00 89.62 350 CYS A CA 1
ATOM 2768 C C . CYS A 1 350 ? 25.908 -2.486 -48.935 1.00 89.62 350 CYS A C 1
ATOM 2770 O O . CYS A 1 350 ? 27.003 -2.804 -48.479 1.00 89.62 350 CYS A O 1
ATOM 2772 N N . PHE A 1 351 ? 24.978 -3.402 -49.209 1.00 88.75 351 PHE A N 1
ATOM 2773 C CA . PHE A 1 351 ? 25.243 -4.822 -48.968 1.00 88.75 351 PHE A CA 1
ATOM 2774 C C . PHE A 1 351 ? 26.466 -5.336 -49.746 1.00 88.75 351 PHE A C 1
ATOM 2776 O O . PHE A 1 351 ? 27.203 -6.186 -49.264 1.00 88.75 351 PHE A O 1
ATOM 2783 N N . ALA A 1 352 ? 26.750 -4.770 -50.924 1.00 88.25 352 ALA A N 1
ATOM 2784 C CA . ALA A 1 352 ? 27.945 -5.139 -51.679 1.00 88.25 352 ALA A CA 1
ATOM 2785 C C . ALA A 1 352 ? 29.264 -4.805 -50.952 1.00 88.25 352 ALA A C 1
ATOM 2787 O O . ALA A 1 352 ? 30.285 -5.397 -51.277 1.00 88.25 352 ALA A O 1
ATOM 2788 N N . THR A 1 353 ? 29.261 -3.875 -49.991 1.00 86.00 353 THR A N 1
ATOM 2789 C CA . THR A 1 353 ? 30.444 -3.561 -49.171 1.00 86.00 353 THR A CA 1
ATOM 2790 C C . THR A 1 353 ? 30.497 -4.333 -47.862 1.00 86.00 353 THR A C 1
ATOM 2792 O O . THR A 1 353 ? 31.583 -4.525 -47.331 1.00 86.00 353 THR A O 1
ATOM 2795 N N . THR A 1 354 ? 29.353 -4.777 -47.341 1.00 85.50 354 THR A N 1
ATOM 2796 C CA . THR A 1 354 ? 29.265 -5.503 -46.063 1.00 85.50 354 THR A CA 1
ATOM 2797 C C . THR A 1 354 ? 29.121 -7.017 -46.221 1.00 85.50 354 THR A C 1
ATOM 2799 O O . THR A 1 354 ? 29.028 -7.728 -45.220 1.00 85.50 354 THR A O 1
ATOM 2802 N N . PHE A 1 355 ? 29.100 -7.521 -47.459 1.00 88.44 355 PHE A N 1
ATOM 2803 C CA . PHE A 1 355 ? 28.998 -8.947 -47.760 1.00 88.44 355 PHE A CA 1
ATOM 2804 C C . PHE A 1 355 ? 30.173 -9.734 -47.178 1.00 88.44 355 PHE A C 1
ATOM 2806 O O . PHE A 1 355 ? 31.337 -9.435 -47.451 1.00 88.44 355 PHE A O 1
ATOM 2813 N N . GLN A 1 356 ? 29.851 -10.796 -46.445 1.00 85.19 356 GLN A N 1
ATOM 2814 C CA . GLN A 1 356 ? 30.818 -11.762 -45.942 1.00 85.19 356 GLN A CA 1
ATOM 2815 C C . GLN A 1 356 ? 30.560 -13.123 -46.585 1.00 85.19 356 GLN A C 1
ATOM 2817 O O . GLN A 1 356 ? 29.457 -13.671 -46.506 1.00 85.19 356 GLN A O 1
ATOM 2822 N N . LYS A 1 357 ? 31.591 -13.674 -47.233 1.00 83.94 357 LYS A N 1
ATOM 2823 C CA . LYS A 1 357 ? 31.516 -14.994 -47.862 1.00 83.94 357 LYS A CA 1
ATOM 2824 C C . LYS A 1 357 ? 31.222 -16.051 -46.787 1.00 83.94 357 LYS A C 1
ATOM 2826 O O . LYS A 1 357 ? 31.826 -16.019 -45.722 1.00 83.94 357 LYS A O 1
ATOM 2831 N N . ASP A 1 358 ? 30.276 -16.944 -47.072 1.00 80.50 358 ASP A N 1
ATOM 2832 C CA . ASP A 1 358 ? 29.875 -18.078 -46.221 1.00 80.50 358 ASP A CA 1
ATOM 2833 C C . ASP A 1 358 ? 29.177 -17.724 -44.884 1.00 80.50 358 ASP A C 1
ATOM 2835 O O . ASP A 1 358 ? 28.861 -18.611 -44.097 1.00 80.50 358 ASP A O 1
ATOM 2839 N N . ALA A 1 359 ? 28.817 -16.454 -44.653 1.00 82.38 359 ALA A N 1
ATOM 2840 C CA . ALA A 1 359 ? 28.126 -16.004 -43.433 1.00 82.38 359 ALA A CA 1
ATOM 2841 C C . ALA A 1 359 ? 26.601 -16.265 -43.413 1.00 82.38 359 ALA A C 1
ATOM 2843 O O . ALA A 1 359 ? 25.915 -15.904 -42.458 1.00 82.38 359 ALA A O 1
ATOM 2844 N N . GLY A 1 360 ? 26.037 -16.840 -44.482 1.00 82.38 360 GLY A N 1
ATOM 2845 C CA . GLY A 1 360 ? 24.607 -17.166 -44.569 1.00 82.38 360 GLY A CA 1
ATOM 2846 C C . GLY A 1 360 ? 23.646 -15.968 -44.508 1.00 82.38 360 GLY A C 1
ATOM 2847 O O . GLY A 1 360 ? 22.467 -16.140 -44.200 1.00 82.38 360 GLY A O 1
ATOM 2848 N N . GLN A 1 361 ? 24.136 -14.758 -44.791 1.00 85.94 361 GLN A N 1
ATOM 2849 C CA . GLN A 1 361 ? 23.370 -13.512 -44.697 1.00 85.94 361 GLN A CA 1
ATOM 2850 C C . GLN A 1 361 ? 22.171 -13.524 -45.660 1.00 85.94 361 GLN A C 1
ATOM 2852 O O . GLN A 1 361 ? 22.321 -13.863 -46.833 1.00 85.94 361 GLN A O 1
ATOM 2857 N N . LYS A 1 362 ? 20.988 -13.122 -45.180 1.00 89.06 362 LYS A N 1
ATOM 2858 C CA . LYS A 1 362 ? 19.786 -12.935 -46.008 1.00 89.06 362 LYS A CA 1
ATOM 2859 C C . LYS A 1 362 ? 19.547 -11.456 -46.280 1.00 89.06 362 LYS A C 1
ATOM 2861 O O . LYS A 1 362 ? 19.697 -10.630 -45.383 1.00 89.06 362 LYS A O 1
ATOM 2866 N N . VAL A 1 363 ? 19.162 -11.127 -47.510 1.00 89.38 363 VAL A N 1
ATOM 2867 C CA . VAL A 1 363 ? 18.982 -9.747 -47.971 1.00 89.38 363 VAL A CA 1
ATOM 2868 C C . VAL A 1 363 ? 17.752 -9.626 -48.855 1.00 89.38 363 VAL A C 1
ATOM 2870 O O . VAL A 1 363 ? 17.462 -10.490 -49.684 1.00 89.38 363 VAL A O 1
ATOM 2873 N N . ASP A 1 364 ? 17.066 -8.499 -48.703 1.00 92.94 364 ASP A N 1
ATOM 2874 C CA . ASP A 1 364 ? 15.976 -8.090 -49.575 1.00 92.94 364 ASP A CA 1
ATOM 2875 C C . ASP A 1 364 ? 16.492 -7.235 -50.732 1.00 92.94 364 ASP A C 1
ATOM 2877 O O . ASP A 1 364 ? 17.225 -6.254 -50.543 1.00 92.94 364 ASP A O 1
ATOM 2881 N N . TYR A 1 365 ? 16.050 -7.587 -51.932 1.00 94.69 365 TYR A N 1
ATOM 2882 C CA . TYR A 1 365 ? 16.364 -6.899 -53.171 1.00 94.69 365 TYR A CA 1
ATOM 2883 C C . TYR A 1 365 ? 15.129 -6.261 -53.783 1.00 94.69 365 TYR A C 1
ATOM 2885 O O . TYR A 1 365 ? 14.043 -6.840 -53.801 1.00 94.69 365 TYR A O 1
ATOM 2893 N N . PHE A 1 366 ? 15.331 -5.085 -54.363 1.00 95.88 366 PHE A N 1
ATOM 2894 C CA . PHE A 1 366 ? 14.299 -4.254 -54.963 1.00 95.88 366 PHE A CA 1
ATOM 2895 C C . PHE A 1 366 ? 14.621 -3.956 -56.430 1.00 95.88 366 PHE A C 1
ATOM 2897 O O . PHE A 1 366 ? 15.784 -3.949 -56.853 1.00 95.88 366 PHE A O 1
ATOM 2904 N N . SER A 1 367 ? 13.566 -3.699 -57.196 1.00 94.38 367 SER A N 1
ATOM 2905 C CA . SER A 1 367 ? 13.603 -3.246 -58.582 1.00 94.38 367 SER A CA 1
ATOM 2906 C C . SER A 1 367 ? 13.215 -1.777 -58.635 1.00 94.38 367 SER A C 1
ATOM 2908 O O . SER A 1 367 ? 12.111 -1.415 -58.245 1.00 94.38 367 SER A O 1
ATOM 2910 N N . CYS A 1 368 ? 14.112 -0.929 -59.127 1.00 95.25 368 CYS A N 1
ATOM 2911 C CA . CYS A 1 368 ? 13.889 0.503 -59.290 1.00 95.25 368 CYS A CA 1
ATOM 2912 C C . CYS A 1 368 ? 13.505 0.804 -60.745 1.00 95.25 368 CYS A C 1
ATOM 2914 O O . CYS A 1 368 ? 14.339 0.635 -61.645 1.00 95.25 368 CYS A O 1
ATOM 2916 N N . LYS A 1 369 ? 12.269 1.266 -60.981 1.00 91.94 369 LYS A N 1
ATOM 2917 C CA . LYS A 1 369 ? 11.752 1.560 -62.330 1.00 91.94 369 LYS A CA 1
ATOM 2918 C C . LYS A 1 369 ? 12.450 2.763 -62.963 1.00 91.94 369 LYS A C 1
ATOM 2920 O O . LYS A 1 369 ? 12.890 2.667 -64.106 1.00 91.94 369 LYS A O 1
ATOM 2925 N N . ASP A 1 370 ? 12.665 3.833 -62.199 1.00 91.94 370 ASP A N 1
ATOM 2926 C CA . ASP A 1 370 ? 13.300 5.067 -62.696 1.00 91.94 370 ASP A CA 1
ATOM 2927 C C . ASP A 1 370 ? 14.757 4.844 -63.101 1.00 91.94 370 ASP A C 1
ATOM 2929 O O . ASP A 1 370 ? 15.259 5.397 -64.077 1.00 91.94 370 ASP A O 1
ATOM 2933 N N . CYS A 1 371 ? 15.462 3.981 -62.366 1.00 90.31 371 CYS A N 1
ATOM 2934 C CA . CYS A 1 371 ? 16.844 3.648 -62.688 1.00 90.31 371 CYS A CA 1
ATOM 2935 C C . CYS A 1 371 ? 16.987 2.488 -63.670 1.00 90.31 371 CYS A C 1
ATOM 2937 O O . CYS A 1 371 ? 18.099 2.290 -64.161 1.00 90.31 371 CYS A O 1
ATOM 2939 N N . LYS A 1 372 ? 15.910 1.737 -63.934 1.00 92.00 372 LYS A N 1
ATOM 2940 C CA . LYS A 1 372 ? 15.928 0.471 -64.681 1.00 92.00 372 LYS A CA 1
ATOM 2941 C C . LYS A 1 372 ? 16.960 -0.515 -64.105 1.00 92.00 372 LYS A C 1
ATOM 2943 O O . LYS A 1 372 ? 17.757 -1.100 -64.838 1.00 92.00 372 LYS A O 1
ATOM 2948 N N . ILE A 1 373 ? 16.989 -0.653 -62.774 1.00 92.12 373 ILE A N 1
ATOM 2949 C CA . ILE A 1 373 ? 17.922 -1.533 -62.045 1.00 92.12 373 ILE A CA 1
ATOM 2950 C C . ILE A 1 373 ? 17.127 -2.552 -61.231 1.00 92.12 373 ILE A C 1
ATOM 2952 O O . ILE A 1 373 ? 16.338 -2.169 -60.372 1.00 92.12 373 ILE A O 1
ATOM 2956 N N . ASN A 1 374 ? 17.403 -3.835 -61.454 1.00 91.06 374 ASN A N 1
ATOM 2957 C CA . ASN A 1 374 ? 17.024 -4.925 -60.552 1.00 91.06 374 ASN A CA 1
ATOM 2958 C C . ASN A 1 374 ? 18.198 -5.227 -59.609 1.00 91.06 374 ASN A C 1
ATOM 2960 O O . ASN A 1 374 ? 19.336 -4.886 -59.938 1.00 91.06 374 ASN A O 1
ATOM 2964 N N . TRP A 1 375 ? 17.944 -5.887 -58.477 1.00 93.69 375 TRP A N 1
ATOM 2965 C CA . TRP A 1 375 ? 18.971 -6.226 -57.476 1.00 93.69 375 TRP A CA 1
ATOM 2966 C C . TRP A 1 375 ? 19.554 -5.014 -56.734 1.00 93.69 375 TRP A C 1
ATOM 2968 O O . TRP A 1 375 ? 20.768 -4.877 -56.558 1.00 93.69 375 TRP A O 1
ATOM 2978 N N . VAL A 1 376 ? 18.682 -4.118 -56.273 1.00 93.25 376 VAL A N 1
ATOM 2979 C CA . VAL A 1 376 ? 19.033 -3.044 -55.334 1.00 93.25 376 VAL A CA 1
ATOM 2980 C C . VAL A 1 376 ? 18.852 -3.560 -53.907 1.00 93.25 376 VAL A C 1
ATOM 2982 O O . VAL A 1 376 ? 17.733 -3.877 -53.527 1.00 93.25 376 VAL A O 1
ATOM 2985 N N . CYS A 1 377 ? 19.922 -3.658 -53.112 1.00 93.19 377 CYS A N 1
ATOM 2986 C CA . CYS A 1 377 ? 19.800 -4.074 -51.706 1.00 93.19 377 CYS A CA 1
ATOM 2987 C C . CYS A 1 377 ? 18.981 -3.061 -50.882 1.00 93.19 377 CYS A C 1
ATOM 2989 O O . CYS A 1 377 ? 18.986 -1.868 -51.202 1.00 93.19 377 CYS A O 1
ATOM 2991 N N . ARG A 1 378 ? 18.335 -3.516 -49.800 1.00 90.88 378 ARG A N 1
ATOM 2992 C CA . ARG A 1 378 ? 17.535 -2.674 -48.887 1.00 90.88 378 ARG A CA 1
ATOM 2993 C C . ARG A 1 378 ? 18.214 -1.343 -48.491 1.00 90.88 378 ARG A C 1
ATOM 2995 O O . ARG A 1 378 ? 17.594 -0.307 -48.727 1.00 90.88 378 ARG A O 1
ATOM 3002 N N . PRO A 1 379 ? 19.488 -1.299 -48.041 1.00 90.31 379 PRO A N 1
ATOM 3003 C CA . PRO A 1 379 ? 20.173 -0.029 -47.768 1.00 90.31 379 PRO A CA 1
ATOM 3004 C C . PRO A 1 379 ? 20.216 0.939 -48.961 1.00 90.31 379 PRO A C 1
ATOM 3006 O O . PRO A 1 379 ? 19.972 2.136 -48.817 1.00 90.31 379 PRO A O 1
ATOM 3009 N N . CYS A 1 380 ? 20.510 0.442 -50.169 1.00 91.50 380 CYS A N 1
ATOM 3010 C CA . CYS A 1 380 ? 20.550 1.282 -51.369 1.00 91.50 380 CYS A CA 1
ATOM 3011 C C . CYS A 1 380 ? 19.158 1.759 -51.776 1.00 91.50 380 CYS A C 1
ATOM 3013 O O . CYS A 1 380 ? 19.039 2.864 -52.300 1.00 91.50 380 CYS A O 1
ATOM 3015 N N . MET A 1 381 ? 18.127 0.945 -51.543 1.00 92.00 381 MET A N 1
ATOM 3016 C CA . MET A 1 381 ? 16.742 1.340 -51.776 1.00 92.00 381 MET A CA 1
ATOM 3017 C C . MET A 1 381 ? 16.376 2.531 -50.880 1.00 92.00 381 MET A C 1
ATOM 3019 O O . MET A 1 381 ? 15.954 3.563 -51.386 1.00 92.00 381 MET A O 1
ATOM 3023 N N . GLU A 1 382 ? 16.668 2.435 -49.584 1.00 87.94 382 GLU A N 1
ATOM 3024 C CA . GLU A 1 382 ? 16.282 3.433 -48.580 1.00 87.94 382 GLU A CA 1
ATOM 3025 C C . GLU A 1 382 ? 17.087 4.742 -48.653 1.00 87.94 382 GLU A C 1
ATOM 3027 O O . GLU A 1 382 ? 16.599 5.781 -48.216 1.00 87.94 382 GLU A O 1
ATOM 3032 N N . VAL A 1 383 ? 18.315 4.708 -49.191 1.00 88.94 383 VAL A N 1
ATOM 3033 C CA . VAL A 1 383 ? 19.199 5.890 -49.262 1.00 88.94 383 VAL A CA 1
ATOM 3034 C C . VAL A 1 383 ? 19.345 6.436 -50.680 1.00 88.94 383 VAL A C 1
ATOM 3036 O O . VAL A 1 383 ? 19.160 7.626 -50.915 1.00 88.94 383 VAL A O 1
ATOM 3039 N N . CYS A 1 384 ? 19.709 5.590 -51.645 1.00 90.88 384 CYS A N 1
ATOM 3040 C CA . CYS A 1 384 ? 20.044 6.032 -53.005 1.00 90.88 384 CYS A CA 1
ATOM 3041 C C . CYS A 1 384 ? 18.812 6.122 -53.914 1.00 90.88 384 CYS A C 1
ATOM 3043 O O . CYS A 1 384 ? 18.843 6.835 -54.914 1.00 90.88 384 CYS A O 1
ATOM 3045 N N . HIS A 1 385 ? 17.747 5.391 -53.580 1.00 90.12 385 HIS A N 1
ATOM 3046 C CA . HIS A 1 385 ? 16.521 5.285 -54.372 1.00 90.12 385 HIS A CA 1
ATOM 3047 C C . HIS A 1 385 ? 15.264 5.650 -53.569 1.00 90.12 385 HIS A C 1
ATOM 3049 O O . HIS A 1 385 ? 14.171 5.243 -53.948 1.00 90.12 385 HIS A O 1
ATOM 3055 N N . LYS A 1 386 ? 15.419 6.427 -52.488 1.00 87.88 386 LYS A N 1
ATOM 3056 C CA . LYS A 1 386 ? 14.331 6.823 -51.581 1.00 87.88 386 LYS A CA 1
ATOM 3057 C C . LYS A 1 386 ? 13.152 7.480 -52.308 1.00 87.88 386 LYS A C 1
ATOM 3059 O O . LYS A 1 386 ? 12.006 7.172 -52.018 1.00 87.88 386 LYS A O 1
ATOM 3064 N N . GLU A 1 387 ? 13.457 8.345 -53.274 1.00 90.94 387 GLU A N 1
ATOM 3065 C CA . GLU A 1 387 ? 12.474 9.111 -54.057 1.00 90.94 387 GLU A CA 1
ATOM 3066 C C . GLU A 1 387 ? 12.101 8.425 -55.385 1.00 90.94 387 GLU A C 1
ATOM 3068 O O . GLU A 1 387 ? 11.494 9.035 -56.259 1.00 90.94 387 GLU A O 1
ATO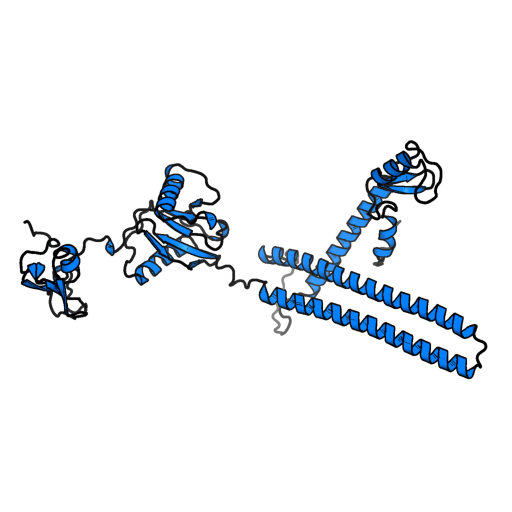M 3073 N N . HIS A 1 388 ? 12.524 7.175 -55.594 1.00 91.94 388 HIS A N 1
ATOM 3074 C CA . HIS A 1 388 ? 12.240 6.428 -56.818 1.00 91.94 388 HIS A CA 1
ATOM 3075 C C . HIS A 1 388 ? 11.123 5.406 -56.591 1.00 91.94 388 HIS A C 1
ATOM 3077 O O . HIS A 1 388 ? 10.930 4.882 -55.496 1.00 91.94 388 HIS A O 1
ATOM 3083 N N . SER A 1 389 ? 10.448 5.023 -57.669 1.00 91.44 389 SER A N 1
ATOM 3084 C CA . SER A 1 389 ? 9.526 3.896 -57.707 1.00 91.44 389 SER A CA 1
ATOM 3085 C C . SER A 1 389 ? 10.304 2.576 -57.614 1.00 91.44 389 SER A C 1
ATOM 3087 O O . SER A 1 389 ? 10.697 1.972 -58.621 1.00 91.44 389 SER A O 1
ATOM 3089 N N . ALA A 1 390 ? 10.571 2.149 -56.378 1.00 92.69 390 ALA A N 1
ATOM 3090 C CA . ALA A 1 390 ? 11.188 0.871 -56.046 1.00 92.69 390 ALA A CA 1
ATOM 3091 C C . ALA A 1 390 ? 10.135 -0.134 -55.555 1.00 92.69 390 ALA A C 1
ATOM 3093 O O . ALA A 1 390 ? 9.397 0.138 -54.613 1.00 92.69 390 ALA A O 1
ATOM 3094 N N . THR A 1 391 ? 10.078 -1.316 -56.170 1.00 94.00 391 THR A N 1
ATOM 3095 C CA . THR A 1 391 ? 9.192 -2.416 -55.754 1.00 94.00 391 THR A CA 1
ATOM 3096 C C . THR A 1 391 ? 10.007 -3.625 -55.291 1.00 94.00 391 THR A C 1
ATOM 3098 O O . THR A 1 391 ? 11.121 -3.819 -55.788 1.00 94.00 391 THR A O 1
ATOM 3101 N N . PRO A 1 392 ? 9.492 -4.461 -54.370 1.00 94.81 392 PRO A N 1
ATOM 3102 C CA . PRO A 1 392 ? 10.139 -5.720 -53.999 1.00 94.81 392 PRO A CA 1
ATOM 3103 C C . PRO A 1 392 ? 10.467 -6.568 -55.238 1.00 94.81 392 PRO A C 1
ATOM 3105 O O . PRO A 1 392 ? 9.618 -6.737 -56.110 1.00 94.81 392 PRO A O 1
ATOM 3108 N N . HIS A 1 393 ? 11.703 -7.064 -55.333 1.00 92.88 393 HIS A N 1
ATOM 3109 C CA . HIS A 1 393 ? 12.156 -7.959 -56.405 1.00 92.88 393 HIS A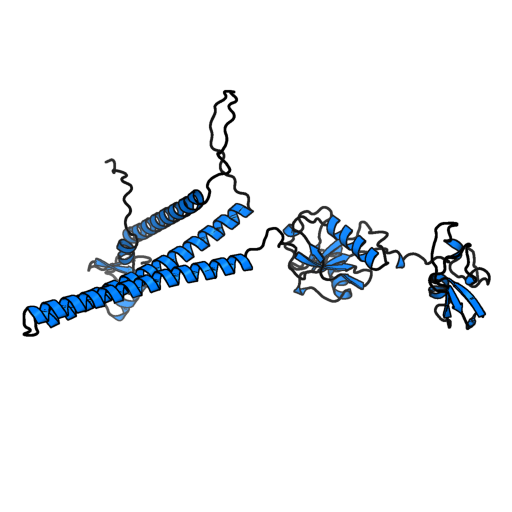 CA 1
ATOM 3110 C C . HIS A 1 393 ? 12.298 -9.395 -55.895 1.00 92.88 393 HIS A C 1
ATOM 3112 O O . HIS A 1 393 ? 11.694 -10.306 -56.448 1.00 92.88 393 HIS A O 1
ATOM 3118 N N . ILE A 1 394 ? 13.066 -9.589 -54.817 1.00 93.00 394 ILE A N 1
ATOM 3119 C CA . ILE A 1 394 ? 13.206 -10.873 -54.118 1.00 93.00 394 ILE A CA 1
ATOM 3120 C C . ILE A 1 394 ? 13.518 -10.612 -52.643 1.00 93.00 394 ILE A C 1
ATOM 3122 O O . ILE A 1 394 ? 14.428 -9.846 -52.333 1.00 93.00 394 ILE A O 1
ATOM 3126 N N . MET A 1 395 ? 12.750 -11.215 -51.737 1.00 93.62 395 MET A N 1
ATOM 3127 C CA . MET A 1 395 ? 12.879 -11.016 -50.288 1.00 93.62 395 MET A CA 1
ATOM 3128 C C . MET A 1 395 ? 13.557 -12.227 -49.639 1.00 93.62 395 MET A C 1
ATOM 3130 O O . MET A 1 395 ? 13.359 -13.358 -50.083 1.00 93.62 395 MET A O 1
ATOM 3134 N N . GLY A 1 396 ? 14.356 -11.998 -48.598 1.00 87.38 396 GLY A N 1
ATOM 3135 C CA . GLY A 1 396 ? 15.025 -13.051 -47.831 1.00 87.38 396 GLY A CA 1
ATOM 3136 C C . GLY A 1 396 ? 16.007 -13.910 -48.639 1.00 87.38 396 GLY A C 1
ATOM 3137 O O . GLY A 1 396 ? 16.256 -15.057 -48.265 1.00 87.38 396 GLY A O 1
ATOM 3138 N N . HIS A 1 397 ? 16.548 -13.386 -49.744 1.00 90.50 397 HIS A N 1
ATOM 3139 C CA . HIS A 1 397 ? 17.489 -14.110 -50.597 1.00 90.50 397 HIS A CA 1
ATOM 3140 C C . HIS A 1 397 ? 18.827 -14.296 -49.881 1.00 90.50 397 HIS A C 1
ATOM 3142 O O . HIS A 1 397 ? 19.311 -13.363 -49.245 1.00 90.50 397 HIS A O 1
ATOM 3148 N N . GLN A 1 398 ? 19.438 -15.473 -50.013 1.00 91.00 398 GLN A N 1
ATOM 3149 C CA . GLN A 1 398 ? 20.771 -15.767 -49.489 1.00 91.00 398 GLN A CA 1
ATOM 3150 C C . GLN A 1 398 ? 21.791 -15.717 -50.640 1.00 91.00 398 GLN A C 1
ATOM 3152 O O . GLN A 1 398 ? 21.969 -16.715 -51.343 1.00 91.00 398 GLN A O 1
ATOM 3157 N N . PRO A 1 399 ? 22.417 -14.557 -50.898 1.00 86.06 399 PRO A N 1
ATOM 3158 C CA . PRO A 1 399 ? 23.339 -14.401 -52.010 1.00 86.06 399 PRO A CA 1
ATOM 3159 C C . PRO A 1 399 ? 24.677 -15.104 -51.759 1.00 86.06 399 PRO A C 1
ATOM 3161 O O . PRO A 1 399 ? 25.213 -15.096 -50.654 1.00 86.06 399 PRO A O 1
ATOM 3164 N N . THR A 1 400 ? 25.256 -15.669 -52.818 1.00 87.81 400 THR A N 1
ATOM 3165 C CA . THR A 1 400 ? 26.578 -16.324 -52.796 1.00 87.81 400 THR A CA 1
ATOM 3166 C C . THR A 1 400 ? 27.742 -15.361 -53.057 1.00 87.81 400 THR A C 1
ATOM 3168 O O . THR A 1 400 ? 28.905 -15.754 -52.987 1.00 87.81 400 THR A O 1
ATOM 3171 N N . TRP A 1 401 ? 27.450 -14.095 -53.366 1.00 87.62 401 TRP A N 1
ATOM 3172 C CA . TRP A 1 401 ? 28.428 -13.044 -53.650 1.00 87.62 401 TRP A CA 1
ATOM 3173 C C . TRP A 1 401 ? 27.876 -11.662 -53.268 1.00 87.62 401 TRP A C 1
ATOM 3175 O O . TRP A 1 401 ? 26.682 -11.514 -53.012 1.00 87.62 401 TRP A O 1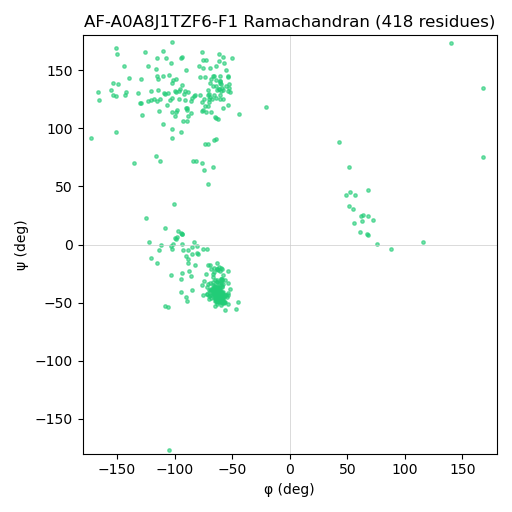
ATOM 3185 N N . ALA A 1 402 ? 28.736 -10.637 -53.270 1.00 86.19 402 ALA A N 1
ATOM 3186 C CA . ALA A 1 402 ? 28.424 -9.244 -52.934 1.00 86.19 402 ALA A CA 1
ATOM 3187 C C . ALA A 1 402 ? 27.472 -8.562 -53.944 1.00 86.19 402 ALA A C 1
ATOM 3189 O O . ALA A 1 402 ? 27.855 -7.653 -54.686 1.00 86.19 402 ALA A O 1
ATOM 3190 N N . CYS A 1 403 ? 26.220 -9.015 -54.024 1.00 85.38 403 CYS A N 1
ATOM 3191 C CA . CYS A 1 403 ? 25.294 -8.563 -55.049 1.00 85.38 403 CYS A CA 1
ATOM 3192 C C . CYS A 1 403 ? 24.525 -7.316 -54.604 1.00 85.38 403 CYS A C 1
ATOM 3194 O O . CYS A 1 403 ? 23.687 -7.343 -53.712 1.00 85.38 403 CYS A O 1
ATOM 3196 N N . CYS A 1 404 ? 24.832 -6.185 -55.242 1.00 91.38 404 CYS A N 1
ATOM 3197 C CA . CYS A 1 404 ? 23.984 -4.998 -55.315 1.00 91.38 404 CYS A CA 1
ATOM 3198 C C . CYS A 1 404 ? 24.345 -4.234 -56.592 1.00 91.38 404 CYS A C 1
ATOM 3200 O O . CYS A 1 404 ? 25.515 -3.950 -56.852 1.00 91.38 404 CYS A O 1
ATOM 3202 N N . TYR A 1 405 ? 23.353 -3.898 -57.415 1.00 92.94 405 TYR A N 1
ATOM 3203 C CA . TYR A 1 405 ? 23.606 -3.303 -58.732 1.00 92.94 405 TYR A CA 1
ATOM 3204 C C . TYR A 1 405 ? 23.673 -1.773 -58.691 1.00 92.94 405 TYR A C 1
ATOM 3206 O O . TYR A 1 405 ? 24.109 -1.149 -59.659 1.00 92.94 405 TYR A O 1
ATOM 3214 N N . CYS A 1 406 ? 23.307 -1.164 -57.561 1.00 89.62 406 CYS A N 1
ATOM 3215 C CA . CYS A 1 406 ? 23.419 0.275 -57.342 1.00 89.62 406 CYS A CA 1
ATOM 3216 C C . CYS A 1 406 ? 24.894 0.756 -57.440 1.00 89.62 406 CYS A C 1
ATOM 3218 O O . CYS A 1 406 ? 25.163 1.658 -58.241 1.00 89.62 406 CYS A O 1
ATOM 3220 N N . PRO A 1 407 ? 25.877 0.101 -56.775 1.00 88.25 407 PRO A N 1
ATOM 3221 C CA . PRO A 1 407 ? 27.314 0.269 -57.039 1.00 88.25 407 PRO A CA 1
ATOM 3222 C C . PRO A 1 407 ? 27.722 0.067 -58.498 1.00 88.25 407 PRO A C 1
ATOM 3224 O O . PRO A 1 407 ? 28.361 0.930 -59.094 1.00 88.25 407 PRO A O 1
ATOM 3227 N N . LYS A 1 408 ? 27.311 -1.060 -59.097 1.00 85.69 408 LYS A N 1
ATOM 3228 C CA . LYS A 1 408 ? 27.696 -1.459 -60.461 1.00 85.69 408 LYS A CA 1
ATOM 3229 C C . LYS A 1 408 ? 27.271 -0.429 -61.511 1.00 85.69 408 LYS A C 1
ATOM 3231 O O . LYS A 1 408 ? 27.918 -0.285 -62.543 1.00 85.69 408 LYS A O 1
ATOM 3236 N N . LYS A 1 409 ? 26.179 0.293 -61.251 1.00 86.50 409 LYS A N 1
ATOM 3237 C CA . LYS A 1 409 ? 25.643 1.357 -62.108 1.00 86.50 409 LYS A CA 1
ATOM 3238 C C . LYS A 1 409 ? 26.073 2.766 -61.678 1.00 86.50 409 LYS A C 1
ATOM 3240 O O . LYS A 1 409 ? 25.510 3.725 -62.194 1.00 86.50 409 LYS A O 1
ATOM 3245 N N . LYS A 1 410 ? 27.041 2.895 -60.759 1.00 86.38 410 LYS A N 1
ATOM 3246 C CA . LYS A 1 410 ? 27.552 4.171 -60.218 1.00 86.38 410 LYS A CA 1
ATOM 3247 C C . LYS A 1 410 ? 26.464 5.079 -59.622 1.00 86.38 410 LYS A C 1
ATOM 3249 O O . LYS A 1 410 ? 26.580 6.296 -59.659 1.00 86.38 410 LYS A O 1
ATOM 3254 N N . LYS A 1 411 ? 25.390 4.497 -59.073 1.00 84.44 411 LYS A N 1
ATOM 3255 C CA . LYS A 1 411 ? 24.289 5.245 -58.431 1.00 84.44 411 LYS A CA 1
ATOM 3256 C C . LYS A 1 411 ? 24.337 5.203 -56.899 1.00 84.44 411 LYS A C 1
ATOM 3258 O O . LYS A 1 411 ? 23.480 5.790 -56.244 1.00 84.44 411 LYS A O 1
ATOM 3263 N N . CYS A 1 412 ? 25.310 4.494 -56.324 1.00 84.69 412 CYS A N 1
ATOM 3264 C CA . CYS A 1 412 ? 25.407 4.293 -54.882 1.00 84.69 412 CYS A CA 1
ATOM 3265 C C . CYS A 1 412 ? 26.142 5.450 -54.202 1.00 84.69 412 CYS A C 1
ATOM 3267 O O . CYS A 1 412 ? 27.350 5.586 -54.357 1.00 84.69 412 CYS A O 1
ATOM 3269 N N . ARG A 1 413 ? 25.416 6.218 -53.386 1.00 84.38 413 ARG A N 1
ATOM 3270 C CA . ARG A 1 413 ? 25.941 7.344 -52.592 1.00 84.38 413 ARG A CA 1
ATOM 3271 C C . ARG A 1 413 ? 26.659 6.917 -51.305 1.00 84.38 413 ARG A C 1
ATOM 3273 O O . ARG A 1 413 ? 27.247 7.746 -50.632 1.00 84.38 413 ARG A O 1
ATOM 3280 N N . MET A 1 414 ? 26.592 5.631 -50.955 1.00 83.88 414 MET A N 1
ATOM 3281 C CA . MET A 1 414 ? 27.136 5.077 -49.705 1.00 83.88 414 MET A CA 1
ATOM 3282 C C . MET A 1 414 ? 28.523 4.430 -49.874 1.00 83.88 414 MET A C 1
ATOM 3284 O O . MET A 1 414 ? 28.999 3.770 -48.957 1.00 83.88 414 MET A O 1
ATOM 3288 N N . LEU A 1 415 ? 29.153 4.546 -51.052 1.00 77.81 415 LEU A N 1
ATOM 3289 C CA . LEU A 1 415 ? 30.496 4.008 -51.292 1.00 77.81 415 LEU A CA 1
ATOM 3290 C C . LEU A 1 415 ? 31.564 5.089 -51.086 1.00 77.81 415 LEU A C 1
ATOM 3292 O O . LEU A 1 415 ? 31.424 6.171 -51.662 1.00 77.81 415 LEU A O 1
ATOM 3296 N N . PRO A 1 416 ? 32.662 4.794 -50.367 1.00 56.12 416 PRO A N 1
ATOM 3297 C CA . PRO A 1 416 ? 33.822 5.675 -50.339 1.00 56.12 416 PRO A CA 1
ATOM 3298 C C . PRO A 1 416 ? 34.441 5.724 -51.747 1.00 56.12 416 PRO A C 1
ATOM 3300 O O . PRO A 1 416 ? 34.960 4.724 -52.236 1.00 56.12 416 PRO A O 1
ATOM 3303 N N . GLY A 1 417 ? 34.318 6.869 -52.428 1.00 55.22 417 GLY A N 1
ATOM 3304 C CA . GLY A 1 417 ? 34.859 7.101 -53.778 1.00 55.22 417 GLY A CA 1
ATOM 3305 C C . GLY A 1 417 ? 33.832 7.361 -54.890 1.00 55.22 417 GLY A C 1
ATOM 3306 O O . GLY A 1 417 ? 34.228 7.545 -56.037 1.00 55.22 417 GLY A O 1
ATOM 3307 N N . ALA A 1 418 ? 32.529 7.409 -54.592 1.00 47.03 418 ALA A N 1
ATOM 3308 C CA . ALA A 1 418 ? 31.524 7.879 -55.549 1.00 47.03 418 ALA A CA 1
ATOM 3309 C C . ALA A 1 418 ? 31.421 9.415 -55.508 1.00 47.03 418 ALA A C 1
ATOM 3311 O O . ALA A 1 418 ? 30.454 9.966 -54.989 1.00 47.03 418 ALA A O 1
ATOM 3312 N N . THR A 1 419 ? 32.435 10.110 -56.027 1.00 34.97 419 THR A N 1
ATOM 3313 C CA . THR A 1 419 ? 32.287 11.513 -56.424 1.00 34.97 419 THR A CA 1
ATOM 3314 C C . THR A 1 419 ? 31.365 11.568 -57.642 1.00 34.97 419 THR A C 1
ATOM 3316 O O . THR A 1 419 ? 31.672 11.014 -58.701 1.00 34.97 419 THR A O 1
ATOM 3319 N N . GLY A 1 420 ? 30.199 12.178 -57.453 1.00 37.50 420 GLY A N 1
ATOM 3320 C CA . GLY A 1 420 ? 29.425 12.807 -58.516 1.00 37.50 420 GLY A CA 1
ATOM 3321 C C . GLY A 1 420 ? 29.578 14.301 -58.350 1.00 37.50 420 GLY A C 1
ATOM 3322 O O . GLY A 1 420 ? 29.294 14.751 -57.216 1.00 37.50 420 GLY A O 1
#

InterPro domains:
  IPR001841 Zinc finger, RING-type [PS50089] (21-59)
  IPR001841 Zinc finger, RING-type [SM00184] (21-58)
  IPR013083 Zinc finger, RING/FYVE/PHD-type [G3DSA:3.30.40.10] (9-100)
  IPR017907 Zinc finger, RING-type, conserved site [PS00518] (36-45)
  IPR042755 E3 ubiquitin-protein ligase COP1 [PTHR44080] (13-213)

Radius of gyration: 41.87 Å; Cα contacts (8 Å, |Δi|>4): 478; chains: 1; bounding box: 88×67×119 Å

Organism: Owenia fusiformis (NCBI:txid6347)

Foldseek 3Di:
DDDPPDVDDDPLVVVQQVQAAPQPRHGADQWKAAPVGDIHHPVRVQVCCVVQQADPPPRHRHHPVRIDGDVVSVVVSVVSVVVVVVVLVVVLVVVVVVVDPDPDDDDDDDDDDDDDDDDDDPPPDDPVRVVVSVVVSVVVVVLVVVLVVLVVVLVVVLVVLVVVLVVVLVVLVVPPDDPVVSVVVNVVSVVVSVVSSVVSVVVSVVVSVVVVVVVVVVCVVPVDDLQRPFAFEWEAALLVQDIRGGDTHHQWDAPVNVVVVVQVVCVVVVKGFPDDDPLKWKKKAAQVRPDGSVSVQVVVCCCSPVVDDDLRIDIRDPPDTDPVVNVHHHHIYTYTHDDTDIPVNPQQAFLLVVDDAPPQDFWWWKQFPVVRDTAATPSCCVPLVVVTPIDTDDGRDRDNHSTHCCVVSLSRPRDDPSDD